Protein AF-A0A924DBV2-F1 (afdb_monomer)

Foldseek 3Di:
DPVPVVVVVVVVVPDPPVVVVVVVVVVVVVVVVVVLVVLLCCCVPVDPLAEADDPVNLVSLLCLLVVPVDLPLVSLLSSLLSLLRHPYDPVSLVVSLVSLLCLLLVCPCDPVNVCVVLVVVLVVQLVVQVVVLVVVLVVVVVVCVVVVHDPVVCVVSVVVSVCSNVVRSVVSVVVVVVSVVSSVSSNLSSLQSSLSSLDPQNLLSLLVSCPPDPVSVVSSLSSCLSNLVVQAQVPQAPVHDPNNQVSLLVLLVVLVVDPDPVSQVSNLSSLSSCLRHNEPVNQVSLVVCLVPVPPDPDDPVNNVSSVVSNVSRVVVVVVVVVVVVVVVVPPPPPPPPPPDPDPPDPPDDDPPPPDDDDDDDPDDDDDD

Mean predicted aligned error: 10.76 Å

Secondary structure (DSSP, 8-state):
--TTHHHHHHHGGGS-HHHHHHHHHHHHHHHHHHHHHHHHHHHHHHS-TTSPPPHHHHHHHHHHHH-TTS--HHHHHHHHHHHHHS---HHHHHHHHHHHHHHHHGGGS-HHHHHHHHHHHHHHHHHHHHHHHHHHHHHHHHHHHHTT--GGG-HHHHHHHHHHHHHHHHHHHHHHHHHHHHHHHHHHHHHHHHHHHT-GGGHHHHHHHHHH-HHHHHHHHHHHHHHGGG--HHHHTTTS-TTHHHHHHHHHHHHHH--SHHHHHHHHHHHHHHHHH--GGGHHHHHHHHHHGGGS---THHHHHHHHHHHHHHHHHHHHHHHHHHHHTTS-----S-S-----------GGG---------------

Sequence (368 aa):
MPYLSECTENLTSLVPEHITEHLEKITSRYKKVSARTSLLLDFVWKRRATTRPDERTFTALRDAIVDRINPNWREQTIAAWALGRADLTNEQQKEATDLLAFLLDYSGRTRGQWYGDNVGTGIAYAIGWSFAGIAFSAMLYTVASLLKIDPFDYPCFWIACTLFFIITPSVPFITVSNLASMTNTVRWEAARSLGSLKRAEGVSSLLRASQNTEFFWNIGIHALNATLPSLTFEQHYGSLGSDVVPNLCRLLNISFDLRTVEAREWQLVLLDALEKVGDARALPLLTLISQYDTSTKGNPAVPQKIAQVLKVLWERISRETEQATLLRGSEAPVLPDTLLRSYEESIETPPEQLLRPTNSLGKKE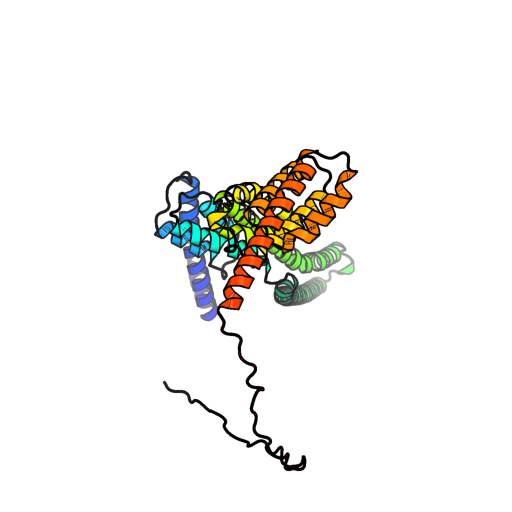EAE

Nearest PDB structures (foldseek):
  6qj3-assembly1_A  TM=2.541E-01  e=3.980E-01  Thermochaetoides thermophila DSM 1495
  7wtu-assembly1_K  TM=3.911E-01  e=2.640E+00  Homo sapiens
  7wtx-assembly1_K  TM=3.066E-01  e=1.271E+00  Homo sapiens
  7wtw-assembly1_K  TM=2.546E-01  e=2.756E+00  Homo sapiens

Solvent-accessible surface area (backbone atoms only — not comparable to full-atom values): 20848 Å² total; per-residue (Å²): 134,74,78,65,64,65,60,55,66,66,53,62,79,72,56,56,70,74,56,53,55,52,49,51,54,48,50,53,49,49,52,53,50,53,54,49,51,51,52,52,47,48,46,65,74,71,35,69,52,72,54,60,68,53,73,68,56,49,50,52,35,51,47,46,61,65,44,79,87,56,88,51,44,66,53,27,26,51,30,33,43,45,62,26,51,36,47,61,53,77,67,56,44,49,53,48,36,54,53,30,30,48,57,40,52,57,64,68,64,40,70,67,55,51,42,53,62,47,46,54,52,38,49,52,49,37,50,53,52,48,52,50,49,51,54,50,51,52,50,51,51,55,51,32,55,75,69,72,44,67,73,84,80,38,66,68,57,56,51,52,52,53,49,49,67,57,49,56,59,45,49,50,54,52,54,54,52,49,51,55,52,43,53,49,50,29,31,51,30,15,41,47,15,44,16,62,60,35,45,65,83,35,46,48,38,40,49,56,42,31,71,75,38,79,82,36,33,64,50,28,50,57,15,44,67,52,18,46,74,65,58,45,46,90,76,40,45,86,67,55,61,86,60,39,50,63,43,51,48,51,52,46,54,56,33,68,72,43,89,48,73,68,32,55,58,46,44,50,54,51,48,54,35,40,56,41,52,44,52,82,84,45,48,66,58,54,54,51,48,61,66,64,56,76,77,55,97,62,68,71,65,53,64,54,48,50,54,53,35,51,53,54,45,52,54,49,51,51,51,52,53,52,51,54,53,58,55,56,68,67,53,67,75,77,67,65,80,82,73,78,70,72,90,71,78,82,74,85,71,73,90,84,72,82,70,77,84,80,85,78,88,82,80,78,81,88,82,136

pLDDT: mean 82.82, std 15.74, range [32.56, 98.31]

Radius of gyration: 32.51 Å; Cα contacts (8 Å, |Δi|>4): 287; chains: 1; bounding box: 69×75×100 Å

Structure (mmCIF, N/CA/C/O backbone):
data_AF-A0A924DBV2-F1
#
_entry.id   AF-A0A924DBV2-F1
#
loop_
_atom_site.group_PDB
_atom_site.id
_atom_site.type_symbol
_atom_site.label_atom_id
_atom_site.label_alt_id
_atom_site.label_comp_id
_atom_site.label_asym_id
_atom_site.label_entity_id
_atom_site.label_seq_id
_atom_site.pdbx_PDB_ins_code
_atom_site.Cartn_x
_atom_site.Cartn_y
_atom_site.Cartn_z
_atom_site.occupancy
_atom_site.B_iso_or_equiv
_atom_site.auth_seq_id
_atom_site.auth_comp_id
_atom_site.auth_asym_id
_atom_site.auth_atom_id
_atom_site.pdbx_PDB_model_num
ATOM 1 N N . MET A 1 1 ? 4.812 1.461 -56.157 1.00 43.12 1 MET A N 1
ATOM 2 C CA . MET A 1 1 ? 6.123 0.995 -55.659 1.00 43.12 1 MET A CA 1
ATOM 3 C C . MET A 1 1 ? 6.134 -0.535 -55.648 1.00 43.12 1 MET A C 1
ATOM 5 O O . MET A 1 1 ? 5.631 -1.096 -54.687 1.00 43.12 1 MET A O 1
ATOM 9 N N . PRO A 1 2 ? 6.621 -1.205 -56.712 1.00 46.84 2 PRO A N 1
ATOM 10 C CA . PRO A 1 2 ? 6.596 -2.673 -56.837 1.00 46.84 2 PRO A CA 1
ATOM 11 C C . PRO A 1 2 ? 7.824 -3.386 -56.236 1.00 46.84 2 PRO A C 1
ATOM 13 O O . PRO A 1 2 ? 7.771 -4.578 -55.983 1.00 46.84 2 PRO A O 1
ATOM 16 N N . TYR A 1 3 ? 8.914 -2.668 -55.949 1.00 34.31 3 TYR A N 1
ATOM 17 C CA . TYR A 1 3 ? 10.187 -3.270 -55.515 1.00 34.31 3 TYR A CA 1
ATOM 18 C C . TYR A 1 3 ? 10.251 -3.685 -54.033 1.00 34.31 3 TYR A C 1
ATOM 20 O O . TYR A 1 3 ? 11.245 -4.260 -53.604 1.00 34.31 3 TYR A O 1
ATOM 28 N N . LEU A 1 4 ? 9.216 -3.405 -53.233 1.00 32.56 4 LEU A N 1
ATOM 29 C CA . LEU A 1 4 ? 9.182 -3.804 -51.819 1.00 32.56 4 LEU A CA 1
ATOM 30 C C . LEU A 1 4 ? 8.524 -5.174 -51.585 1.00 32.56 4 LEU A C 1
ATOM 32 O O . LEU A 1 4 ? 8.809 -5.774 -50.555 1.00 32.56 4 LEU A O 1
ATOM 36 N N . SER A 1 5 ? 7.701 -5.694 -52.509 1.00 40.00 5 SER A N 1
ATOM 37 C CA . SER A 1 5 ? 7.070 -7.015 -52.321 1.00 40.00 5 SER A CA 1
ATOM 38 C C . SER A 1 5 ? 8.002 -8.178 -52.669 1.00 40.00 5 SER A C 1
ATOM 40 O O . SER A 1 5 ? 7.926 -9.230 -52.046 1.00 40.00 5 SER A O 1
ATOM 42 N N . GLU A 1 6 ? 8.927 -7.981 -53.609 1.00 43.34 6 GLU A N 1
ATOM 43 C CA . GLU A 1 6 ? 9.857 -9.029 -54.058 1.00 43.34 6 GLU A CA 1
ATOM 44 C C . GLU A 1 6 ? 11.004 -9.266 -53.050 1.00 43.34 6 GLU A C 1
ATOM 46 O O . GLU A 1 6 ? 11.511 -10.377 -52.907 1.00 43.34 6 GLU A O 1
ATOM 51 N N . CYS A 1 7 ? 11.363 -8.251 -52.250 1.00 40.78 7 CYS A N 1
ATOM 52 C CA . CYS A 1 7 ? 12.330 -8.405 -51.156 1.00 40.78 7 CYS A CA 1
ATOM 53 C C . CYS A 1 7 ? 11.754 -9.133 -49.928 1.00 40.78 7 CYS A C 1
ATOM 55 O O . CYS A 1 7 ? 12.516 -9.734 -49.174 1.00 40.78 7 CYS A O 1
ATOM 57 N N . THR A 1 8 ? 10.434 -9.108 -49.706 1.00 46.09 8 THR A N 1
ATOM 58 C CA . THR A 1 8 ? 9.825 -9.788 -48.550 1.00 46.09 8 THR A CA 1
ATOM 59 C C . THR A 1 8 ? 9.707 -11.302 -48.727 1.00 46.09 8 THR A C 1
ATOM 61 O O . THR A 1 8 ? 9.775 -12.012 -47.728 1.00 46.09 8 THR A O 1
ATOM 64 N N . GLU A 1 9 ? 9.602 -11.806 -49.962 1.00 51.25 9 GLU A N 1
ATOM 65 C CA . GLU A 1 9 ? 9.506 -13.254 -50.231 1.00 51.25 9 GLU A CA 1
ATOM 66 C C . GLU A 1 9 ? 10.849 -13.992 -50.102 1.00 51.25 9 GLU A C 1
ATOM 68 O O . GLU A 1 9 ? 10.868 -15.157 -49.718 1.00 51.25 9 GLU A O 1
ATOM 73 N N . ASN A 1 10 ? 11.982 -13.321 -50.337 1.00 48.41 10 ASN A N 1
ATOM 74 C CA . ASN A 1 10 ? 13.309 -13.939 -50.193 1.00 48.41 10 ASN A CA 1
ATOM 75 C C . ASN A 1 10 ? 13.859 -13.901 -48.756 1.00 48.41 10 ASN A C 1
ATOM 77 O O . ASN A 1 10 ? 14.766 -14.658 -48.416 1.00 48.41 10 ASN A O 1
ATOM 81 N N . LEU A 1 11 ? 13.328 -13.031 -47.891 1.00 45.50 11 LEU A N 1
ATOM 82 C CA . LEU A 1 11 ? 13.744 -12.955 -46.486 1.00 45.50 11 LEU A CA 1
ATOM 83 C C . LEU A 1 11 ? 13.048 -14.005 -45.611 1.00 45.50 11 LEU A C 1
ATOM 85 O O . LEU A 1 11 ? 13.634 -14.445 -44.626 1.00 45.50 11 LEU A O 1
ATOM 89 N N . THR A 1 12 ? 11.842 -14.454 -45.967 1.00 53.41 12 THR A N 1
ATOM 90 C CA . THR A 1 12 ? 11.097 -15.473 -45.208 1.00 53.41 12 THR A CA 1
ATOM 91 C C . THR A 1 12 ? 11.705 -16.872 -45.307 1.00 53.41 12 THR A C 1
ATOM 93 O O . THR A 1 12 ? 11.558 -17.643 -44.365 1.00 53.41 12 THR A O 1
ATOM 96 N N . SER A 1 13 ? 12.447 -17.197 -46.372 1.00 56.84 13 SER A N 1
ATOM 97 C CA . SER A 1 13 ? 13.101 -18.509 -46.526 1.00 56.84 13 SER A CA 1
ATOM 98 C C . SER A 1 13 ? 14.403 -18.670 -45.728 1.00 56.84 13 SER A C 1
ATOM 100 O O . SER A 1 13 ? 14.938 -19.772 -45.648 1.00 56.84 13 SER A O 1
ATOM 102 N N . LEU A 1 14 ? 14.940 -17.584 -45.160 1.00 49.22 14 LEU A N 1
ATOM 103 C CA . LEU A 1 14 ? 16.205 -17.562 -44.409 1.00 49.22 14 LEU A CA 1
ATOM 104 C C . LEU A 1 14 ? 16.014 -17.461 -42.891 1.00 49.22 14 LEU A C 1
ATOM 106 O O . LEU A 1 14 ? 16.994 -17.500 -42.147 1.00 49.22 14 LEU A O 1
ATOM 110 N N . VAL A 1 15 ? 14.773 -17.330 -42.420 1.00 56.09 15 VAL A N 1
ATOM 111 C CA . VAL A 1 15 ? 14.462 -17.246 -40.991 1.00 56.09 15 VAL A CA 1
ATOM 112 C C . VAL A 1 15 ? 14.250 -18.667 -40.450 1.00 56.09 15 VAL A C 1
ATOM 114 O O . VAL A 1 15 ? 13.319 -19.338 -40.888 1.00 56.09 15 VAL A O 1
ATOM 117 N N . PRO A 1 16 ? 15.076 -19.147 -39.499 1.00 77.06 16 PRO A N 1
ATOM 118 C CA . PRO A 1 16 ? 14.885 -20.447 -38.855 1.00 77.06 16 PRO A CA 1
ATOM 119 C C . PRO A 1 16 ? 13.470 -20.589 -38.273 1.00 77.06 16 PRO A C 1
ATOM 121 O O . PRO A 1 16 ? 12.975 -19.642 -37.657 1.00 77.06 16 PRO A O 1
ATOM 124 N N . GLU A 1 17 ? 12.847 -21.769 -38.390 1.00 75.25 17 GLU A N 1
ATOM 125 C CA . GLU A 1 17 ? 11.474 -22.038 -37.907 1.00 75.25 17 GLU A CA 1
ATOM 126 C C . GLU A 1 17 ? 11.254 -21.578 -36.452 1.00 75.25 17 GLU A C 1
ATOM 128 O O . GLU A 1 17 ? 10.248 -20.938 -36.139 1.00 75.25 17 GLU A O 1
ATOM 133 N N . HIS A 1 18 ? 12.248 -21.760 -35.579 1.00 60.69 18 HIS A N 1
ATOM 134 C CA . HIS A 1 18 ? 12.196 -21.319 -34.180 1.00 60.69 18 HIS A CA 1
ATOM 135 C C . HIS A 1 18 ? 12.027 -19.789 -34.019 1.00 60.69 18 HIS A C 1
ATOM 137 O O . HIS A 1 18 ? 11.430 -19.314 -33.050 1.00 60.69 18 HIS A O 1
ATOM 143 N N . ILE A 1 19 ? 12.544 -18.976 -34.945 1.00 61.53 19 ILE A N 1
ATOM 144 C CA . ILE A 1 19 ? 12.365 -17.516 -34.909 1.00 61.53 19 ILE A CA 1
ATOM 145 C C . ILE A 1 19 ? 10.950 -17.148 -35.369 1.00 61.53 19 ILE A C 1
ATOM 147 O O . ILE A 1 19 ? 10.344 -16.247 -34.788 1.00 61.53 19 ILE A O 1
ATOM 151 N N . THR A 1 20 ? 10.390 -17.865 -36.348 1.00 73.00 20 THR A N 1
ATOM 152 C CA . THR A 1 20 ? 9.015 -17.621 -36.818 1.00 73.00 20 THR A CA 1
ATOM 153 C C . THR A 1 20 ? 7.973 -17.909 -35.736 1.00 73.00 20 THR A C 1
ATOM 155 O O . THR A 1 20 ? 7.106 -17.067 -35.510 1.00 73.00 20 THR A O 1
ATOM 158 N N . GLU A 1 21 ? 8.128 -18.990 -34.964 1.00 77.81 21 GLU A N 1
ATOM 159 C CA . GLU A 1 21 ? 7.251 -19.302 -33.825 1.00 77.81 21 GLU A CA 1
ATOM 160 C C . GLU A 1 21 ? 7.333 -18.218 -32.734 1.00 77.81 21 GLU A C 1
ATOM 162 O O . GLU A 1 21 ? 6.320 -17.752 -32.201 1.00 77.81 21 GLU A O 1
ATOM 167 N N . HIS A 1 22 ? 8.545 -17.737 -32.433 1.00 68.38 22 HIS A N 1
ATOM 168 C CA . HIS A 1 22 ? 8.732 -16.630 -31.497 1.00 68.38 22 HIS A CA 1
ATOM 169 C C . HIS A 1 22 ? 8.089 -15.329 -31.995 1.00 68.38 22 HIS A C 1
ATOM 171 O O . HIS A 1 22 ? 7.460 -14.623 -31.203 1.00 68.38 22 HIS A O 1
ATOM 177 N N . LEU A 1 23 ? 8.208 -15.012 -33.286 1.00 59.88 23 LEU A N 1
ATOM 178 C CA . LEU A 1 23 ? 7.596 -13.827 -33.889 1.00 59.88 23 LEU A CA 1
ATOM 179 C C . LEU A 1 23 ? 6.067 -13.931 -33.942 1.00 59.88 23 LEU A C 1
ATOM 181 O O . LEU A 1 23 ? 5.384 -12.944 -33.662 1.00 59.88 23 LEU A O 1
ATOM 185 N N . GLU A 1 24 ? 5.504 -15.106 -34.213 1.00 77.75 24 GLU A N 1
ATOM 186 C CA . GLU A 1 24 ? 4.058 -15.333 -34.162 1.00 77.75 24 GLU A CA 1
ATOM 187 C C . GLU A 1 24 ? 3.526 -15.187 -32.728 1.00 77.75 24 GLU A C 1
ATOM 189 O O . GLU A 1 24 ? 2.530 -14.503 -32.474 1.00 77.75 24 GLU A O 1
ATOM 194 N N . LYS A 1 25 ? 4.261 -15.709 -31.741 1.00 73.94 25 LYS A N 1
ATOM 195 C CA . LYS A 1 25 ? 3.942 -15.536 -30.319 1.00 73.94 25 LYS A CA 1
ATOM 196 C C . LYS A 1 25 ? 4.029 -14.070 -29.882 1.00 73.94 25 LYS A C 1
ATOM 198 O O . LYS A 1 25 ? 3.173 -13.611 -29.123 1.00 73.94 25 LYS A O 1
ATOM 203 N N . ILE A 1 26 ? 5.018 -13.314 -30.367 1.00 63.81 26 ILE A N 1
ATOM 204 C CA . ILE A 1 26 ? 5.163 -11.871 -30.100 1.00 63.81 26 ILE A CA 1
ATOM 205 C C . ILE A 1 26 ? 4.039 -11.073 -30.774 1.00 63.81 26 ILE A C 1
ATOM 207 O O . ILE A 1 26 ? 3.423 -10.228 -30.125 1.00 63.81 26 ILE A O 1
ATOM 211 N N . THR A 1 27 ? 3.721 -11.348 -32.040 1.00 68.12 27 THR A N 1
ATOM 212 C CA . THR A 1 27 ? 2.671 -10.632 -32.787 1.00 68.12 27 THR A CA 1
ATOM 213 C C . THR A 1 27 ? 1.271 -10.944 -32.261 1.00 68.12 27 THR A C 1
ATOM 215 O O . THR A 1 27 ? 0.458 -10.029 -32.124 1.00 68.12 27 THR A O 1
ATOM 218 N N . SER A 1 28 ? 0.995 -12.191 -31.874 1.00 76.56 28 SER A N 1
ATOM 219 C CA . SER A 1 28 ? -0.238 -12.586 -31.181 1.00 76.56 28 SER A CA 1
ATOM 220 C C . SER A 1 28 ? -0.385 -11.863 -29.836 1.00 76.56 28 SER A C 1
ATOM 222 O O . SER A 1 28 ? -1.434 -11.274 -29.550 1.00 76.56 28 SER A O 1
ATOM 224 N N . ARG A 1 29 ? 0.697 -11.784 -29.042 1.00 71.88 29 ARG A N 1
ATOM 225 C CA . ARG A 1 29 ? 0.728 -10.978 -27.808 1.00 71.88 29 ARG A CA 1
ATOM 226 C C . ARG A 1 29 ? 0.469 -9.500 -28.088 1.00 71.88 29 ARG A C 1
ATOM 228 O O . ARG A 1 29 ? -0.336 -8.895 -27.386 1.00 71.88 29 ARG A O 1
ATOM 235 N N . TYR A 1 30 ? 1.088 -8.933 -29.122 1.00 64.94 30 TYR A N 1
ATOM 236 C CA . TYR A 1 30 ? 0.917 -7.524 -29.474 1.00 64.94 30 TYR A CA 1
ATOM 237 C C . TYR A 1 30 ? -0.514 -7.208 -29.926 1.00 64.94 30 TYR A C 1
ATOM 239 O O . TYR A 1 30 ? -1.100 -6.231 -29.466 1.00 64.94 30 TYR A O 1
ATOM 247 N N . LYS A 1 31 ? -1.131 -8.070 -30.747 1.00 73.19 31 LYS A N 1
ATOM 248 C CA . LYS A 1 31 ? -2.548 -7.944 -31.130 1.00 73.19 31 LYS A CA 1
ATOM 249 C C . LYS A 1 31 ? -3.470 -8.003 -29.909 1.00 73.19 31 LYS A C 1
ATOM 251 O O . LYS A 1 31 ? -4.391 -7.197 -29.804 1.00 73.19 31 LYS A O 1
ATOM 256 N N . LYS A 1 32 ? -3.198 -8.902 -28.956 1.00 74.75 32 LYS A N 1
ATOM 257 C CA . LYS A 1 32 ? -3.974 -9.016 -27.709 1.00 74.75 32 LYS A CA 1
ATOM 258 C C . LYS A 1 32 ? -3.851 -7.763 -26.830 1.00 74.75 32 LYS A C 1
ATOM 260 O O . LYS A 1 32 ? -4.859 -7.289 -26.311 1.00 74.75 32 LYS A O 1
ATOM 265 N N . VAL A 1 33 ? -2.645 -7.205 -26.704 1.00 72.69 33 VAL A N 1
ATOM 266 C CA . VAL A 1 33 ? -2.377 -5.935 -25.998 1.00 72.69 33 VAL A CA 1
ATOM 267 C C . VAL A 1 33 ? -3.074 -4.764 -26.698 1.00 72.69 33 VAL A C 1
ATOM 269 O O . VAL A 1 33 ? -3.740 -3.955 -26.061 1.00 72.69 33 VAL A O 1
ATOM 272 N N . SER A 1 34 ? -3.015 -4.699 -28.027 1.00 74.56 34 SER A N 1
ATOM 273 C CA . SER A 1 34 ? -3.696 -3.657 -28.802 1.00 74.56 34 SER A CA 1
ATOM 274 C C . SER A 1 34 ? -5.221 -3.705 -28.633 1.00 74.56 34 SER A C 1
ATOM 276 O O . SER A 1 34 ? -5.852 -2.668 -28.436 1.00 74.56 34 SER A O 1
ATOM 278 N N . ALA A 1 35 ? -5.823 -4.897 -28.619 1.00 76.31 35 ALA A N 1
ATOM 279 C CA . ALA A 1 35 ? -7.254 -5.038 -28.361 1.00 76.31 35 ALA A CA 1
ATOM 280 C C . ALA A 1 35 ? -7.624 -4.600 -26.930 1.00 76.31 35 ALA A C 1
ATOM 282 O O . ALA A 1 35 ? -8.576 -3.840 -26.748 1.00 76.31 35 ALA A O 1
ATOM 283 N N . ARG A 1 36 ? -6.842 -5.003 -25.916 1.00 74.62 36 ARG A N 1
ATOM 284 C CA . ARG A 1 36 ? -7.051 -4.596 -24.513 1.00 74.62 36 ARG A CA 1
ATOM 285 C C . ARG A 1 36 ? -6.909 -3.085 -24.319 1.00 74.62 36 ARG A C 1
ATOM 287 O O . ARG A 1 36 ? -7.817 -2.465 -23.773 1.00 74.62 36 ARG A O 1
ATOM 294 N N . THR A 1 37 ? -5.827 -2.482 -24.816 1.00 75.81 37 THR A N 1
ATOM 295 C CA . THR A 1 37 ? -5.632 -1.022 -24.763 1.00 75.81 37 THR A CA 1
ATOM 296 C C . THR A 1 37 ? -6.770 -0.268 -25.441 1.00 75.81 37 THR A C 1
ATOM 298 O O . THR A 1 37 ? -7.214 0.741 -24.903 1.00 75.81 37 THR A O 1
ATOM 301 N N . SER A 1 38 ? -7.286 -0.758 -26.574 1.00 75.69 38 SER A N 1
ATOM 302 C CA . SER A 1 38 ? -8.412 -0.112 -27.257 1.00 75.69 38 SER A CA 1
ATOM 303 C C . SER A 1 38 ? -9.690 -0.101 -26.410 1.00 75.69 38 SER A C 1
ATOM 305 O O . SER A 1 38 ? -10.351 0.930 -26.335 1.00 75.69 38 SER A O 1
ATOM 307 N N . LEU A 1 39 ? -9.989 -1.193 -25.694 1.00 74.31 39 LEU A N 1
ATOM 308 C CA . LEU A 1 39 ? -11.131 -1.265 -24.776 1.00 74.31 39 LEU 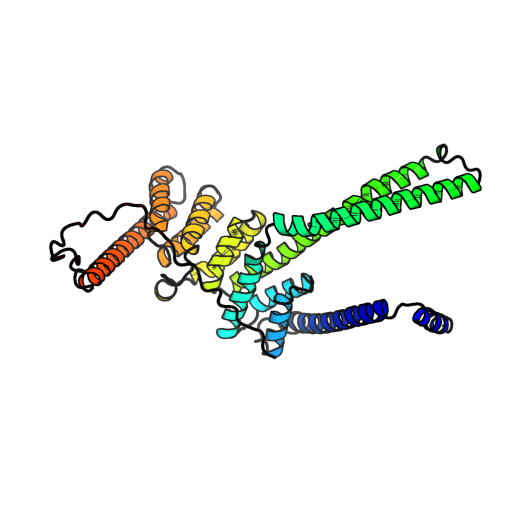A CA 1
ATOM 309 C C . LEU A 1 39 ? -10.943 -0.355 -23.558 1.00 74.31 39 LEU A C 1
ATOM 311 O O . LEU A 1 39 ? -11.881 0.331 -23.157 1.00 74.31 39 LEU A O 1
ATOM 315 N N . LEU A 1 40 ? -9.732 -0.314 -22.994 1.00 73.94 40 LEU A N 1
ATOM 316 C CA . LEU A 1 40 ? -9.405 0.572 -21.874 1.00 73.94 40 LEU A CA 1
ATOM 317 C C . LEU A 1 40 ? -9.536 2.041 -22.272 1.00 73.94 40 LEU A C 1
ATOM 319 O O . LEU A 1 40 ? -10.120 2.831 -21.535 1.00 73.94 40 LEU A O 1
ATOM 323 N N . LEU A 1 41 ? -9.013 2.408 -23.441 1.00 75.88 41 LEU A N 1
ATOM 324 C CA . LEU A 1 41 ? -9.096 3.770 -23.949 1.00 75.88 41 LEU A CA 1
ATOM 325 C C . LEU A 1 41 ? -10.538 4.143 -24.299 1.00 75.88 41 LEU A C 1
ATOM 327 O O . LEU A 1 41 ? -10.957 5.230 -23.924 1.00 75.88 41 LEU A O 1
ATOM 331 N N . ASP A 1 42 ? -11.321 3.266 -24.932 1.00 75.62 42 ASP A N 1
ATOM 332 C CA . ASP A 1 42 ? -12.740 3.546 -25.192 1.00 75.62 42 ASP A CA 1
ATOM 333 C C . ASP A 1 42 ? -13.513 3.724 -23.875 1.00 75.62 42 ASP A C 1
ATOM 335 O O . ASP A 1 42 ? -14.279 4.676 -23.731 1.00 75.62 42 ASP A O 1
ATOM 339 N N . PHE A 1 43 ? -13.242 2.894 -22.862 1.00 72.44 43 PHE A N 1
ATOM 340 C CA . PHE A 1 43 ? -13.828 3.065 -21.532 1.00 72.44 43 PHE A CA 1
ATOM 341 C C . PHE A 1 43 ? -13.442 4.410 -20.900 1.00 72.44 43 PHE A C 1
ATOM 343 O O . PHE A 1 43 ? -14.323 5.146 -20.474 1.00 72.44 43 PHE A O 1
ATOM 350 N N . VAL A 1 44 ? -12.154 4.766 -20.885 1.00 75.25 44 VAL A N 1
ATOM 351 C CA . VAL A 1 44 ? -11.644 6.003 -20.261 1.00 75.25 44 VAL A CA 1
ATOM 352 C C . VAL A 1 44 ? -12.127 7.261 -20.987 1.00 75.25 44 VAL A C 1
ATOM 354 O O . VAL A 1 44 ? -12.482 8.248 -20.343 1.00 75.25 44 VAL A O 1
ATOM 357 N N . TRP A 1 45 ? -12.109 7.252 -22.320 1.00 72.62 45 TRP A N 1
ATOM 358 C CA . TRP A 1 45 ? -12.376 8.440 -23.132 1.00 72.62 45 TRP A CA 1
ATOM 359 C C . TRP A 1 45 ? -13.858 8.638 -23.439 1.00 72.62 45 TRP A C 1
ATOM 361 O O . TRP A 1 45 ? -14.318 9.777 -23.511 1.00 72.62 45 TRP A O 1
ATOM 371 N N . LYS A 1 46 ? -14.617 7.555 -23.632 1.00 64.12 46 LYS A N 1
ATOM 372 C CA . LYS A 1 46 ? -16.005 7.627 -24.107 1.00 64.12 46 LYS A CA 1
ATOM 373 C C . LYS A 1 46 ? -17.022 7.518 -22.983 1.00 64.12 46 LYS A C 1
ATOM 375 O O . LYS A 1 46 ? -18.093 8.119 -23.068 1.00 64.12 46 LYS A O 1
ATOM 380 N N . ARG A 1 47 ? -16.705 6.776 -21.920 1.00 57.09 47 ARG A N 1
ATOM 381 C CA . ARG A 1 47 ? -17.551 6.688 -20.730 1.00 57.09 47 ARG A CA 1
ATOM 382 C C . ARG A 1 47 ? -16.934 7.560 -19.647 1.00 57.09 47 ARG A C 1
ATOM 384 O O . ARG A 1 47 ? -15.814 7.335 -19.205 1.00 57.09 47 ARG A O 1
ATOM 391 N N . ARG A 1 48 ? -17.678 8.563 -19.164 1.00 60.88 48 ARG A N 1
ATOM 392 C CA . ARG A 1 48 ? -17.359 9.116 -17.839 1.00 60.88 48 ARG A CA 1
ATOM 393 C C . ARG A 1 48 ? -17.316 7.914 -16.897 1.00 60.88 48 ARG A C 1
ATOM 395 O O . ARG A 1 48 ? -18.263 7.130 -16.906 1.00 60.88 48 ARG A O 1
ATOM 402 N N . ALA A 1 49 ? -16.247 7.771 -16.116 1.00 58.81 49 ALA A N 1
ATOM 403 C CA . ALA A 1 49 ? -16.003 6.632 -15.220 1.00 58.81 49 ALA A CA 1
ATOM 404 C C . ALA A 1 49 ? -17.142 6.341 -14.212 1.00 58.81 49 ALA A C 1
ATOM 406 O O . ALA A 1 49 ? -17.060 5.404 -13.438 1.00 58.81 49 ALA A O 1
ATOM 407 N N . THR A 1 50 ? -18.221 7.120 -14.234 1.00 65.50 50 THR A N 1
ATOM 408 C CA . THR A 1 50 ? -19.440 6.968 -13.446 1.00 65.50 50 THR A CA 1
ATOM 409 C C . THR A 1 50 ? -20.378 5.861 -13.934 1.00 65.50 50 THR A C 1
ATOM 411 O O . THR A 1 50 ? -21.355 5.580 -13.254 1.00 65.50 50 THR A O 1
ATOM 414 N N . THR A 1 51 ? -20.172 5.262 -15.113 1.00 80.50 51 THR A N 1
ATOM 415 C CA . THR A 1 51 ? -21.025 4.145 -15.563 1.00 80.50 51 THR A CA 1
ATOM 416 C C . THR A 1 51 ? -20.520 2.815 -15.022 1.00 80.50 51 THR A C 1
ATOM 418 O O . THR A 1 51 ? -19.349 2.486 -15.225 1.00 80.50 51 THR A O 1
ATOM 421 N N . ARG A 1 52 ? -21.420 2.027 -14.426 1.00 89.50 52 ARG A N 1
ATOM 422 C CA . ARG A 1 52 ? -21.138 0.661 -13.976 1.00 89.50 52 ARG A CA 1
ATOM 423 C C . ARG A 1 52 ? -20.556 -0.185 -15.120 1.00 89.50 52 ARG A C 1
ATOM 425 O O . ARG A 1 52 ? -21.202 -0.294 -16.168 1.00 89.50 52 ARG A O 1
ATOM 432 N N . PRO A 1 53 ? -19.345 -0.750 -14.967 1.00 90.31 53 PRO A N 1
ATOM 433 C CA . PRO A 1 53 ? -18.751 -1.599 -15.988 1.00 90.31 53 PRO A CA 1
ATOM 434 C C . PRO A 1 53 ? -19.547 -2.902 -16.106 1.00 90.31 53 PRO A C 1
ATOM 436 O O . PRO A 1 53 ? -20.025 -3.456 -15.116 1.00 90.31 53 PRO A O 1
ATOM 439 N N . ASP A 1 54 ? -19.693 -3.392 -17.333 1.00 94.00 54 ASP A N 1
ATOM 440 C CA . ASP A 1 54 ? -20.181 -4.742 -17.587 1.00 94.00 54 ASP A CA 1
ATOM 441 C C . ASP A 1 54 ? -19.132 -5.776 -17.156 1.00 94.00 54 ASP A C 1
ATOM 443 O O . ASP A 1 54 ? -17.936 -5.486 -17.078 1.00 94.00 54 ASP A O 1
ATOM 447 N N . GLU A 1 55 ? -19.581 -7.006 -16.909 1.00 95.50 55 GLU A N 1
ATOM 448 C CA . GLU A 1 55 ? -18.737 -8.090 -16.388 1.00 95.50 55 GLU A CA 1
ATOM 449 C C . GLU A 1 55 ? -17.504 -8.362 -17.263 1.00 95.50 55 GLU A C 1
ATOM 451 O O . GLU A 1 55 ? -16.414 -8.658 -16.770 1.00 95.50 55 GLU A O 1
ATOM 456 N N . ARG A 1 56 ? -17.643 -8.179 -18.582 1.00 93.75 56 ARG A N 1
ATOM 457 C CA . ARG A 1 56 ? -16.533 -8.318 -19.533 1.00 93.75 56 ARG A CA 1
ATOM 458 C C . ARG A 1 56 ? -15.486 -7.220 -19.358 1.00 93.75 56 ARG A C 1
ATOM 460 O O . ARG A 1 56 ? -14.296 -7.525 -19.372 1.00 93.75 56 ARG A O 1
ATOM 467 N N . THR A 1 57 ? -15.905 -5.967 -19.171 1.00 93.50 57 THR A N 1
ATOM 468 C CA . THR A 1 57 ? -14.980 -4.851 -18.917 1.00 93.50 57 THR A CA 1
ATOM 469 C C . THR A 1 57 ? -14.286 -5.018 -17.572 1.00 93.50 57 THR A C 1
ATOM 471 O O . THR A 1 57 ? -13.071 -4.851 -17.498 1.00 93.50 57 THR A O 1
ATOM 474 N N . PHE A 1 58 ? -15.015 -5.414 -16.524 1.00 95.50 58 PHE A N 1
ATOM 475 C CA . PHE A 1 58 ? -14.415 -5.690 -15.218 1.00 95.50 58 PHE A CA 1
ATOM 476 C C . PHE A 1 58 ? -13.379 -6.824 -15.293 1.00 95.50 58 PHE A C 1
ATOM 478 O O . PHE A 1 58 ? -12.253 -6.660 -14.826 1.00 95.50 58 PHE A O 1
ATOM 485 N N . THR A 1 59 ? -13.701 -7.920 -15.990 1.00 95.00 59 THR A N 1
ATOM 486 C CA . THR A 1 59 ? -12.755 -9.021 -16.239 1.00 95.00 59 THR A CA 1
ATOM 487 C C . THR A 1 59 ? -11.514 -8.544 -16.996 1.00 95.00 59 THR A C 1
ATOM 489 O O . THR A 1 59 ? -10.400 -8.917 -16.643 1.00 95.00 59 THR A O 1
ATOM 492 N N . ALA A 1 60 ? -11.667 -7.673 -17.999 1.00 92.12 60 ALA A N 1
ATOM 493 C CA . ALA A 1 60 ? -10.531 -7.119 -18.736 1.00 92.12 60 ALA A CA 1
ATOM 494 C C . ALA A 1 60 ? -9.633 -6.225 -17.859 1.00 92.12 60 ALA A C 1
ATOM 496 O O . ALA A 1 60 ? -8.409 -6.287 -17.987 1.00 92.12 60 ALA A O 1
ATOM 497 N N . LEU A 1 61 ? -10.222 -5.428 -16.958 1.00 94.31 61 LEU A N 1
ATOM 498 C CA . LEU A 1 61 ? -9.488 -4.612 -15.981 1.00 94.31 61 LEU A CA 1
ATOM 499 C C . LEU A 1 61 ? -8.720 -5.488 -14.988 1.00 94.31 61 LEU A C 1
ATOM 501 O O . LEU A 1 61 ? -7.532 -5.260 -14.755 1.00 94.31 61 LEU A O 1
ATOM 505 N N . ARG A 1 62 ? -9.372 -6.524 -14.451 1.00 95.25 62 ARG A N 1
ATOM 506 C CA . ARG A 1 62 ? -8.731 -7.514 -13.582 1.00 95.25 62 ARG A CA 1
ATOM 507 C C . ARG A 1 62 ? -7.573 -8.198 -14.289 1.00 95.25 62 ARG A C 1
ATOM 509 O O . ARG A 1 62 ? -6.473 -8.245 -13.748 1.00 95.25 62 ARG A O 1
ATOM 516 N N . ASP A 1 63 ? -7.801 -8.705 -15.494 1.00 93.12 63 ASP A N 1
ATOM 517 C CA . ASP A 1 63 ? -6.778 -9.402 -16.265 1.00 93.12 63 ASP A CA 1
ATOM 518 C C . ASP A 1 63 ? -5.585 -8.488 -16.561 1.00 93.12 63 ASP A C 1
ATOM 520 O O . ASP A 1 63 ? -4.450 -8.948 -16.513 1.00 93.12 63 ASP A O 1
ATOM 524 N N . ALA A 1 64 ? -5.813 -7.197 -16.826 1.00 92.12 64 ALA A N 1
ATOM 525 C CA . ALA A 1 64 ? -4.733 -6.231 -1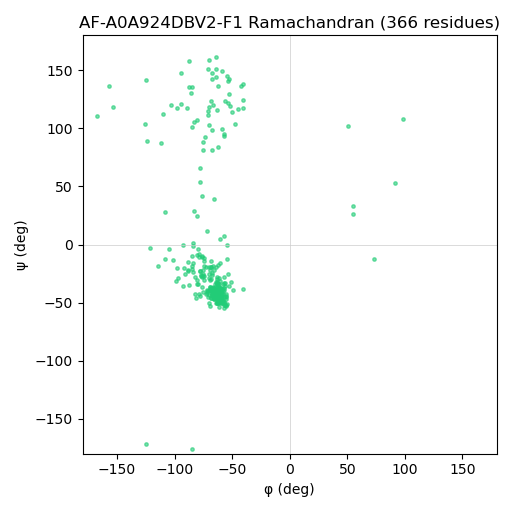7.024 1.00 92.12 64 ALA A CA 1
ATOM 526 C C . ALA A 1 64 ? -3.859 -6.054 -15.767 1.00 92.12 64 ALA A C 1
ATOM 528 O O . ALA A 1 64 ? -2.655 -5.846 -15.892 1.00 92.12 64 ALA A O 1
ATOM 529 N N . ILE A 1 65 ? -4.442 -6.173 -14.569 1.00 92.62 65 ILE A N 1
ATOM 530 C CA . ILE A 1 65 ? -3.727 -6.115 -13.284 1.00 92.62 65 ILE A CA 1
ATOM 531 C C . ILE A 1 65 ? -3.021 -7.439 -12.960 1.00 92.62 65 ILE A C 1
ATOM 533 O O . ILE A 1 65 ? -1.881 -7.439 -12.494 1.00 92.62 65 ILE A O 1
ATOM 537 N N . VAL A 1 66 ? -3.693 -8.569 -13.195 1.00 91.00 66 VAL A N 1
ATOM 538 C CA . VAL A 1 66 ? -3.204 -9.911 -12.841 1.00 91.00 66 VAL A CA 1
ATOM 539 C C . VAL A 1 66 ? -2.151 -10.423 -13.822 1.00 91.00 66 VAL A C 1
ATOM 541 O O . VAL A 1 66 ? -1.354 -11.280 -13.441 1.00 91.00 66 VAL A O 1
ATOM 544 N N . ASP A 1 67 ? -2.105 -9.923 -15.060 1.00 85.44 67 ASP A N 1
ATOM 545 C CA . ASP A 1 67 ? -1.120 -10.328 -16.069 1.00 85.44 67 ASP A CA 1
ATOM 546 C C . ASP A 1 67 ? 0.299 -9.876 -15.673 1.00 85.44 67 ASP A C 1
ATOM 548 O O . ASP A 1 67 ? 0.827 -8.856 -16.111 1.00 85.44 67 ASP A O 1
ATOM 552 N N . ARG A 1 68 ? 0.924 -10.673 -14.798 1.00 70.19 68 ARG A N 1
ATOM 553 C CA . ARG A 1 68 ? 2.279 -10.473 -14.263 1.00 70.19 68 ARG A CA 1
ATOM 554 C C . ARG A 1 68 ? 3.362 -10.661 -15.321 1.00 70.19 68 ARG A C 1
ATOM 556 O O . ARG A 1 68 ? 4.501 -10.260 -15.099 1.00 70.19 68 ARG A O 1
ATOM 563 N N . ILE A 1 69 ? 3.033 -11.334 -16.423 1.00 57.22 69 ILE A N 1
ATOM 564 C CA . ILE A 1 69 ? 3.999 -11.759 -17.440 1.00 57.22 69 ILE A CA 1
ATOM 565 C C . ILE A 1 69 ? 4.275 -10.617 -18.421 1.00 57.22 69 ILE A C 1
ATOM 567 O O . ILE A 1 69 ? 5.350 -10.580 -19.020 1.00 57.22 69 ILE A O 1
ATOM 571 N N . ASN A 1 70 ? 3.345 -9.667 -18.565 1.00 61.44 70 ASN A N 1
ATOM 572 C CA . ASN A 1 70 ? 3.494 -8.550 -19.486 1.00 61.44 70 ASN A CA 1
ATOM 573 C C . ASN A 1 70 ? 3.694 -7.230 -18.716 1.00 61.44 70 ASN A C 1
ATOM 575 O O . ASN A 1 70 ? 2.764 -6.765 -18.056 1.00 61.44 70 ASN A O 1
ATOM 579 N N . PRO A 1 71 ? 4.877 -6.589 -18.789 1.00 66.12 71 PRO A N 1
ATOM 580 C CA . PRO A 1 71 ? 5.211 -5.372 -18.042 1.00 66.12 71 PRO A CA 1
ATOM 581 C C . PRO A 1 71 ? 4.550 -4.115 -18.636 1.00 66.12 71 PRO A C 1
ATOM 583 O O . PRO A 1 71 ? 5.164 -3.049 -18.727 1.00 66.12 71 PRO A O 1
ATOM 586 N N . ASN A 1 72 ? 3.285 -4.211 -19.044 1.00 87.62 72 ASN A N 1
ATOM 587 C CA . ASN A 1 72 ? 2.508 -3.081 -19.527 1.00 87.62 72 ASN A CA 1
ATOM 588 C C . ASN A 1 72 ? 2.030 -2.244 -18.338 1.00 87.62 72 ASN A C 1
ATOM 590 O O . ASN A 1 72 ? 0.837 -2.123 -18.072 1.00 87.62 72 ASN A O 1
ATOM 594 N N . TRP A 1 73 ? 2.976 -1.627 -17.630 1.00 89.56 73 TRP A N 1
ATOM 595 C CA . TRP A 1 73 ? 2.706 -0.756 -16.488 1.00 89.56 73 TRP A CA 1
ATOM 596 C C . TRP A 1 73 ? 1.658 0.314 -16.821 1.00 89.56 73 TRP A C 1
ATOM 598 O O . TRP A 1 73 ? 0.850 0.651 -15.974 1.00 89.56 73 TRP A O 1
ATOM 608 N N . ARG A 1 74 ? 1.601 0.797 -18.072 1.00 92.00 74 ARG A N 1
ATOM 609 C CA . ARG A 1 74 ? 0.573 1.747 -18.528 1.00 92.00 74 ARG A CA 1
ATOM 610 C C . ARG A 1 74 ? -0.835 1.159 -18.474 1.00 92.00 74 ARG A C 1
ATOM 612 O O . ARG A 1 74 ? -1.747 1.838 -18.017 1.00 92.00 74 ARG A O 1
ATOM 619 N N . GLU A 1 75 ? -1.012 -0.081 -18.931 1.00 91.62 75 GLU A N 1
ATOM 620 C CA . GLU A 1 75 ? -2.303 -0.775 -18.855 1.00 91.62 75 GLU A CA 1
ATOM 621 C C . GLU A 1 75 ? -2.695 -1.006 -17.398 1.00 91.62 75 GLU A C 1
ATOM 623 O O . GLU A 1 75 ? -3.833 -0.738 -17.034 1.00 91.62 75 GLU A O 1
ATOM 628 N N . GLN A 1 76 ? -1.742 -1.413 -16.554 1.00 93.75 76 GLN A N 1
ATOM 629 C CA . GLN A 1 76 ? -1.965 -1.600 -15.119 1.00 93.75 76 GLN A CA 1
ATOM 630 C C . GLN A 1 76 ? -2.331 -0.292 -14.413 1.00 93.75 76 GLN A C 1
ATOM 632 O O . GLN A 1 76 ? -3.270 -0.277 -13.624 1.00 93.75 76 GLN A O 1
ATOM 637 N N . THR A 1 77 ? -1.642 0.814 -14.712 1.00 93.69 77 THR A N 1
ATOM 638 C CA . THR A 1 77 ? -1.970 2.142 -14.177 1.00 93.69 77 THR A CA 1
ATOM 639 C C . THR A 1 77 ? -3.387 2.542 -14.581 1.00 93.69 77 THR A C 1
ATOM 641 O O . THR A 1 77 ? -4.182 2.918 -13.726 1.00 93.69 77 THR A O 1
ATOM 644 N N . ILE A 1 78 ? -3.741 2.421 -15.865 1.00 94.06 78 ILE A N 1
ATOM 645 C CA . ILE A 1 78 ? -5.085 2.773 -16.349 1.00 94.06 78 ILE A CA 1
ATOM 646 C C . ILE A 1 78 ? -6.146 1.861 -15.723 1.00 94.06 78 ILE A C 1
ATOM 648 O O . ILE A 1 78 ? -7.205 2.342 -15.326 1.00 94.06 78 ILE A O 1
ATOM 652 N N . ALA A 1 79 ? -5.866 0.563 -15.605 1.00 94.38 79 ALA A N 1
ATOM 653 C CA . ALA A 1 79 ? -6.782 -0.393 -15.004 1.00 94.38 79 ALA A CA 1
ATOM 654 C C . ALA A 1 79 ? -7.001 -0.110 -13.513 1.00 94.38 79 ALA A C 1
ATOM 656 O O . ALA A 1 79 ? -8.147 -0.074 -13.068 1.00 94.38 79 ALA A O 1
ATOM 657 N N . ALA A 1 80 ? -5.930 0.165 -12.761 1.00 95.94 80 ALA A N 1
ATOM 658 C CA . ALA A 1 80 ? -6.012 0.547 -11.355 1.00 95.94 80 ALA A CA 1
ATOM 659 C C . ALA A 1 80 ? -6.852 1.821 -11.178 1.00 95.94 80 ALA A C 1
ATOM 661 O O . ALA A 1 80 ? -7.825 1.808 -10.426 1.00 95.94 80 ALA A O 1
ATOM 662 N N . TRP A 1 81 ? -6.543 2.867 -11.954 1.00 95.56 81 TRP A N 1
ATOM 663 C CA . TRP A 1 81 ? -7.299 4.123 -11.978 1.00 95.56 81 TRP A CA 1
ATOM 664 C C . TRP A 1 81 ? -8.789 3.903 -12.269 1.00 95.56 81 TRP A C 1
ATOM 666 O O . TRP A 1 81 ? -9.655 4.484 -11.610 1.00 95.56 81 TRP A O 1
ATOM 676 N N . ALA A 1 82 ? -9.098 3.064 -13.262 1.00 94.81 82 ALA A N 1
ATOM 677 C CA . ALA A 1 82 ? -10.467 2.780 -13.674 1.00 94.81 82 ALA A CA 1
ATOM 678 C C . ALA A 1 82 ? -11.237 2.035 -12.577 1.00 94.81 82 ALA A C 1
ATOM 680 O O . ALA A 1 82 ? -12.371 2.409 -12.281 1.00 94.81 82 ALA A O 1
ATOM 681 N N . LEU A 1 83 ? -10.616 1.043 -11.927 1.00 95.81 83 LEU A N 1
ATOM 682 C CA . LEU A 1 83 ? -11.226 0.318 -10.809 1.00 95.81 83 LEU A CA 1
ATOM 683 C C . LEU A 1 83 ? -11.544 1.232 -9.622 1.00 95.81 83 LEU A C 1
ATOM 685 O O . LEU A 1 83 ? -12.593 1.073 -9.010 1.00 95.81 83 LEU A O 1
ATOM 689 N N . GLY A 1 84 ? -10.691 2.215 -9.322 1.00 95.69 84 GLY A N 1
ATOM 690 C CA . GLY A 1 84 ? -10.935 3.158 -8.226 1.00 95.69 84 GLY A CA 1
ATOM 691 C C . GLY A 1 84 ? -12.096 4.128 -8.457 1.00 95.69 84 GLY A C 1
ATOM 692 O O . GLY A 1 84 ? -12.583 4.732 -7.500 1.00 95.69 84 GLY A O 1
ATOM 693 N N . ARG A 1 85 ? -12.520 4.326 -9.711 1.00 95.31 85 ARG A N 1
ATOM 694 C CA . ARG A 1 85 ? -13.531 5.330 -10.090 1.00 95.31 85 ARG A CA 1
ATOM 695 C C . ARG A 1 85 ? -14.830 4.750 -10.630 1.00 95.31 85 ARG A C 1
ATOM 697 O O . ARG A 1 85 ? -15.817 5.478 -10.672 1.00 95.31 85 ARG A O 1
ATOM 704 N N . ALA A 1 86 ? -14.812 3.495 -11.062 1.00 93.62 86 ALA A N 1
ATOM 705 C CA . ALA A 1 86 ? -15.977 2.804 -11.581 1.00 93.62 86 ALA A CA 1
ATOM 706 C C . ALA A 1 86 ? -17.061 2.627 -10.505 1.00 93.62 86 ALA A C 1
ATOM 708 O O . ALA A 1 86 ? -16.763 2.355 -9.342 1.00 93.62 86 ALA A O 1
ATOM 709 N N . ASP A 1 87 ? -18.328 2.727 -10.910 1.00 95.00 87 ASP A N 1
ATOM 710 C CA . ASP A 1 87 ? -19.464 2.353 -10.063 1.00 95.00 87 ASP A CA 1
ATOM 711 C C . ASP A 1 87 ? -19.572 0.820 -9.997 1.00 95.00 87 ASP A C 1
ATOM 713 O O . ASP A 1 87 ? -20.178 0.174 -10.854 1.00 95.00 87 ASP A O 1
ATOM 717 N N . LEU A 1 88 ? -18.866 0.225 -9.037 1.00 95.81 88 LEU A N 1
ATOM 718 C CA . LEU A 1 88 ? -18.731 -1.222 -8.874 1.00 95.81 88 LEU A CA 1
ATOM 719 C C . LEU A 1 88 ? -19.764 -1.774 -7.883 1.00 95.81 88 LEU A C 1
ATOM 721 O O . LEU A 1 88 ? -20.090 -1.135 -6.882 1.00 95.81 88 LEU A O 1
ATOM 725 N N . THR A 1 89 ? -20.219 -3.009 -8.112 1.00 96.62 89 THR A N 1
ATOM 726 C CA . THR A 1 89 ? -21.012 -3.754 -7.113 1.00 96.62 89 THR A CA 1
ATOM 727 C C . THR A 1 89 ? -20.208 -4.049 -5.850 1.00 96.62 89 THR A C 1
ATOM 729 O O . THR A 1 89 ? -18.986 -4.077 -5.897 1.00 96.62 89 THR A O 1
ATOM 732 N N . ASN A 1 90 ? -20.865 -4.359 -4.729 1.00 96.38 90 ASN A N 1
ATOM 733 C CA . ASN A 1 90 ? -20.169 -4.706 -3.481 1.00 96.38 90 ASN A CA 1
ATOM 734 C C . ASN A 1 90 ? -19.181 -5.879 -3.632 1.00 96.38 90 ASN A C 1
ATOM 736 O O . ASN A 1 90 ? -18.123 -5.861 -3.000 1.00 96.38 90 ASN A O 1
ATOM 740 N N . GLU A 1 91 ? -19.511 -6.872 -4.464 1.00 96.88 91 GLU A N 1
ATOM 741 C CA . GLU A 1 91 ? -18.635 -8.009 -4.777 1.00 96.88 91 GLU A CA 1
ATOM 742 C C . GLU A 1 91 ? -17.437 -7.566 -5.625 1.00 96.88 91 GLU A C 1
ATOM 744 O O . GLU A 1 91 ? -16.293 -7.793 -5.237 1.00 96.88 91 GLU A O 1
ATOM 749 N N . GLN A 1 92 ? -17.684 -6.827 -6.713 1.00 97.06 92 GLN A N 1
ATOM 750 C CA . GLN A 1 92 ? -16.622 -6.285 -7.569 1.00 97.06 92 GLN A CA 1
ATOM 751 C C . GLN A 1 92 ? -15.726 -5.285 -6.830 1.00 97.06 92 GLN A C 1
ATOM 753 O O . GLN A 1 92 ? -14.530 -5.233 -7.086 1.00 97.06 92 GLN A O 1
ATOM 758 N N . GLN A 1 93 ? -16.269 -4.495 -5.900 1.00 97.38 93 GLN A N 1
ATOM 759 C CA . GLN A 1 93 ? -15.485 -3.593 -5.056 1.00 97.38 93 GLN A CA 1
ATOM 760 C C . GLN A 1 93 ? -14.566 -4.367 -4.120 1.00 97.38 93 GLN A C 1
ATOM 762 O O . GLN A 1 93 ? -13.437 -3.936 -3.899 1.00 97.38 93 GLN A O 1
ATOM 767 N N . LYS A 1 94 ? -15.038 -5.486 -3.556 1.00 96.94 94 LYS A N 1
ATOM 768 C CA . LYS A 1 94 ? -14.213 -6.351 -2.710 1.00 96.94 94 LYS A CA 1
ATOM 769 C C . LYS A 1 94 ? -13.067 -6.942 -3.531 1.00 96.94 94 LYS A C 1
ATOM 771 O O . LYS A 1 94 ? -11.914 -6.762 -3.163 1.00 96.94 94 LYS A O 1
ATOM 776 N N . GLU A 1 95 ? -13.370 -7.520 -4.693 1.00 97.44 95 GLU A N 1
ATOM 777 C CA . GLU A 1 95 ? -12.349 -8.060 -5.599 1.00 97.44 95 GLU A CA 1
ATOM 778 C C . GLU A 1 95 ? -11.374 -6.973 -6.084 1.00 97.44 95 GLU A C 1
ATOM 780 O O . GLU A 1 95 ? -10.162 -7.174 -6.069 1.00 97.44 95 GLU A O 1
ATOM 785 N N . ALA A 1 96 ? -11.865 -5.783 -6.442 1.00 97.25 96 ALA A N 1
ATOM 786 C CA . ALA A 1 96 ? -11.019 -4.649 -6.810 1.00 97.25 96 ALA A CA 1
ATOM 787 C C . ALA A 1 96 ? -10.117 -4.202 -5.650 1.00 97.25 96 ALA A C 1
ATOM 789 O O . ALA A 1 96 ? -8.945 -3.905 -5.869 1.00 97.25 96 ALA A O 1
ATOM 790 N N . THR A 1 97 ? -10.635 -4.186 -4.421 1.00 97.38 97 THR A N 1
ATOM 791 C CA . THR A 1 97 ? -9.862 -3.861 -3.213 1.00 97.38 97 THR A CA 1
ATOM 792 C C . THR A 1 97 ? -8.741 -4.874 -3.011 1.00 97.38 97 THR A C 1
ATOM 794 O O . THR A 1 97 ? -7.597 -4.462 -2.845 1.00 97.38 97 THR A O 1
ATOM 797 N N . ASP A 1 98 ? -9.032 -6.171 -3.129 1.00 96.75 98 ASP A N 1
ATOM 798 C CA . ASP A 1 98 ? -8.042 -7.244 -2.996 1.00 96.75 98 ASP A CA 1
ATOM 799 C C . ASP A 1 98 ? -6.963 -7.165 -4.094 1.00 96.75 98 ASP A C 1
ATOM 801 O O . ASP A 1 98 ? -5.772 -7.311 -3.816 1.00 96.75 98 ASP A O 1
ATOM 805 N N . LEU A 1 99 ? -7.349 -6.863 -5.340 1.00 96.19 99 LEU A N 1
ATOM 806 C CA . LEU A 1 99 ? -6.421 -6.689 -6.466 1.00 96.19 99 LEU A CA 1
ATOM 807 C C . LEU A 1 99 ? -5.514 -5.462 -6.303 1.00 96.19 99 LEU A C 1
ATOM 809 O O . LEU A 1 99 ? -4.313 -5.535 -6.571 1.00 96.19 99 LEU A O 1
ATOM 813 N N . LEU A 1 100 ? -6.071 -4.330 -5.868 1.00 96.50 100 LEU A N 1
ATOM 814 C CA . LEU A 1 100 ? -5.318 -3.096 -5.637 1.00 96.50 100 LEU A CA 1
ATOM 815 C C . LEU A 1 100 ? -4.405 -3.221 -4.412 1.00 96.50 100 LEU A C 1
ATOM 817 O O . LEU A 1 100 ? -3.256 -2.783 -4.463 1.00 96.50 100 LEU A O 1
ATOM 821 N N . ALA A 1 101 ? -4.884 -3.862 -3.342 1.00 95.56 101 ALA A N 1
ATOM 822 C CA . ALA A 1 101 ? -4.090 -4.220 -2.172 1.00 95.56 101 ALA A CA 1
ATOM 823 C C . ALA A 1 101 ? -2.924 -5.133 -2.568 1.00 95.56 101 ALA A C 1
ATOM 825 O O . ALA A 1 101 ? -1.776 -4.852 -2.222 1.00 95.56 101 ALA A O 1
ATOM 826 N N . PHE A 1 102 ? -3.190 -6.149 -3.393 1.00 94.12 102 PHE A N 1
ATOM 827 C CA . PHE A 1 102 ? -2.163 -7.020 -3.950 1.00 94.12 102 PHE A CA 1
ATOM 828 C C . PHE A 1 102 ? -1.114 -6.235 -4.755 1.00 94.12 102 PHE A C 1
ATOM 830 O O . PHE A 1 102 ? 0.080 -6.403 -4.513 1.00 94.12 102 PHE A O 1
ATOM 837 N N . LEU A 1 103 ? -1.525 -5.342 -5.668 1.00 93.12 103 LEU A N 1
ATOM 838 C CA . LEU A 1 103 ? -0.600 -4.478 -6.423 1.00 93.12 103 LEU A CA 1
ATOM 839 C C . LEU A 1 103 ? 0.256 -3.597 -5.511 1.00 93.12 103 LEU A C 1
ATOM 841 O O . LEU A 1 103 ? 1.433 -3.354 -5.788 1.00 93.12 103 LEU A O 1
ATOM 845 N N . LEU A 1 104 ? -0.335 -3.101 -4.429 1.00 92.94 104 LEU A N 1
ATOM 846 C CA . LEU A 1 104 ? 0.329 -2.213 -3.494 1.00 92.94 104 LEU A CA 1
ATOM 847 C C . LEU A 1 104 ? 1.363 -2.956 -2.630 1.00 92.94 104 LEU A C 1
ATOM 849 O O . LEU A 1 104 ? 2.487 -2.463 -2.461 1.00 92.94 104 LEU A O 1
ATOM 853 N N . ASP A 1 105 ? 1.002 -4.150 -2.154 1.00 90.38 105 ASP A N 1
ATOM 854 C CA . ASP A 1 105 ? 1.850 -5.065 -1.381 1.00 90.38 105 ASP A CA 1
ATOM 855 C C . ASP A 1 105 ? 2.930 -5.747 -2.231 1.00 90.38 105 ASP A C 1
ATOM 857 O O . ASP A 1 105 ? 3.968 -6.165 -1.704 1.00 90.38 105 ASP A O 1
ATOM 861 N N . TYR A 1 106 ? 2.760 -5.779 -3.558 1.00 86.00 106 TYR A N 1
ATOM 862 C CA . TYR A 1 106 ? 3.712 -6.357 -4.512 1.00 86.00 106 TYR A CA 1
ATOM 863 C C . TYR A 1 106 ? 5.116 -5.701 -4.509 1.00 86.00 106 TYR A C 1
ATOM 865 O O . TYR A 1 106 ? 6.015 -6.133 -5.225 1.00 86.00 106 TYR A O 1
ATOM 873 N N . SER A 1 107 ? 5.399 -4.756 -3.605 1.00 68.25 107 SER A N 1
ATOM 874 C CA . SER A 1 107 ? 6.776 -4.413 -3.199 1.00 68.25 107 SER A CA 1
ATOM 875 C C . SER A 1 107 ? 7.624 -5.591 -2.690 1.00 68.25 107 SER A C 1
ATOM 877 O O . SER A 1 107 ? 8.831 -5.432 -2.516 1.00 68.25 107 SER A O 1
ATOM 879 N N . GLY A 1 108 ? 7.001 -6.743 -2.411 1.00 53.06 108 GLY A N 1
ATOM 880 C CA . GLY A 1 108 ? 7.586 -7.874 -1.689 1.00 53.06 108 GLY A CA 1
ATOM 881 C C . GLY A 1 108 ? 8.603 -8.742 -2.434 1.00 53.06 108 GLY A C 1
ATOM 882 O O . GLY A 1 108 ? 9.318 -9.492 -1.769 1.00 53.06 108 GLY A O 1
ATOM 883 N N . ARG A 1 109 ? 8.775 -8.627 -3.762 1.00 54.06 109 ARG A N 1
ATOM 884 C CA . ARG A 1 109 ? 10.069 -9.038 -4.336 1.00 54.06 109 ARG A CA 1
ATOM 885 C C . ARG A 1 109 ? 11.046 -7.958 -3.938 1.00 54.06 109 ARG A C 1
ATOM 887 O O . ARG A 1 109 ? 11.125 -6.919 -4.591 1.00 54.06 109 ARG A O 1
ATOM 894 N N . THR A 1 110 ? 11.697 -8.197 -2.800 1.00 53.06 110 THR A N 1
ATOM 895 C CA . THR A 1 110 ? 12.661 -7.286 -2.197 1.00 53.06 110 THR A CA 1
ATOM 896 C C . THR A 1 110 ? 13.513 -6.696 -3.303 1.00 53.06 110 THR A C 1
ATOM 898 O O . THR A 1 110 ? 13.926 -7.396 -4.230 1.00 53.06 110 THR A O 1
ATOM 901 N N . ARG A 1 111 ? 13.778 -5.394 -3.215 1.00 59.94 111 ARG A N 1
ATOM 902 C CA . ARG A 1 111 ? 14.740 -4.724 -4.088 1.00 59.94 111 ARG A CA 1
ATOM 903 C C . ARG A 1 111 ? 15.977 -5.612 -4.282 1.00 59.94 111 ARG A C 1
ATOM 905 O O . ARG A 1 111 ? 16.408 -5.770 -5.403 1.00 59.94 111 ARG A O 1
ATOM 912 N N . GLY A 1 112 ? 16.434 -6.312 -3.240 1.00 63.53 112 GLY A N 1
ATOM 913 C CA . GLY A 1 112 ? 17.495 -7.320 -3.316 1.00 63.53 112 GLY A CA 1
ATOM 914 C C . GLY A 1 112 ? 17.234 -8.520 -4.238 1.00 63.53 112 GLY A C 1
ATOM 915 O O . GLY A 1 112 ? 18.128 -8.876 -4.988 1.00 63.53 112 GLY A O 1
ATOM 916 N N . GLN A 1 113 ? 16.047 -9.128 -4.240 1.00 68.12 113 GLN A N 1
ATOM 917 C CA . GLN A 1 113 ? 15.735 -10.273 -5.105 1.00 68.12 113 GLN A CA 1
ATOM 918 C C . GLN A 1 113 ? 15.511 -9.851 -6.563 1.00 68.12 113 GLN A C 1
ATOM 920 O O . GLN A 1 113 ? 16.034 -10.480 -7.476 1.00 68.12 113 GLN A O 1
ATOM 925 N N . TRP A 1 114 ? 14.814 -8.732 -6.795 1.00 67.38 114 TRP A N 1
ATOM 926 C CA . TRP A 1 114 ? 14.666 -8.197 -8.151 1.00 67.38 114 TRP A CA 1
ATOM 927 C C . TRP A 1 114 ? 15.992 -7.650 -8.695 1.00 67.38 114 TRP A C 1
ATOM 929 O O . TRP A 1 114 ? 16.302 -7.876 -9.862 1.00 67.38 114 TRP A O 1
ATOM 939 N N . TYR A 1 115 ? 16.802 -6.982 -7.865 1.00 67.81 115 TYR A N 1
ATOM 940 C CA . TYR A 1 115 ? 18.167 -6.632 -8.248 1.00 67.81 115 TYR A CA 1
ATOM 941 C C . TYR A 1 115 ? 19.003 -7.894 -8.440 1.00 67.81 115 TYR A C 1
ATOM 943 O O . TYR A 1 115 ? 19.714 -7.945 -9.415 1.00 67.81 115 TYR A O 1
ATOM 951 N N . GLY A 1 116 ? 18.911 -8.932 -7.614 1.00 73.94 116 GLY A N 1
ATOM 952 C CA . GLY A 1 116 ? 19.683 -10.166 -7.808 1.00 73.94 116 GLY A CA 1
ATOM 953 C C . GLY A 1 116 ? 19.433 -10.792 -9.180 1.00 73.94 116 GLY A C 1
ATOM 954 O O . GLY A 1 116 ? 20.371 -10.984 -9.956 1.00 73.94 116 GLY A O 1
ATOM 955 N N . ASP A 1 117 ? 18.158 -10.994 -9.514 1.00 73.69 117 ASP A N 1
ATOM 956 C CA . ASP A 1 117 ? 17.757 -11.608 -10.780 1.00 73.69 117 ASP A CA 1
ATOM 957 C C . ASP A 1 117 ? 18.093 -10.708 -11.985 1.00 73.69 117 ASP A C 1
ATOM 959 O O . ASP A 1 117 ? 18.577 -11.193 -13.008 1.00 73.69 117 ASP A O 1
ATOM 963 N N . ASN A 1 118 ? 17.899 -9.385 -11.870 1.00 71.56 118 ASN A N 1
ATOM 964 C CA . ASN A 1 118 ? 18.091 -8.469 -13.003 1.00 71.56 118 ASN A CA 1
ATOM 965 C C . ASN A 1 118 ? 19.499 -7.882 -13.121 1.00 71.56 118 ASN A C 1
ATOM 967 O O . ASN A 1 118 ? 19.909 -7.522 -14.223 1.00 71.56 118 ASN A O 1
ATOM 971 N N . VAL A 1 119 ? 20.259 -7.792 -12.030 1.00 78.31 119 VAL A N 1
ATOM 972 C CA . VAL A 1 119 ? 21.679 -7.411 -12.038 1.00 78.31 119 VAL A CA 1
ATOM 973 C C . VAL A 1 119 ? 22.477 -8.517 -12.699 1.00 78.31 119 VAL A C 1
ATOM 975 O O . VAL A 1 119 ? 23.343 -8.195 -13.498 1.00 78.31 119 VAL A O 1
ATOM 978 N N . GLY A 1 120 ? 22.142 -9.793 -12.477 1.00 79.94 120 GLY A N 1
ATOM 979 C CA . GLY A 1 120 ? 22.748 -10.900 -13.220 1.00 79.94 120 GLY A CA 1
ATOM 980 C C . GLY A 1 120 ? 22.587 -10.728 -14.732 1.00 79.94 120 GLY A C 1
ATOM 981 O O . GLY A 1 120 ? 23.578 -10.696 -15.463 1.00 79.94 120 GLY A O 1
ATOM 982 N N . THR A 1 121 ? 21.357 -10.506 -15.209 1.00 80.56 121 THR A N 1
ATOM 983 C CA . THR A 1 121 ? 21.121 -10.208 -16.631 1.00 80.56 121 THR A CA 1
ATOM 984 C C . THR A 1 121 ? 21.763 -8.898 -17.074 1.00 80.56 121 THR A C 1
ATOM 986 O O . THR A 1 121 ? 22.331 -8.845 -18.155 1.00 80.56 121 THR A O 1
ATOM 989 N N . GLY A 1 122 ? 21.721 -7.843 -16.260 1.00 81.06 122 GLY A N 1
ATOM 990 C CA . GLY A 1 122 ? 22.303 -6.541 -16.583 1.00 81.06 122 GLY A CA 1
ATOM 991 C C . GLY A 1 122 ? 23.823 -6.604 -16.727 1.00 81.06 122 GLY A C 1
ATOM 992 O O . GLY A 1 122 ? 24.365 -6.033 -17.667 1.00 81.06 122 GLY A O 1
ATOM 993 N N . ILE A 1 123 ? 24.494 -7.356 -15.852 1.00 83.06 123 ILE A N 1
ATOM 994 C CA . ILE A 1 123 ? 25.925 -7.661 -15.927 1.00 83.06 123 ILE A CA 1
ATOM 995 C C . ILE A 1 123 ? 26.203 -8.509 -17.165 1.00 83.06 123 ILE A C 1
ATOM 997 O O . ILE A 1 123 ? 27.107 -8.171 -17.917 1.00 83.06 123 ILE A O 1
ATOM 1001 N N . ALA A 1 124 ? 25.420 -9.559 -17.428 1.00 85.25 124 ALA A N 1
ATOM 1002 C CA . ALA A 1 124 ? 25.594 -10.379 -18.626 1.00 85.25 124 ALA A CA 1
ATOM 1003 C C . ALA A 1 124 ? 25.452 -9.548 -19.916 1.00 85.25 124 ALA A C 1
ATOM 1005 O O . ALA A 1 124 ? 26.282 -9.668 -20.816 1.00 85.25 124 ALA A O 1
ATOM 1006 N N . TYR A 1 125 ? 24.466 -8.645 -19.981 1.00 84.44 125 TYR A N 1
ATOM 1007 C CA . TYR A 1 125 ? 24.313 -7.693 -21.082 1.00 84.44 125 TYR A CA 1
ATOM 1008 C C . TYR A 1 125 ? 25.486 -6.718 -21.156 1.00 84.44 125 TYR A C 1
ATOM 1010 O O . TYR A 1 125 ? 26.024 -6.512 -22.239 1.00 84.44 125 TYR A O 1
ATOM 1018 N N . ALA A 1 126 ? 25.918 -6.139 -20.035 1.00 82.88 126 ALA A N 1
ATOM 1019 C CA . ALA A 1 126 ? 27.055 -5.225 -20.009 1.00 82.88 126 ALA A CA 1
ATOM 1020 C C . ALA A 1 126 ? 28.347 -5.915 -20.476 1.00 82.88 126 ALA A C 1
ATOM 1022 O O . ALA A 1 126 ? 29.089 -5.338 -21.267 1.00 82.88 126 ALA A O 1
ATOM 1023 N N . ILE A 1 127 ? 28.587 -7.160 -20.056 1.00 86.31 127 ILE A N 1
ATOM 1024 C CA . ILE A 1 127 ? 29.713 -7.989 -20.503 1.00 86.31 127 ILE A CA 1
ATOM 1025 C C . ILE A 1 127 ? 29.597 -8.270 -22.004 1.00 86.31 127 ILE A C 1
ATOM 1027 O O . ILE A 1 127 ? 30.546 -8.018 -22.743 1.00 86.31 127 ILE A O 1
ATOM 1031 N N . GLY A 1 128 ? 28.435 -8.736 -22.473 1.00 87.50 128 GLY A N 1
ATOM 1032 C CA . GLY A 1 128 ? 28.202 -9.034 -23.888 1.00 87.50 128 GLY A CA 1
ATOM 1033 C C . GLY A 1 128 ? 28.414 -7.815 -24.785 1.00 87.50 128 GLY A C 1
ATOM 1034 O O . GLY A 1 128 ? 29.132 -7.889 -25.782 1.00 87.50 128 GLY A O 1
ATOM 1035 N N . TRP A 1 129 ? 27.875 -6.662 -24.391 1.00 85.00 129 TRP A N 1
ATOM 1036 C CA . TRP A 1 129 ? 28.086 -5.412 -25.112 1.00 85.00 129 TRP A CA 1
ATOM 1037 C C . TRP A 1 129 ? 29.522 -4.882 -25.002 1.00 85.00 129 TRP A C 1
ATOM 1039 O O . TRP A 1 129 ? 30.013 -4.276 -25.952 1.00 85.00 129 TRP A O 1
ATOM 1049 N N . SER A 1 130 ? 30.223 -5.137 -23.895 1.00 84.31 130 SER A N 1
ATOM 1050 C CA . SER A 1 130 ? 31.648 -4.805 -23.769 1.00 84.31 130 SER A CA 1
ATOM 1051 C C . SER A 1 130 ? 32.489 -5.623 -24.749 1.00 84.31 130 SER A C 1
ATOM 1053 O O . SER A 1 130 ? 33.327 -5.058 -25.447 1.00 84.31 130 SER A O 1
ATOM 1055 N N . PHE A 1 131 ? 32.226 -6.929 -24.876 1.00 87.75 131 PHE A N 1
ATOM 1056 C CA . PHE A 1 131 ? 32.881 -7.773 -25.880 1.00 87.75 131 PHE A CA 1
ATOM 1057 C C . PHE A 1 131 ? 32.550 -7.338 -27.308 1.00 87.75 131 PHE A C 1
ATOM 1059 O O . PHE A 1 131 ? 33.453 -7.272 -28.140 1.00 87.75 131 PHE A O 1
ATOM 1066 N N . ALA A 1 132 ? 31.293 -6.977 -27.586 1.00 86.75 132 ALA A N 1
ATOM 1067 C CA . ALA A 1 132 ? 30.907 -6.414 -28.878 1.00 86.75 132 ALA A CA 1
ATOM 1068 C C . ALA A 1 132 ? 31.657 -5.103 -29.172 1.00 86.75 132 ALA A C 1
ATOM 1070 O O . ALA A 1 132 ? 32.140 -4.913 -30.284 1.00 86.75 132 ALA A O 1
ATOM 1071 N N . GLY A 1 133 ? 31.825 -4.236 -28.168 1.00 85.56 133 GLY A N 1
ATOM 1072 C CA . GLY A 1 133 ? 32.617 -3.009 -28.268 1.00 85.56 133 GLY A CA 1
ATOM 1073 C C . GLY A 1 133 ? 34.093 -3.263 -28.562 1.00 85.56 133 GLY A C 1
ATOM 1074 O O . GLY A 1 133 ? 34.660 -2.618 -29.441 1.00 85.56 133 GLY A O 1
ATOM 1075 N N . ILE A 1 134 ? 34.707 -4.233 -27.878 1.00 88.06 134 ILE A N 1
ATOM 1076 C CA . ILE A 1 134 ? 36.098 -4.644 -28.124 1.00 88.06 134 ILE A CA 1
ATOM 1077 C C . ILE A 1 134 ? 36.247 -5.200 -29.545 1.00 88.06 134 ILE A C 1
ATOM 1079 O O . ILE A 1 134 ? 37.150 -4.787 -30.270 1.00 88.06 134 ILE A O 1
ATOM 1083 N N . ALA A 1 135 ? 35.346 -6.090 -29.970 1.00 89.88 135 ALA A N 1
ATOM 1084 C CA . ALA A 1 135 ? 35.359 -6.663 -31.314 1.00 89.88 135 ALA A CA 1
ATOM 1085 C C . ALA A 1 135 ? 35.170 -5.588 -32.397 1.00 89.88 135 ALA A C 1
ATOM 1087 O O . ALA A 1 135 ? 35.890 -5.578 -33.394 1.00 89.88 135 ALA A O 1
ATOM 1088 N N . PHE A 1 136 ? 34.252 -4.644 -32.177 1.00 86.38 136 PHE A N 1
ATOM 1089 C CA . PHE A 1 136 ? 34.020 -3.515 -33.075 1.00 86.38 136 PHE A CA 1
ATOM 1090 C C . PHE A 1 136 ? 35.234 -2.578 -33.147 1.00 86.38 136 PHE A C 1
ATOM 1092 O O . PHE A 1 136 ? 35.636 -2.174 -34.235 1.00 86.38 136 PHE A O 1
ATOM 1099 N N . SER A 1 137 ? 35.873 -2.283 -32.012 1.00 86.06 137 SER A N 1
ATOM 1100 C CA . SER A 1 137 ? 37.102 -1.482 -31.966 1.00 86.06 137 SER A CA 1
ATOM 1101 C C . SER A 1 137 ? 38.256 -2.168 -32.706 1.00 86.06 137 SER A C 1
ATOM 1103 O O . SER A 1 137 ? 38.928 -1.532 -33.519 1.00 86.06 137 SER A O 1
ATOM 1105 N N . ALA A 1 138 ? 38.436 -3.479 -32.511 1.00 90.44 138 ALA A N 1
ATOM 1106 C CA . ALA A 1 138 ? 39.428 -4.272 -33.235 1.00 90.44 138 ALA A CA 1
ATOM 1107 C C . ALA A 1 138 ? 39.155 -4.285 -34.748 1.00 90.44 138 ALA A C 1
ATOM 1109 O O . ALA A 1 138 ? 40.073 -4.087 -35.543 1.00 90.44 138 ALA A O 1
ATOM 1110 N N . MET A 1 139 ? 37.892 -4.439 -35.156 1.00 90.81 139 MET A N 1
ATOM 1111 C CA . MET A 1 139 ? 37.485 -4.345 -36.558 1.00 90.81 139 MET A CA 1
ATOM 1112 C C . MET A 1 139 ? 37.831 -2.970 -37.145 1.00 90.81 139 MET A C 1
ATOM 1114 O O . MET A 1 139 ? 38.469 -2.901 -38.195 1.00 90.81 139 MET A O 1
ATOM 1118 N N . LEU A 1 140 ? 37.489 -1.872 -36.466 1.00 85.50 140 LEU A N 1
ATOM 1119 C CA . LEU A 1 140 ? 37.840 -0.530 -36.939 1.00 85.50 140 LEU A CA 1
ATOM 1120 C C . LEU A 1 140 ? 39.355 -0.327 -37.042 1.00 85.50 140 LEU A C 1
ATOM 1122 O O . LEU A 1 140 ? 39.819 0.262 -38.016 1.00 85.50 140 LEU A O 1
ATOM 1126 N N . TYR A 1 141 ? 40.128 -0.859 -36.093 1.00 88.00 141 TYR A N 1
ATOM 1127 C CA . TYR A 1 141 ? 41.588 -0.833 -36.151 1.00 88.00 141 TYR A CA 1
ATOM 1128 C C . TYR A 1 141 ? 42.124 -1.574 -37.387 1.00 88.00 141 TYR A C 1
ATOM 1130 O O . TYR A 1 141 ? 42.982 -1.048 -38.094 1.00 88.00 141 TYR A O 1
ATOM 1138 N N . THR A 1 142 ? 41.583 -2.758 -37.704 1.00 90.88 142 THR A N 1
ATOM 1139 C CA . THR A 1 142 ? 41.978 -3.505 -38.915 1.00 90.88 142 THR A CA 1
ATOM 1140 C C . THR A 1 142 ? 41.604 -2.787 -40.213 1.00 90.88 142 THR A C 1
ATOM 1142 O O . THR A 1 142 ? 42.347 -2.846 -41.188 1.00 90.88 142 THR A O 1
ATOM 1145 N N . VAL A 1 143 ? 40.481 -2.066 -40.238 1.00 89.81 143 VAL A N 1
ATOM 1146 C CA . VAL A 1 143 ? 40.086 -1.255 -41.399 1.00 89.81 143 VAL A CA 1
ATOM 1147 C C . VAL A 1 143 ? 41.004 -0.039 -41.547 1.00 89.81 143 VAL A C 1
ATOM 1149 O O . VAL A 1 143 ? 41.452 0.255 -42.653 1.00 89.81 143 VAL A O 1
ATOM 1152 N N . ALA A 1 144 ? 41.331 0.643 -40.447 1.00 88.12 144 ALA A N 1
ATOM 1153 C CA . ALA A 1 144 ? 42.257 1.774 -40.459 1.00 88.12 144 ALA A CA 1
ATOM 1154 C C . ALA A 1 144 ? 43.654 1.359 -40.949 1.00 88.12 144 ALA A C 1
ATOM 1156 O O . ALA A 1 144 ? 44.235 2.041 -41.796 1.00 88.12 144 ALA A O 1
ATOM 1157 N N . SER A 1 145 ? 44.155 0.202 -40.497 1.00 88.50 145 SER A N 1
ATOM 1158 C CA . SER A 1 145 ? 45.454 -0.318 -40.932 1.00 88.50 145 SER A CA 1
ATOM 1159 C C . SER A 1 145 ? 45.464 -0.714 -42.413 1.00 88.50 145 SER A C 1
ATOM 1161 O O . SER A 1 145 ? 46.429 -0.407 -43.114 1.00 88.50 145 SER A O 1
ATOM 1163 N N . LEU A 1 146 ? 44.374 -1.297 -42.929 1.00 93.38 146 LEU A N 1
ATOM 1164 C CA . LEU A 1 146 ? 44.205 -1.566 -44.365 1.00 93.38 146 LEU A CA 1
ATOM 1165 C C . LEU A 1 146 ? 44.222 -0.284 -45.210 1.00 93.38 146 LEU A C 1
ATOM 1167 O O . LEU A 1 146 ? 44.747 -0.287 -46.323 1.00 93.38 146 LEU A O 1
ATOM 1171 N N . LEU A 1 147 ? 43.694 0.819 -44.676 1.00 93.88 147 LEU A N 1
ATOM 1172 C CA . LEU A 1 147 ? 43.693 2.129 -45.330 1.00 93.88 147 LEU A CA 1
ATOM 1173 C C . LEU A 1 147 ? 44.998 2.921 -45.128 1.00 93.88 147 LEU A C 1
ATOM 1175 O O . LEU A 1 147 ? 45.120 4.014 -45.678 1.00 93.88 147 LEU A O 1
ATOM 1179 N N . LYS A 1 148 ? 45.976 2.381 -44.381 1.00 93.81 148 LYS A N 1
ATOM 1180 C CA . LYS A 1 148 ? 47.221 3.069 -43.980 1.00 93.81 148 LYS A CA 1
ATOM 1181 C C . LYS A 1 148 ? 46.973 4.395 -43.248 1.00 93.81 148 LYS A C 1
ATOM 1183 O O . LYS A 1 148 ? 47.733 5.347 -43.402 1.00 93.81 148 LYS A O 1
ATOM 1188 N N . ILE A 1 149 ? 45.890 4.459 -42.482 1.00 90.19 149 ILE A N 1
ATOM 1189 C CA . ILE A 1 149 ? 45.549 5.601 -41.638 1.00 90.19 149 ILE A CA 1
ATOM 1190 C C . ILE A 1 149 ? 46.100 5.306 -40.246 1.00 90.19 149 ILE A C 1
ATOM 1192 O O . ILE A 1 149 ? 45.703 4.304 -39.650 1.00 90.19 149 ILE A O 1
ATOM 1196 N N . ASP A 1 150 ? 46.987 6.156 -39.722 1.00 87.44 150 ASP A N 1
ATOM 1197 C CA . ASP A 1 150 ? 47.482 6.002 -38.353 1.00 87.44 150 ASP A CA 1
ATOM 1198 C C . ASP A 1 150 ? 46.359 6.342 -37.355 1.00 87.44 150 ASP A C 1
ATOM 1200 O O . ASP A 1 150 ? 45.944 7.497 -37.250 1.00 87.44 150 ASP A O 1
ATOM 1204 N N . PRO A 1 151 ? 45.825 5.366 -36.595 1.00 76.88 151 PRO A N 1
ATOM 1205 C CA . PRO A 1 151 ? 44.660 5.583 -35.732 1.00 76.88 151 PRO A CA 1
ATOM 1206 C C . PRO A 1 151 ? 44.961 6.506 -34.540 1.00 76.88 151 PRO A C 1
ATOM 1208 O O . PRO A 1 151 ? 44.041 7.002 -33.889 1.00 76.88 151 PRO A O 1
ATOM 1211 N N . PHE A 1 152 ? 46.241 6.750 -34.250 1.00 83.00 152 PHE A N 1
ATOM 1212 C CA . PHE A 1 152 ? 46.684 7.679 -33.212 1.00 83.00 152 PHE A CA 1
ATOM 1213 C C . PHE A 1 152 ? 46.536 9.150 -33.614 1.00 83.00 152 PHE A C 1
ATOM 1215 O O . PHE A 1 152 ? 46.383 9.992 -32.732 1.00 83.00 152 PHE A O 1
ATOM 1222 N N . ASP A 1 153 ? 46.470 9.450 -34.912 1.00 88.19 153 ASP A N 1
ATOM 1223 C CA . ASP A 1 153 ? 46.332 10.824 -35.405 1.00 88.19 153 ASP A CA 1
ATOM 1224 C C . ASP A 1 153 ? 44.883 11.335 -35.356 1.00 88.19 153 ASP A C 1
ATOM 1226 O O . ASP A 1 153 ? 44.623 12.525 -35.544 1.00 88.19 153 ASP A O 1
ATOM 1230 N N . TYR A 1 154 ? 43.918 10.455 -35.057 1.00 86.25 154 TYR A N 1
ATOM 1231 C CA . TYR A 1 154 ? 42.491 10.777 -35.047 1.00 86.25 154 TYR A CA 1
ATOM 1232 C C . TYR A 1 154 ? 41.928 10.744 -33.621 1.00 86.25 154 TYR A C 1
ATOM 1234 O O . TYR A 1 154 ? 41.349 9.736 -33.206 1.00 86.25 154 TYR A O 1
ATOM 1242 N N . PRO A 1 155 ? 41.996 11.852 -32.857 1.00 85.56 155 PRO A N 1
ATOM 1243 C CA . PRO A 1 155 ? 41.432 11.917 -31.504 1.00 85.56 155 PRO A CA 1
ATOM 1244 C C . PRO A 1 155 ? 39.929 11.595 -31.477 1.00 85.56 155 PRO A C 1
ATOM 1246 O O . PRO A 1 155 ? 39.429 11.036 -30.503 1.00 85.56 155 PRO A O 1
ATOM 1249 N N . CYS A 1 156 ? 39.213 11.860 -32.575 1.00 84.12 156 CYS A N 1
ATOM 1250 C CA . CYS A 1 156 ? 37.807 11.493 -32.739 1.00 84.12 156 CYS A CA 1
ATOM 1251 C C . CYS A 1 156 ? 37.557 9.982 -32.584 1.00 84.12 156 CYS A C 1
ATOM 1253 O O . CYS A 1 156 ? 36.516 9.597 -32.055 1.00 84.12 156 CYS A O 1
ATOM 1255 N N . PHE A 1 157 ? 38.502 9.127 -32.996 1.00 81.94 157 PHE A N 1
ATOM 1256 C CA . PHE A 1 157 ? 38.389 7.672 -32.859 1.00 81.94 157 PHE A CA 1
ATOM 1257 C C . PHE A 1 157 ? 38.404 7.243 -31.386 1.00 81.94 157 PHE A C 1
ATOM 1259 O O . PHE A 1 157 ? 37.541 6.484 -30.938 1.00 81.94 157 PHE A O 1
ATOM 1266 N N . TRP A 1 158 ? 39.335 7.791 -30.605 1.00 85.75 158 TRP A N 1
ATOM 1267 C CA . TRP A 1 158 ? 39.441 7.522 -29.171 1.00 85.75 158 TRP A CA 1
ATOM 1268 C C . TRP A 1 158 ? 38.259 8.091 -28.385 1.00 85.75 158 TRP A C 1
ATOM 1270 O O . TRP A 1 158 ? 37.729 7.423 -27.494 1.00 85.75 158 TRP A O 1
ATOM 1280 N N . ILE A 1 159 ? 37.779 9.282 -28.752 1.00 88.56 159 ILE A N 1
ATOM 1281 C CA . ILE A 1 159 ? 36.567 9.870 -28.165 1.00 88.56 159 ILE A CA 1
ATOM 1282 C C . ILE A 1 159 ? 35.344 8.980 -28.444 1.00 88.56 159 ILE A C 1
ATOM 1284 O O . ILE A 1 159 ? 34.567 8.701 -27.535 1.00 88.56 159 ILE A O 1
ATOM 1288 N N . ALA A 1 160 ? 35.186 8.465 -29.667 1.00 84.44 160 ALA A N 1
ATOM 1289 C CA . ALA A 1 160 ? 34.084 7.561 -29.995 1.00 84.44 160 ALA A CA 1
ATOM 1290 C C . ALA A 1 160 ? 34.155 6.241 -29.203 1.00 84.44 160 ALA A C 1
ATOM 1292 O O . ALA A 1 160 ? 33.145 5.805 -28.648 1.00 84.44 160 ALA A O 1
ATOM 1293 N N . CYS A 1 161 ? 35.344 5.636 -29.089 1.00 84.75 161 CYS A N 1
ATOM 1294 C CA . CYS A 1 161 ? 35.538 4.416 -28.302 1.00 84.75 161 CYS A CA 1
ATOM 1295 C C . CYS A 1 161 ? 35.217 4.652 -26.818 1.00 84.75 161 CYS A C 1
ATOM 1297 O O . CYS A 1 161 ? 34.451 3.899 -26.220 1.00 84.75 161 CYS A O 1
ATOM 1299 N N . THR A 1 162 ? 35.747 5.725 -26.227 1.00 87.31 162 THR A N 1
ATOM 1300 C CA . THR A 1 162 ? 35.496 6.067 -24.815 1.00 87.31 162 THR A CA 1
ATOM 1301 C C . THR A 1 162 ? 34.021 6.348 -24.535 1.00 87.31 162 THR A C 1
ATOM 1303 O O . THR A 1 162 ? 33.483 5.807 -23.570 1.00 87.31 162 THR A O 1
ATOM 1306 N N . LEU A 1 163 ? 33.325 7.100 -25.396 1.00 87.88 163 LEU A N 1
ATOM 1307 C CA . LEU A 1 163 ? 31.881 7.316 -25.263 1.00 87.88 163 LEU A CA 1
ATOM 1308 C C . LEU A 1 163 ? 31.093 6.005 -25.351 1.00 87.88 163 LEU A C 1
ATOM 1310 O O . LEU A 1 163 ? 30.179 5.799 -24.555 1.00 87.88 163 LEU A O 1
ATOM 1314 N N . PHE A 1 164 ? 31.460 5.094 -26.257 1.00 84.75 164 PHE A N 1
ATOM 1315 C CA . PHE A 1 164 ? 30.812 3.785 -26.359 1.00 84.75 164 PHE A CA 1
ATOM 1316 C C . PHE A 1 164 ? 30.955 2.981 -25.058 1.00 84.75 164 PHE A C 1
ATOM 1318 O O . PHE A 1 164 ? 29.960 2.461 -24.550 1.00 84.75 164 PHE A O 1
ATOM 1325 N N . PHE A 1 165 ? 32.158 2.930 -24.477 1.00 83.56 165 PHE A N 1
ATOM 1326 C CA . PHE A 1 165 ? 32.406 2.225 -23.213 1.00 83.56 165 PHE A CA 1
ATOM 1327 C C . PHE A 1 165 ? 31.728 2.875 -22.001 1.00 83.56 165 PHE A C 1
ATOM 1329 O O . PHE A 1 165 ? 31.420 2.169 -21.047 1.00 83.56 165 PHE A O 1
ATOM 1336 N N . ILE A 1 166 ? 31.458 4.184 -22.029 1.00 86.31 166 ILE A N 1
ATOM 1337 C CA . ILE A 1 166 ? 30.735 4.881 -20.951 1.00 86.31 166 ILE A CA 1
ATOM 1338 C C . ILE A 1 166 ? 29.216 4.697 -21.089 1.00 86.31 166 ILE A C 1
ATOM 1340 O O . ILE A 1 166 ? 28.531 4.388 -20.113 1.00 86.31 166 ILE A O 1
ATOM 1344 N N . ILE A 1 167 ? 28.670 4.871 -22.295 1.00 86.62 167 ILE A N 1
ATOM 1345 C CA . ILE A 1 167 ? 27.220 4.856 -22.538 1.00 86.62 167 ILE A CA 1
ATOM 1346 C C . ILE A 1 167 ? 26.660 3.440 -22.395 1.00 86.62 167 ILE A C 1
ATOM 1348 O O . ILE A 1 167 ? 25.640 3.239 -21.738 1.00 86.62 167 ILE A O 1
ATOM 1352 N N . THR A 1 168 ? 27.333 2.447 -22.964 1.00 82.25 168 THR A N 1
ATOM 1353 C CA . THR A 1 168 ? 26.863 1.058 -23.018 1.00 82.25 168 THR A CA 1
ATOM 1354 C C . THR A 1 168 ? 26.505 0.454 -21.648 1.00 82.25 168 THR A C 1
ATOM 1356 O O . THR A 1 168 ? 25.379 -0.026 -21.497 1.00 82.25 168 THR A O 1
ATOM 1359 N N . PRO A 1 169 ? 27.366 0.506 -20.611 1.00 79.75 169 PRO A N 1
ATOM 1360 C CA . PRO A 1 169 ? 27.018 -0.009 -19.284 1.00 79.75 169 PRO A CA 1
ATOM 1361 C C . PRO A 1 169 ? 25.957 0.837 -18.564 1.00 79.75 169 PRO A C 1
ATOM 1363 O O . PRO A 1 169 ? 25.298 0.336 -17.651 1.00 79.75 169 PRO A O 1
ATOM 1366 N N . SER A 1 170 ? 25.743 2.094 -18.971 1.00 82.44 170 SER A N 1
ATOM 1367 C CA . SER A 1 170 ? 24.691 2.937 -18.389 1.00 82.44 170 SER A CA 1
ATOM 1368 C C . SER A 1 170 ? 23.284 2.539 -18.854 1.00 82.44 170 SER A C 1
ATOM 1370 O O . SER A 1 170 ? 22.325 2.714 -18.101 1.00 82.44 170 SER A O 1
ATOM 1372 N N . VAL A 1 171 ? 23.138 1.940 -20.046 1.00 82.56 171 VAL A N 1
ATOM 1373 C CA . VAL A 1 171 ? 21.828 1.566 -20.610 1.00 82.56 171 VAL A CA 1
ATOM 1374 C C . VAL A 1 171 ? 21.067 0.582 -19.704 1.00 82.56 171 VAL A C 1
ATOM 1376 O O . VAL A 1 171 ? 19.929 0.900 -19.345 1.00 82.56 171 VAL A O 1
ATOM 1379 N N . PRO A 1 172 ? 21.646 -0.546 -19.233 1.00 79.12 172 PRO A N 1
ATOM 1380 C CA . PRO A 1 172 ? 20.981 -1.418 -18.265 1.00 79.12 172 PRO A CA 1
ATOM 1381 C C . PRO A 1 172 ? 20.546 -0.672 -17.000 1.00 79.12 172 PRO A C 1
ATOM 1383 O O . PRO A 1 172 ? 19.403 -0.809 -16.571 1.00 79.12 172 PRO A O 1
ATOM 1386 N N . PHE A 1 173 ? 21.401 0.190 -16.444 1.00 80.12 173 PHE A N 1
ATOM 1387 C CA . PHE A 1 173 ? 21.080 0.961 -15.241 1.00 80.12 173 PHE A CA 1
ATOM 1388 C C . PHE A 1 173 ? 19.894 1.917 -15.454 1.00 80.12 173 PHE A C 1
ATOM 1390 O O . PHE A 1 173 ? 18.984 1.990 -14.622 1.00 80.12 173 PHE A O 1
ATOM 1397 N N . ILE A 1 174 ? 19.848 2.599 -16.601 1.00 82.88 174 ILE A N 1
ATOM 1398 C CA . ILE A 1 174 ? 18.729 3.469 -16.985 1.00 82.88 174 ILE A CA 1
ATOM 1399 C C . ILE A 1 174 ? 17.449 2.641 -17.169 1.00 82.88 174 ILE A C 1
ATOM 1401 O O . ILE A 1 174 ? 16.394 3.021 -16.672 1.00 82.88 174 ILE A O 1
ATOM 1405 N N . THR A 1 175 ? 17.516 1.476 -17.819 1.00 80.12 175 THR A N 1
ATOM 1406 C CA . THR A 1 175 ? 16.326 0.622 -18.008 1.00 80.12 175 THR A CA 1
ATOM 1407 C C . THR A 1 175 ? 15.778 0.068 -16.689 1.00 80.12 175 THR A C 1
ATOM 1409 O O . THR A 1 175 ? 14.568 0.101 -16.465 1.00 80.12 175 THR A O 1
ATOM 1412 N N . VAL A 1 176 ? 16.657 -0.364 -15.782 1.00 79.31 176 VAL A N 1
ATOM 1413 C CA . VAL A 1 176 ? 16.319 -0.890 -14.450 1.00 79.31 176 VAL A CA 1
ATOM 1414 C C . VAL A 1 176 ? 15.697 0.200 -13.576 1.00 79.31 176 VAL A C 1
ATOM 1416 O O . VAL A 1 176 ? 14.650 -0.012 -12.962 1.00 79.31 176 VAL A O 1
ATOM 1419 N N . SER A 1 177 ? 16.303 1.389 -13.548 1.00 79.25 177 SER A N 1
ATOM 1420 C CA . SER A 1 177 ? 15.777 2.525 -12.780 1.00 79.25 177 SER A CA 1
ATOM 1421 C C . SER A 1 177 ? 14.436 3.025 -13.332 1.00 79.25 177 SER A C 1
ATOM 1423 O O . SER A 1 177 ? 13.513 3.278 -12.554 1.00 79.25 177 SER A O 1
ATOM 1425 N N . ASN A 1 178 ? 14.273 3.065 -14.658 1.00 83.06 178 ASN A N 1
ATOM 1426 C CA . ASN A 1 178 ? 12.995 3.380 -15.293 1.00 83.06 178 ASN A CA 1
ATOM 1427 C C . ASN A 1 178 ? 11.913 2.351 -14.948 1.00 83.06 178 ASN A C 1
ATOM 1429 O O . ASN A 1 178 ? 10.792 2.747 -14.636 1.00 83.06 178 ASN A O 1
ATOM 1433 N N . LEU A 1 179 ? 12.225 1.050 -14.923 1.00 81.19 179 LEU A N 1
ATOM 1434 C CA . LEU A 1 179 ? 11.236 0.030 -14.561 1.00 81.19 179 LEU A CA 1
ATOM 1435 C C . LEU A 1 179 ? 10.789 0.152 -13.094 1.00 81.19 179 LEU A C 1
ATOM 1437 O O . LEU A 1 179 ? 9.602 0.014 -12.785 1.00 81.19 179 LEU A O 1
ATOM 1441 N N . ALA A 1 180 ? 11.711 0.483 -12.186 1.00 81.75 180 ALA A N 1
ATOM 1442 C CA . ALA A 1 180 ? 11.373 0.780 -10.794 1.00 81.75 180 ALA A CA 1
ATOM 1443 C C . ALA A 1 180 ? 10.459 2.017 -10.679 1.00 81.75 180 ALA A C 1
ATOM 1445 O O . ALA A 1 180 ? 9.490 2.012 -9.923 1.00 81.75 180 ALA A O 1
ATOM 1446 N N . SER A 1 181 ? 10.709 3.061 -11.473 1.00 85.00 181 SER A N 1
ATOM 1447 C CA . SER A 1 181 ? 9.830 4.237 -11.534 1.00 85.00 181 SER A CA 1
ATOM 1448 C C . SER A 1 181 ? 8.428 3.894 -12.068 1.00 85.00 181 SER A C 1
ATOM 1450 O O . SER A 1 181 ? 7.409 4.318 -11.514 1.00 85.00 181 SER A O 1
ATOM 1452 N N . MET A 1 182 ? 8.354 3.047 -13.096 1.00 87.75 182 MET A N 1
ATOM 1453 C CA . MET A 1 182 ? 7.094 2.593 -13.691 1.00 87.75 182 MET A CA 1
ATOM 1454 C C . MET A 1 182 ? 6.247 1.776 -12.707 1.00 87.75 182 MET A C 1
ATOM 1456 O O . MET A 1 182 ? 5.055 2.036 -12.556 1.00 87.75 182 MET A O 1
ATOM 1460 N N . THR A 1 183 ? 6.855 0.839 -11.974 1.00 87.75 183 THR A N 1
ATOM 1461 C CA . THR A 1 183 ? 6.145 0.076 -10.928 1.00 87.75 183 THR A CA 1
ATOM 1462 C C . THR A 1 183 ? 5.665 0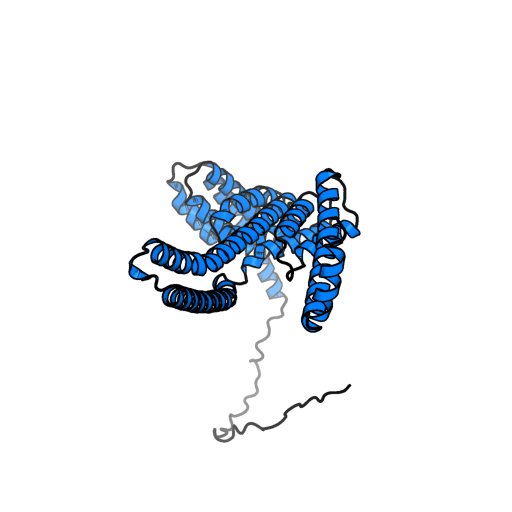.978 -9.792 1.00 87.75 183 THR A C 1
ATOM 1464 O O . THR A 1 183 ? 4.538 0.825 -9.322 1.00 87.75 183 THR A O 1
ATOM 1467 N N . ASN A 1 184 ? 6.455 1.983 -9.402 1.00 88.62 184 ASN A N 1
ATOM 1468 C CA . ASN A 1 184 ? 6.014 2.978 -8.428 1.00 88.62 184 ASN A CA 1
ATOM 1469 C C . ASN A 1 184 ? 4.814 3.793 -8.924 1.00 88.62 184 ASN A C 1
ATOM 1471 O O . ASN A 1 184 ? 3.940 4.111 -8.125 1.00 88.62 184 ASN A O 1
ATOM 1475 N N . THR A 1 185 ? 4.729 4.070 -10.226 1.00 91.44 185 THR A N 1
ATOM 1476 C CA . THR A 1 185 ? 3.573 4.750 -10.834 1.00 91.44 185 THR A CA 1
ATOM 1477 C C . THR A 1 185 ? 2.307 3.892 -10.751 1.00 91.44 185 THR A C 1
ATOM 1479 O O . THR A 1 185 ? 1.240 4.398 -10.410 1.00 91.44 185 THR A O 1
ATOM 1482 N N . VAL A 1 186 ? 2.409 2.582 -10.998 1.00 93.12 186 VAL A N 1
ATOM 1483 C CA . VAL A 1 186 ? 1.275 1.653 -10.823 1.00 93.12 186 VAL A CA 1
ATOM 1484 C C . VAL A 1 186 ? 0.831 1.611 -9.361 1.00 93.12 186 VAL A C 1
ATOM 1486 O O . VAL A 1 186 ? -0.356 1.716 -9.076 1.00 93.12 186 VAL A O 1
ATOM 1489 N N . ARG A 1 187 ? 1.776 1.521 -8.418 1.00 92.50 187 ARG A N 1
ATOM 1490 C CA . ARG A 1 187 ? 1.482 1.494 -6.974 1.00 92.50 187 ARG A CA 1
ATOM 1491 C C . ARG A 1 187 ? 0.879 2.800 -6.473 1.00 92.50 187 ARG A C 1
ATOM 1493 O O . ARG A 1 187 ? -0.009 2.777 -5.628 1.00 92.50 187 ARG A O 1
ATOM 1500 N N . TRP A 1 188 ? 1.349 3.925 -7.004 1.00 93.88 188 TRP A N 1
ATOM 1501 C CA . TRP A 1 188 ? 0.800 5.250 -6.736 1.00 93.88 188 TRP A CA 1
ATOM 1502 C C . TRP A 1 188 ? -0.681 5.297 -7.102 1.00 93.88 188 TRP A C 1
ATOM 1504 O O . TRP A 1 188 ? -1.518 5.677 -6.283 1.00 93.88 188 TRP A O 1
ATOM 1514 N N . GLU A 1 189 ? -1.007 4.834 -8.308 1.00 95.56 189 GLU A N 1
ATOM 1515 C CA . GLU A 1 189 ? -2.384 4.806 -8.784 1.00 95.56 189 GLU A CA 1
ATOM 1516 C C . GLU A 1 189 ? -3.227 3.780 -8.026 1.00 95.56 189 GLU A C 1
ATOM 1518 O O . GLU A 1 189 ? -4.384 4.051 -7.708 1.00 95.56 189 GLU A O 1
ATOM 1523 N N . ALA A 1 190 ? -2.643 2.635 -7.665 1.00 96.12 190 ALA A N 1
ATOM 1524 C CA . ALA A 1 190 ? -3.321 1.625 -6.869 1.00 96.12 190 ALA A CA 1
ATOM 1525 C C . ALA A 1 190 ? -3.686 2.151 -5.475 1.00 96.12 190 ALA A C 1
ATOM 1527 O O . ALA A 1 190 ? -4.834 2.025 -5.063 1.00 96.12 190 ALA A O 1
ATOM 1528 N N . ALA A 1 191 ? -2.755 2.814 -4.780 1.00 96.31 191 ALA A N 1
ATOM 1529 C CA . ALA A 1 191 ? -3.013 3.435 -3.482 1.00 96.31 191 ALA A CA 1
ATOM 1530 C C . ALA A 1 191 ? -4.093 4.522 -3.577 1.00 96.31 191 ALA A C 1
ATOM 1532 O O . ALA A 1 191 ? -5.013 4.566 -2.760 1.00 96.31 191 ALA A O 1
ATOM 1533 N N . ARG A 1 192 ? -4.022 5.371 -4.609 1.00 96.38 192 ARG A N 1
ATOM 1534 C CA . ARG A 1 192 ? -5.028 6.408 -4.859 1.00 96.38 192 ARG A CA 1
ATOM 1535 C C . ARG A 1 192 ? -6.418 5.814 -5.094 1.00 96.38 192 ARG A C 1
ATOM 1537 O O . ARG A 1 192 ? -7.394 6.306 -4.531 1.00 96.38 192 ARG A O 1
ATOM 1544 N N . SER A 1 193 ? -6.487 4.762 -5.902 1.00 96.75 193 SER A N 1
ATOM 1545 C CA . SER A 1 193 ? -7.722 4.056 -6.258 1.00 96.75 193 SER A CA 1
ATOM 1546 C C . SER A 1 193 ? -8.314 3.307 -5.065 1.00 96.75 193 SER A C 1
ATOM 1548 O O . SER A 1 193 ? -9.521 3.314 -4.853 1.00 96.75 193 SER A O 1
ATOM 1550 N N . LEU A 1 194 ? -7.464 2.727 -4.220 1.00 97.12 194 LEU A N 1
ATOM 1551 C CA . LEU A 1 194 ? -7.876 2.096 -2.969 1.00 97.12 194 LEU A CA 1
ATOM 1552 C C . LEU A 1 194 ? -8.471 3.131 -1.998 1.00 97.12 194 LEU A C 1
ATOM 1554 O O . LEU A 1 194 ? -9.507 2.889 -1.380 1.00 97.12 194 LEU A O 1
ATOM 1558 N N . GLY A 1 195 ? -7.876 4.328 -1.949 1.00 96.62 195 GLY A N 1
ATOM 1559 C CA . GLY A 1 195 ? -8.412 5.479 -1.224 1.00 96.62 195 GLY A CA 1
ATOM 1560 C C . GLY A 1 195 ? -9.801 5.917 -1.701 1.00 96.62 195 GLY A C 1
ATOM 1561 O O . GLY A 1 195 ? -10.664 6.239 -0.884 1.00 96.62 195 GLY A O 1
ATOM 1562 N N . SER A 1 196 ? -10.052 5.909 -3.015 1.00 96.50 196 SER A N 1
ATOM 1563 C CA . SER A 1 196 ? -11.355 6.307 -3.567 1.00 96.50 196 SER A CA 1
ATOM 1564 C C . SER A 1 196 ? -12.451 5.261 -3.374 1.00 96.50 196 SER A C 1
ATOM 1566 O O . SER A 1 196 ? -13.612 5.649 -3.254 1.00 96.50 196 SER A O 1
ATOM 1568 N N . LEU A 1 197 ? -12.100 3.974 -3.267 1.00 97.00 197 LEU A N 1
ATOM 1569 C CA . LEU A 1 197 ? -13.048 2.909 -2.918 1.00 97.00 197 LEU A CA 1
ATOM 1570 C C . LEU A 1 197 ? -13.536 2.995 -1.462 1.00 97.00 197 LEU A C 1
ATOM 1572 O O . LEU A 1 197 ? -14.604 2.475 -1.153 1.00 97.00 197 LEU A O 1
ATOM 1576 N N . LYS A 1 198 ? -12.783 3.658 -0.567 1.00 96.88 198 LYS A N 1
ATOM 1577 C CA . LYS A 1 198 ? -13.136 3.876 0.855 1.00 96.88 198 LYS A CA 1
ATOM 1578 C C . LYS A 1 198 ? -13.455 2.594 1.638 1.00 96.88 198 LYS A C 1
ATOM 1580 O O . LYS A 1 198 ? -14.185 2.634 2.632 1.00 96.88 198 LYS A O 1
ATOM 1585 N N . ARG A 1 199 ? -12.899 1.465 1.202 1.00 97.00 199 ARG A N 1
ATOM 1586 C CA . ARG A 1 199 ? -13.083 0.156 1.828 1.00 97.00 199 ARG A CA 1
ATOM 1587 C C . ARG A 1 199 ? -12.060 -0.079 2.930 1.00 97.00 199 ARG A C 1
ATOM 1589 O O . ARG A 1 199 ? -10.877 0.217 2.767 1.00 97.00 199 ARG A O 1
ATOM 1596 N N . ALA A 1 200 ? -12.530 -0.604 4.055 1.00 96.75 200 ALA A N 1
ATOM 1597 C CA . ALA A 1 200 ? -11.709 -0.829 5.237 1.00 96.75 200 ALA A CA 1
ATOM 1598 C C . ALA A 1 200 ? -10.686 -1.953 5.037 1.00 96.75 200 ALA A C 1
ATOM 1600 O O . ALA A 1 200 ? -9.605 -1.920 5.621 1.00 96.75 200 ALA A O 1
ATOM 1601 N N . GLU A 1 201 ? -10.999 -2.922 4.177 1.00 96.31 201 GLU A N 1
ATOM 1602 C CA . GLU A 1 201 ? -10.150 -4.080 3.906 1.00 96.31 201 GLU A CA 1
ATOM 1603 C C . GLU A 1 201 ? -8.804 -3.674 3.275 1.00 96.31 201 GLU A C 1
ATOM 1605 O O . GLU A 1 201 ? -7.782 -4.303 3.534 1.00 96.31 201 GLU A O 1
ATOM 1610 N N . GLY A 1 202 ? -8.770 -2.565 2.524 1.00 96.06 202 GLY A N 1
ATOM 1611 C CA . GLY A 1 202 ? -7.549 -2.025 1.916 1.00 96.06 202 GLY A CA 1
ATOM 1612 C C . GLY A 1 202 ? -6.645 -1.230 2.868 1.00 96.06 202 GLY A C 1
ATOM 1613 O O . GLY A 1 202 ? -5.534 -0.850 2.490 1.00 96.06 202 GLY A O 1
ATOM 1614 N N . VAL A 1 203 ? -7.092 -0.951 4.100 1.00 97.12 203 VAL A N 1
ATOM 1615 C CA . VAL A 1 203 ? -6.364 -0.079 5.037 1.00 97.12 203 VAL A CA 1
ATOM 1616 C C . VAL A 1 203 ? -5.024 -0.689 5.449 1.00 97.12 203 VAL A C 1
ATOM 1618 O O . VAL A 1 203 ? -4.033 0.034 5.520 1.00 97.12 203 VAL A O 1
ATOM 1621 N N . SER A 1 204 ? -4.944 -2.004 5.668 1.00 95.94 204 SER A N 1
ATOM 1622 C CA . SER A 1 204 ? -3.692 -2.679 6.053 1.00 95.94 204 SER A CA 1
ATOM 1623 C C . SER A 1 204 ? -2.597 -2.513 4.994 1.00 95.94 204 SER A C 1
ATOM 1625 O O . SER A 1 204 ? -1.481 -2.095 5.319 1.00 95.94 204 SER A O 1
ATOM 1627 N N . SER A 1 205 ? -2.925 -2.745 3.721 1.00 95.50 205 SER A N 1
ATOM 1628 C CA . SER A 1 205 ? -1.994 -2.576 2.602 1.00 95.50 205 SER A CA 1
ATOM 1629 C C . SER A 1 205 ? -1.606 -1.108 2.397 1.00 95.50 205 SER A C 1
ATOM 1631 O O . SER A 1 205 ? -0.432 -0.821 2.154 1.00 95.50 205 SER A O 1
ATOM 1633 N N . LEU A 1 206 ? -2.537 -0.155 2.566 1.00 96.38 206 LEU A N 1
ATOM 1634 C CA . LEU A 1 206 ? -2.227 1.286 2.536 1.00 96.38 206 LEU A CA 1
ATOM 1635 C C . LEU A 1 206 ? -1.245 1.686 3.640 1.00 96.38 206 LEU A C 1
ATOM 1637 O O . LEU A 1 206 ? -0.251 2.368 3.374 1.00 96.38 206 LEU A O 1
ATOM 1641 N N . LEU A 1 207 ? -1.490 1.227 4.868 1.00 96.06 207 LEU A N 1
ATOM 1642 C CA . LEU A 1 207 ? -0.618 1.481 6.009 1.00 96.06 207 LEU A CA 1
ATOM 1643 C C . LEU A 1 207 ? 0.779 0.906 5.771 1.00 96.06 207 LEU A C 1
ATOM 1645 O O . LEU A 1 207 ? 1.770 1.613 5.942 1.00 96.06 207 LEU A O 1
ATOM 1649 N N . ARG A 1 208 ? 0.878 -0.341 5.304 1.00 93.38 208 ARG A N 1
ATOM 1650 C CA . ARG A 1 208 ? 2.169 -0.968 4.998 1.00 93.38 208 ARG A CA 1
ATOM 1651 C C . ARG A 1 208 ? 2.919 -0.221 3.896 1.00 93.38 208 ARG A C 1
ATOM 1653 O O . ARG A 1 208 ? 4.121 0.012 4.011 1.00 93.38 208 ARG A O 1
ATOM 1660 N N . ALA A 1 209 ? 2.221 0.203 2.845 1.00 92.00 209 ALA A N 1
ATOM 1661 C CA . ALA A 1 209 ? 2.828 0.950 1.750 1.00 92.00 209 ALA A CA 1
ATOM 1662 C C . ALA A 1 209 ? 3.360 2.317 2.184 1.00 92.00 209 ALA A C 1
ATOM 1664 O O . ALA A 1 209 ? 4.459 2.695 1.777 1.00 92.00 209 ALA A O 1
ATOM 1665 N N . SER A 1 210 ? 2.619 3.019 3.045 1.00 92.94 210 SER A N 1
ATOM 1666 C CA . SER A 1 210 ? 3.011 4.337 3.558 1.00 92.94 210 SER A CA 1
ATOM 1667 C C . SER A 1 210 ? 4.292 4.314 4.402 1.00 92.94 210 SER A C 1
ATOM 1669 O O . SER A 1 210 ? 4.951 5.339 4.535 1.00 92.94 210 SER A O 1
ATOM 1671 N N . GLN A 1 211 ? 4.695 3.149 4.919 1.00 89.88 211 GLN A N 1
ATOM 1672 C CA . GLN A 1 211 ? 5.901 2.998 5.741 1.00 89.88 211 GLN A CA 1
ATOM 1673 C C . GLN A 1 211 ? 7.176 2.713 4.939 1.00 89.88 211 GLN A C 1
ATOM 1675 O O . GLN A 1 211 ? 8.275 2.934 5.438 1.00 89.88 211 GLN A O 1
ATOM 1680 N N . ASN A 1 212 ? 7.057 2.194 3.715 1.00 84.69 212 ASN A N 1
ATOM 1681 C CA . ASN A 1 212 ? 8.204 1.648 2.986 1.00 84.69 212 ASN A CA 1
ATOM 1682 C C . ASN A 1 212 ? 9.019 2.699 2.222 1.00 84.69 212 ASN A C 1
ATOM 1684 O O . ASN A 1 212 ? 10.148 2.424 1.810 1.00 84.69 212 ASN A O 1
ATOM 1688 N N . THR A 1 213 ? 8.456 3.868 1.913 1.00 81.38 213 THR A N 1
ATOM 1689 C CA . THR A 1 213 ? 9.154 4.886 1.112 1.00 81.38 213 THR A CA 1
ATOM 1690 C C . THR A 1 213 ? 8.564 6.262 1.376 1.00 81.38 213 THR A C 1
ATOM 1692 O O . THR A 1 213 ? 7.346 6.412 1.326 1.00 81.38 213 THR A O 1
ATOM 1695 N N . GLU A 1 214 ? 9.413 7.280 1.540 1.00 82.50 214 GLU A N 1
ATOM 1696 C CA . GLU A 1 214 ? 8.978 8.684 1.655 1.00 82.50 214 GLU A CA 1
ATOM 1697 C C . GLU A 1 214 ? 8.068 9.102 0.492 1.00 82.50 214 GLU A C 1
ATOM 1699 O O . GLU A 1 214 ? 7.086 9.810 0.684 1.00 82.50 214 GLU A O 1
ATOM 1704 N N . PHE A 1 215 ? 8.328 8.585 -0.714 1.00 80.25 215 PHE A N 1
ATOM 1705 C CA . PHE A 1 215 ? 7.486 8.838 -1.882 1.00 80.25 215 PHE A CA 1
ATOM 1706 C C . PHE A 1 215 ? 6.026 8.395 -1.683 1.00 80.25 215 PHE A C 1
ATOM 1708 O O . PHE A 1 215 ? 5.112 9.083 -2.130 1.00 80.25 215 PHE A O 1
ATOM 1715 N N . PHE A 1 216 ? 5.788 7.269 -1.002 1.00 86.19 216 PHE A N 1
ATOM 1716 C CA . PHE A 1 216 ? 4.438 6.748 -0.762 1.00 86.19 216 PHE A CA 1
ATOM 1717 C C . PHE A 1 216 ? 3.761 7.365 0.459 1.00 86.19 216 PHE A C 1
ATOM 1719 O O . PHE A 1 216 ? 2.555 7.183 0.617 1.00 86.19 216 PHE A O 1
ATOM 1726 N N . TRP A 1 217 ? 4.490 8.120 1.284 1.00 88.56 217 TRP A N 1
ATOM 1727 C CA . TRP A 1 217 ? 3.940 8.785 2.462 1.00 88.56 217 TRP A CA 1
ATOM 1728 C C . TRP A 1 217 ? 2.773 9.706 2.092 1.00 88.56 217 TRP A C 1
ATOM 1730 O O . TRP A 1 217 ? 1.660 9.516 2.573 1.00 88.56 217 TRP A O 1
ATOM 1740 N N . ASN A 1 218 ? 2.983 10.635 1.154 1.00 88.75 218 ASN A N 1
ATOM 1741 C CA . ASN A 1 218 ? 1.971 11.632 0.790 1.00 88.75 218 ASN A CA 1
ATOM 1742 C C . ASN A 1 218 ? 0.706 10.996 0.191 1.00 88.75 218 ASN A C 1
ATOM 1744 O O . ASN A 1 218 ? -0.412 11.357 0.552 1.00 88.75 218 ASN A O 1
ATOM 1748 N N . ILE A 1 219 ? 0.859 10.012 -0.700 1.00 90.38 219 ILE A N 1
ATOM 1749 C CA . ILE A 1 219 ? -0.296 9.333 -1.313 1.00 90.38 219 ILE A CA 1
ATOM 1750 C C . ILE A 1 219 ? -0.996 8.429 -0.316 1.00 90.38 219 ILE A C 1
ATOM 1752 O O . ILE A 1 219 ? -2.223 8.416 -0.275 1.00 90.38 219 ILE A O 1
ATOM 1756 N N . GLY A 1 220 ? -0.224 7.700 0.491 1.00 92.00 220 GLY A N 1
ATOM 1757 C CA . GLY A 1 220 ? -0.746 6.876 1.568 1.00 92.00 220 GLY A CA 1
ATOM 1758 C C . GLY A 1 220 ? -1.598 7.711 2.513 1.00 92.00 220 GLY A C 1
ATOM 1759 O O . GLY A 1 220 ? -2.732 7.339 2.773 1.00 92.00 220 GLY A O 1
ATOM 1760 N N . ILE A 1 221 ? -1.119 8.885 2.933 1.00 92.19 221 ILE A N 1
ATOM 1761 C CA . ILE A 1 221 ? -1.885 9.818 3.769 1.00 92.19 221 ILE A CA 1
ATOM 1762 C C . ILE A 1 221 ? -3.159 10.289 3.076 1.00 92.19 221 ILE A C 1
ATOM 1764 O O . ILE A 1 221 ? -4.216 10.285 3.698 1.00 92.19 221 ILE A O 1
ATOM 1768 N N . HIS A 1 222 ? -3.104 10.694 1.806 1.00 93.56 222 HIS A N 1
ATOM 1769 C CA . HIS A 1 222 ? -4.313 11.127 1.099 1.00 93.56 222 HIS A CA 1
ATOM 1770 C C . HIS A 1 222 ? -5.345 10.000 0.965 1.00 93.56 222 HIS A C 1
ATOM 1772 O O . HIS A 1 222 ? -6.536 10.232 1.165 1.00 93.56 222 HIS A O 1
ATOM 1778 N N . ALA A 1 223 ? -4.899 8.781 0.659 1.00 96.25 223 ALA A N 1
ATOM 1779 C CA . ALA A 1 223 ? -5.768 7.615 0.565 1.00 96.25 223 ALA A CA 1
ATOM 1780 C C . ALA A 1 223 ? -6.342 7.228 1.936 1.00 96.25 223 ALA A C 1
ATOM 1782 O O . ALA A 1 223 ? -7.547 7.020 2.060 1.00 96.25 223 ALA A O 1
ATOM 1783 N N . LEU A 1 224 ? -5.506 7.214 2.977 1.00 97.06 224 LEU A N 1
ATOM 1784 C CA . LEU A 1 224 ? -5.915 6.901 4.342 1.00 97.06 224 LEU A CA 1
ATOM 1785 C C . LEU A 1 224 ? -6.863 7.968 4.913 1.00 97.06 224 LEU A C 1
ATOM 1787 O O . LEU A 1 224 ? -7.829 7.619 5.577 1.00 97.06 224 LEU A O 1
ATOM 1791 N N . ASN A 1 225 ? -6.672 9.252 4.603 1.00 96.25 225 ASN A N 1
ATOM 1792 C CA . ASN A 1 225 ? -7.625 10.316 4.948 1.00 96.25 225 ASN A CA 1
ATOM 1793 C C . ASN A 1 225 ? -9.024 10.061 4.379 1.00 96.25 225 ASN A C 1
ATOM 1795 O O . ASN A 1 225 ? -10.020 10.424 4.999 1.00 96.25 225 ASN A O 1
ATOM 1799 N N . ALA A 1 226 ? -9.114 9.433 3.206 1.00 96.12 226 ALA A N 1
ATOM 1800 C CA . ALA A 1 226 ? -10.392 9.083 2.604 1.00 96.12 226 ALA A CA 1
ATOM 1801 C C . ALA A 1 226 ? -11.001 7.802 3.203 1.00 96.12 226 ALA A C 1
ATOM 1803 O O . ALA A 1 226 ? -12.227 7.715 3.301 1.00 96.12 226 ALA A O 1
ATOM 1804 N N . THR A 1 227 ? -10.177 6.824 3.602 1.00 96.88 227 THR A N 1
ATOM 1805 C CA . THR A 1 227 ? -10.631 5.500 4.071 1.00 96.88 227 THR A CA 1
ATOM 1806 C C . THR A 1 227 ? -10.814 5.406 5.586 1.00 96.88 227 THR A C 1
ATOM 1808 O O . THR A 1 227 ? -11.719 4.731 6.049 1.00 96.88 227 THR A O 1
ATOM 1811 N N . LEU A 1 228 ? -9.987 6.059 6.403 1.00 97.25 228 LEU A N 1
ATOM 1812 C CA . LEU A 1 228 ? -10.076 5.950 7.867 1.00 97.25 228 LEU A CA 1
ATOM 1813 C C . LEU A 1 228 ? -11.411 6.459 8.444 1.00 97.25 228 LEU A C 1
ATOM 1815 O O . LEU A 1 228 ? -11.935 5.824 9.365 1.00 97.25 228 LEU A O 1
ATOM 1819 N N . PRO A 1 229 ? -12.032 7.533 7.915 1.00 97.31 229 PRO A N 1
ATOM 1820 C CA . PRO A 1 229 ? -13.338 7.968 8.398 1.00 97.31 229 PRO A CA 1
ATOM 1821 C C . PRO A 1 229 ? -14.455 6.938 8.182 1.00 97.31 229 PRO A C 1
ATOM 1823 O O . PRO A 1 229 ? -15.391 6.922 8.982 1.00 97.31 229 PRO A O 1
ATOM 1826 N N . SER A 1 230 ? -14.354 6.070 7.161 1.00 96.62 230 SER A N 1
ATOM 1827 C CA . SER A 1 230 ? -15.359 5.029 6.888 1.00 96.62 230 SER A CA 1
ATOM 1828 C C . SER A 1 230 ? -15.270 3.833 7.837 1.00 96.62 230 SER A C 1
ATOM 1830 O O . SER A 1 230 ? -16.195 3.024 7.877 1.00 96.62 230 SER A O 1
ATOM 1832 N N . LEU A 1 231 ? -14.211 3.743 8.652 1.00 97.12 2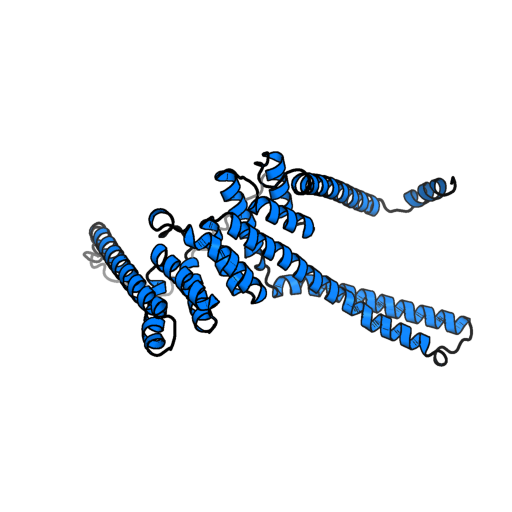31 LEU A N 1
ATOM 1833 C CA . LEU A 1 231 ? -14.124 2.736 9.701 1.00 97.12 231 LEU A CA 1
ATOM 1834 C C . LEU A 1 231 ? -15.248 2.940 10.721 1.00 97.12 231 LEU A C 1
ATOM 1836 O O . LEU A 1 231 ? -15.526 4.055 11.176 1.00 97.12 231 LEU A O 1
ATOM 1840 N N . THR A 1 232 ? -15.864 1.832 11.106 1.00 97.25 232 THR A N 1
ATOM 1841 C CA . THR A 1 232 ? -16.920 1.750 12.119 1.00 97.25 232 THR A CA 1
ATOM 1842 C C . THR A 1 232 ? -16.507 0.756 13.192 1.00 97.25 232 THR A C 1
ATOM 1844 O O . THR A 1 232 ? -15.917 -0.280 12.885 1.00 97.25 232 THR A O 1
ATOM 1847 N N . PHE A 1 233 ? -16.822 1.066 14.449 1.00 96.31 233 PHE A N 1
ATOM 1848 C CA . PHE A 1 233 ? -16.493 0.196 15.579 1.00 96.31 233 PHE A CA 1
ATOM 1849 C C . PHE A 1 233 ? -17.137 -1.194 15.432 1.00 96.31 233 PHE A C 1
ATOM 1851 O O . PHE A 1 233 ? -16.459 -2.201 15.579 1.00 96.31 233 PHE A O 1
ATOM 1858 N N . GLU A 1 234 ? -18.416 -1.257 15.057 1.00 96.56 234 GLU A N 1
ATOM 1859 C CA . GLU A 1 234 ? -19.189 -2.509 15.035 1.00 96.56 234 GLU A CA 1
ATOM 1860 C C . GLU A 1 234 ? -18.691 -3.539 14.014 1.00 96.56 234 GLU A C 1
ATOM 1862 O O . GLU A 1 234 ? -18.720 -4.734 14.284 1.00 96.56 234 GLU A O 1
ATOM 1867 N N . GLN A 1 235 ? -18.244 -3.091 12.838 1.00 96.06 235 GLN A N 1
ATOM 1868 C CA . GLN A 1 235 ? -17.874 -3.995 11.741 1.00 96.06 235 GLN A CA 1
ATOM 1869 C C . GLN A 1 235 ? -16.368 -4.262 11.674 1.00 96.06 235 GLN A C 1
ATOM 1871 O O . GLN A 1 235 ? -15.941 -5.314 11.194 1.00 96.06 235 GLN A O 1
ATOM 1876 N N . HIS A 1 236 ? -15.555 -3.301 12.120 1.00 96.81 236 HIS A N 1
ATOM 1877 C CA . HIS A 1 236 ? -14.113 -3.305 11.865 1.00 96.81 236 HIS A CA 1
ATOM 1878 C C . HIS A 1 236 ? -13.269 -3.624 13.101 1.00 96.81 236 HIS A C 1
ATOM 1880 O O . HIS A 1 236 ? -12.073 -3.893 12.977 1.00 96.81 236 HIS A O 1
ATOM 1886 N N . TYR A 1 237 ? -13.863 -3.613 14.297 1.00 96.38 237 TYR A N 1
ATOM 1887 C CA . TYR A 1 237 ? -13.157 -4.016 15.506 1.00 96.38 237 TYR A CA 1
ATOM 1888 C C . TYR A 1 237 ? -12.871 -5.523 15.483 1.00 96.38 237 TYR A C 1
ATOM 1890 O O . TYR A 1 237 ? -13.776 -6.334 15.306 1.00 96.38 237 TYR A O 1
ATOM 1898 N N . GLY A 1 238 ? -11.597 -5.900 15.617 1.00 93.88 238 GLY A N 1
ATOM 1899 C CA . GLY A 1 238 ? -11.146 -7.297 15.604 1.00 93.88 238 GLY A CA 1
ATOM 1900 C C . GLY A 1 238 ? -11.165 -7.999 14.236 1.00 93.88 238 GLY A C 1
ATOM 1901 O O . GLY A 1 238 ? -10.557 -9.058 14.108 1.00 93.88 238 GLY A O 1
ATOM 1902 N N . SER A 1 239 ? -11.810 -7.431 13.210 1.00 95.31 239 SER A N 1
ATOM 1903 C CA . SER A 1 239 ? -11.831 -8.003 11.851 1.00 95.31 239 SER A CA 1
ATOM 1904 C C . SER A 1 239 ? -10.666 -7.536 10.974 1.00 95.31 239 SER A C 1
ATOM 1906 O O . SER A 1 239 ? -10.295 -8.217 10.017 1.00 95.31 239 SER A O 1
ATOM 1908 N N . LEU A 1 240 ? -10.069 -6.387 11.299 1.00 95.56 240 LEU A N 1
ATOM 1909 C CA . LEU A 1 240 ? -8.891 -5.879 10.604 1.00 95.56 240 LEU A CA 1
ATOM 1910 C C . LEU A 1 240 ? -7.639 -6.707 10.925 1.00 95.56 240 LEU A C 1
ATOM 1912 O O . LEU A 1 240 ? -7.493 -7.268 12.011 1.00 95.56 240 LEU A O 1
ATOM 1916 N N . GLY A 1 241 ? -6.706 -6.747 9.969 1.00 94.56 241 GLY A N 1
ATOM 1917 C CA . GLY A 1 241 ? -5.442 -7.468 10.110 1.00 94.56 241 GLY A CA 1
ATOM 1918 C C . GLY A 1 241 ? -4.668 -7.052 11.363 1.00 94.56 241 GLY A C 1
ATOM 1919 O O . GLY A 1 241 ? -4.650 -5.882 11.755 1.00 94.56 241 GLY A O 1
ATOM 1920 N N . SER A 1 242 ? -3.978 -8.009 11.9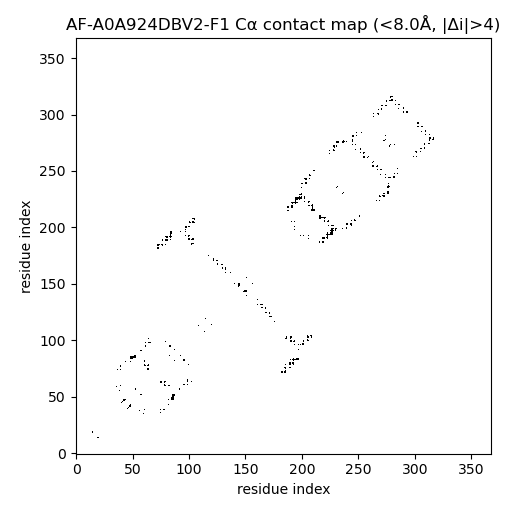88 1.00 95.50 242 SER A N 1
ATOM 1921 C CA . SER A 1 242 ? -3.223 -7.769 13.221 1.00 95.50 242 SER A CA 1
ATOM 1922 C C . SER A 1 242 ? -2.116 -6.721 13.060 1.00 95.50 242 SER A C 1
ATOM 1924 O O . SER A 1 242 ? -1.599 -6.224 14.050 1.00 95.50 242 SER A O 1
ATOM 1926 N N . ASP A 1 243 ? -1.718 -6.369 11.846 1.00 96.12 243 ASP A N 1
ATOM 1927 C CA . ASP A 1 243 ? -0.711 -5.352 11.559 1.00 96.12 243 ASP A CA 1
ATOM 1928 C C . ASP A 1 243 ? -1.262 -3.915 11.536 1.00 96.12 243 ASP A C 1
ATOM 1930 O O . ASP A 1 243 ? -0.480 -2.971 11.653 1.00 96.12 243 ASP A O 1
ATOM 1934 N N . VAL A 1 244 ? -2.583 -3.722 11.455 1.00 97.38 244 VAL A N 1
ATOM 1935 C CA . VAL A 1 244 ? -3.207 -2.395 11.320 1.00 97.38 244 VAL A CA 1
ATOM 1936 C C . VAL A 1 244 ? -2.905 -1.486 12.510 1.00 97.38 244 VAL A C 1
ATOM 1938 O O . VAL A 1 244 ? -2.390 -0.387 12.312 1.00 97.38 244 VAL A O 1
ATOM 1941 N N . VAL A 1 245 ? -3.172 -1.931 13.743 1.00 97.81 245 VAL A N 1
ATOM 1942 C CA . VAL A 1 245 ? -2.981 -1.096 14.945 1.00 97.81 245 VAL A CA 1
ATOM 1943 C C . VAL A 1 245 ? -1.507 -0.711 15.148 1.00 97.81 245 VAL A C 1
ATOM 1945 O O . VAL A 1 245 ? -1.231 0.486 15.245 1.00 97.81 245 VAL A O 1
ATOM 1948 N N . PRO A 1 246 ? -0.528 -1.643 15.118 1.00 97.81 246 PRO A N 1
ATOM 1949 C CA . PRO A 1 246 ? 0.887 -1.274 15.186 1.00 97.81 246 PRO A CA 1
ATOM 1950 C C . PRO A 1 246 ? 1.316 -0.308 14.078 1.00 97.81 246 PRO A C 1
ATOM 1952 O O . PRO A 1 246 ? 2.119 0.595 14.318 1.00 97.81 246 PRO A O 1
ATOM 1955 N N . ASN A 1 247 ? 0.776 -0.471 12.866 1.00 96.75 247 ASN A N 1
ATOM 1956 C CA . ASN A 1 247 ? 1.112 0.402 11.753 1.00 96.75 247 ASN A CA 1
ATOM 1957 C C . ASN A 1 247 ? 0.511 1.805 11.902 1.00 96.75 247 ASN A C 1
ATOM 1959 O O . ASN A 1 247 ? 1.216 2.774 11.622 1.00 96.75 247 ASN A O 1
ATOM 1963 N N . LEU A 1 248 ? -0.725 1.928 12.397 1.00 97.69 248 LEU A N 1
ATOM 1964 C CA . LEU A 1 248 ? -1.333 3.211 12.767 1.00 97.69 248 LEU A CA 1
ATOM 1965 C C . LEU A 1 248 ? -0.521 3.910 13.857 1.00 97.69 248 LEU A C 1
ATOM 1967 O O . LEU A 1 248 ? -0.214 5.089 13.727 1.00 97.69 248 LEU A O 1
ATOM 1971 N N . CYS A 1 249 ? -0.111 3.175 14.890 1.00 97.81 249 CYS A N 1
ATOM 1972 C CA . CYS A 1 249 ? 0.757 3.687 15.946 1.00 97.81 249 CYS A CA 1
ATOM 1973 C C . CYS A 1 249 ? 2.098 4.190 15.388 1.00 97.81 249 CYS A C 1
ATOM 1975 O O . CYS A 1 249 ? 2.539 5.285 15.729 1.00 97.81 249 CYS A O 1
ATOM 1977 N N . ARG A 1 250 ? 2.730 3.447 14.472 1.00 96.38 250 ARG A N 1
ATOM 1978 C CA . ARG A 1 250 ? 3.969 3.893 13.815 1.00 96.38 250 ARG A CA 1
ATOM 1979 C C . ARG A 1 250 ? 3.760 5.183 13.016 1.00 96.38 250 ARG A C 1
ATOM 1981 O O . ARG A 1 250 ? 4.576 6.092 13.136 1.00 96.38 250 ARG A O 1
ATOM 1988 N N . LEU A 1 251 ? 2.677 5.281 12.238 1.00 95.69 251 LEU A N 1
ATOM 1989 C CA . LEU A 1 251 ? 2.344 6.507 11.501 1.00 95.69 251 LEU A CA 1
ATOM 1990 C C . LEU A 1 251 ? 2.062 7.681 12.435 1.00 95.69 251 LEU A C 1
ATOM 1992 O O . LEU A 1 251 ? 2.506 8.792 12.159 1.00 95.69 251 LEU A O 1
ATOM 1996 N N . LEU A 1 252 ? 1.368 7.427 13.545 1.00 96.31 252 LEU A N 1
ATOM 1997 C CA . LEU A 1 252 ? 1.095 8.431 14.560 1.00 96.31 252 LEU A CA 1
ATOM 1998 C C . LEU A 1 252 ? 2.409 8.961 15.142 1.00 96.31 252 LEU A C 1
ATOM 2000 O O . LEU A 1 252 ? 2.609 10.170 15.163 1.00 96.31 252 LEU A O 1
ATOM 2004 N N . ASN A 1 253 ? 3.342 8.080 15.509 1.00 95.38 253 ASN A N 1
ATOM 2005 C CA . ASN A 1 253 ? 4.655 8.482 16.014 1.00 95.38 253 ASN A CA 1
ATOM 2006 C C . ASN A 1 253 ? 5.427 9.351 15.006 1.00 95.38 253 ASN A C 1
ATOM 2008 O O . ASN A 1 253 ? 5.880 10.434 15.357 1.00 95.38 253 ASN A O 1
ATOM 2012 N N . ILE A 1 254 ? 5.487 8.933 13.734 1.00 93.31 254 ILE A N 1
ATOM 2013 C CA . ILE A 1 254 ? 6.119 9.728 12.665 1.00 93.31 254 ILE A CA 1
ATOM 2014 C C . ILE A 1 254 ? 5.425 11.091 12.521 1.00 93.31 254 ILE A C 1
ATOM 2016 O O . ILE A 1 254 ? 6.080 12.112 12.333 1.00 93.31 254 ILE A O 1
ATOM 2020 N N . SER A 1 255 ? 4.095 11.142 12.638 1.00 92.81 255 SER A N 1
ATOM 2021 C CA . SER A 1 255 ? 3.352 12.400 12.537 1.00 92.81 255 SER A CA 1
ATOM 2022 C C . SER A 1 255 ? 3.613 13.362 13.700 1.00 92.81 255 SER A C 1
ATOM 2024 O O . SER A 1 255 ? 3.459 14.564 13.509 1.00 92.81 255 SER A O 1
ATOM 2026 N N . PHE A 1 256 ? 4.019 12.880 14.880 1.00 91.12 256 PHE A N 1
ATOM 2027 C CA . PHE A 1 256 ? 4.429 13.736 16.003 1.00 91.12 256 PHE A CA 1
ATOM 2028 C C . PHE A 1 256 ? 5.810 14.362 15.790 1.00 91.12 256 PHE A C 1
ATOM 2030 O O . PHE A 1 256 ? 6.039 15.496 16.218 1.00 91.12 256 PHE A O 1
ATOM 2037 N N . ASP A 1 257 ? 6.698 13.678 15.066 1.00 91.88 257 ASP A N 1
ATOM 2038 C CA . ASP A 1 257 ? 7.995 14.237 14.673 1.00 91.88 257 ASP A CA 1
ATOM 2039 C C . ASP A 1 257 ? 7.834 15.377 13.646 1.00 91.88 257 ASP A C 1
ATOM 2041 O O . ASP A 1 257 ? 8.616 16.335 13.619 1.00 91.88 257 ASP A O 1
ATOM 2045 N N . LEU A 1 258 ? 6.776 15.324 12.828 1.00 88.75 258 LEU A N 1
ATOM 2046 C CA . LEU A 1 258 ? 6.446 16.346 11.836 1.00 88.75 258 LEU A CA 1
ATOM 2047 C C . LEU A 1 258 ? 5.736 17.547 12.488 1.00 88.75 258 LEU A C 1
ATOM 2049 O O . LEU A 1 258 ? 4.557 17.512 12.821 1.00 88.75 258 LEU A O 1
ATOM 2053 N N . ARG A 1 259 ? 6.434 18.682 12.612 1.00 86.38 259 ARG A N 1
ATOM 2054 C CA . ARG A 1 259 ? 5.895 19.917 13.228 1.00 86.38 259 ARG A CA 1
ATOM 2055 C C . ARG A 1 259 ? 4.998 20.763 12.304 1.00 86.38 259 ARG A C 1
ATOM 2057 O O . ARG A 1 259 ? 4.891 21.973 12.506 1.00 86.38 259 ARG A O 1
ATOM 2064 N N . THR A 1 260 ? 4.377 20.173 11.283 1.00 89.62 260 THR A N 1
ATOM 2065 C CA . THR A 1 260 ? 3.542 20.901 10.308 1.00 89.62 260 THR A CA 1
ATOM 2066 C C . THR A 1 260 ? 2.084 21.013 10.774 1.00 89.62 260 THR A C 1
ATOM 2068 O O . THR A 1 260 ? 1.627 20.241 11.615 1.00 89.62 260 THR A O 1
ATOM 2071 N N . VAL A 1 261 ? 1.334 21.996 10.256 1.00 88.12 261 VAL A N 1
ATOM 2072 C CA . VAL A 1 261 ? -0.102 22.157 10.576 1.00 88.12 261 VAL A CA 1
ATOM 2073 C C . VAL A 1 261 ? -0.909 20.964 10.056 1.00 88.12 261 VAL A C 1
ATOM 2075 O O . VAL A 1 261 ? -1.703 20.397 10.799 1.00 88.12 261 VAL A O 1
ATOM 2078 N N . GLU A 1 262 ? -0.626 20.522 8.829 1.00 90.19 262 GLU A N 1
ATOM 2079 C CA . GLU A 1 262 ? -1.258 19.354 8.199 1.00 90.19 262 GLU A CA 1
ATOM 2080 C C . GLU A 1 262 ? -1.025 18.063 9.000 1.00 90.19 262 GLU A C 1
ATOM 2082 O O . GLU A 1 262 ? -1.935 17.248 9.148 1.00 90.19 262 GLU A O 1
ATOM 2087 N N . ALA A 1 263 ? 0.165 17.894 9.596 1.00 91.31 263 ALA A N 1
ATOM 2088 C CA . ALA A 1 263 ? 0.452 16.741 10.448 1.00 91.31 263 ALA A CA 1
ATOM 2089 C C . ALA A 1 263 ? -0.447 16.699 11.693 1.00 91.31 263 ALA A C 1
ATOM 2091 O O . ALA A 1 263 ? -0.813 15.616 12.134 1.00 91.31 263 ALA A O 1
ATOM 2092 N N . ARG A 1 264 ? -0.858 17.854 12.233 1.00 91.50 264 ARG A N 1
ATOM 2093 C CA . ARG A 1 264 ? -1.749 17.917 13.406 1.00 91.50 264 ARG A CA 1
ATOM 2094 C C . ARG A 1 264 ? -3.178 17.509 13.072 1.00 91.50 264 ARG A C 1
ATOM 2096 O O . ARG A 1 264 ? -3.811 16.816 13.860 1.00 91.50 264 ARG A O 1
ATOM 2103 N N . GLU A 1 265 ? -3.690 17.926 11.918 1.00 93.81 265 GLU A N 1
ATOM 2104 C CA . GLU A 1 265 ? -4.997 17.458 11.437 1.00 93.81 265 GLU A CA 1
ATOM 2105 C C . GLU A 1 265 ? -4.957 15.949 11.195 1.00 93.81 265 GLU A C 1
ATOM 2107 O O . GLU A 1 265 ? -5.858 15.217 11.603 1.00 93.81 265 GLU A O 1
ATOM 2112 N N . TRP A 1 266 ? -3.848 15.467 10.633 1.00 94.69 266 TRP A N 1
ATOM 2113 C CA . TRP A 1 266 ? -3.635 14.047 10.408 1.00 94.69 266 TRP A CA 1
ATOM 2114 C C . TRP A 1 266 ? -3.547 13.225 11.701 1.00 94.69 266 TRP A C 1
ATOM 2116 O O . TRP A 1 266 ? -4.136 12.147 11.780 1.00 94.69 266 TRP A O 1
ATOM 2126 N N . GLN A 1 267 ? -2.891 13.744 12.745 1.00 95.50 267 GLN A N 1
ATOM 2127 C CA . GLN A 1 267 ? -2.868 13.125 14.077 1.00 95.50 267 GLN A CA 1
ATOM 2128 C C . GLN A 1 267 ? -4.285 12.896 14.613 1.00 95.50 267 GLN A C 1
ATOM 2130 O O . GLN A 1 267 ? -4.562 11.826 15.150 1.00 95.50 267 GLN A O 1
ATOM 2135 N N . LEU A 1 268 ? -5.195 13.862 14.441 1.00 96.38 268 LEU A N 1
ATOM 2136 C CA . LEU A 1 268 ? -6.585 13.718 14.885 1.00 96.38 268 LEU A CA 1
ATOM 2137 C C . LEU A 1 268 ? -7.311 12.603 14.123 1.00 96.38 268 LEU A C 1
ATOM 2139 O O . LEU A 1 268 ? -7.977 11.787 14.752 1.00 96.38 268 LEU A O 1
ATOM 2143 N N . VAL A 1 269 ? -7.116 12.499 12.804 1.00 97.00 269 VAL A N 1
ATOM 2144 C CA . VAL A 1 269 ? -7.706 11.416 11.994 1.00 97.00 269 VAL A CA 1
ATOM 2145 C C . VAL A 1 269 ? -7.164 10.043 12.410 1.00 97.00 269 VAL A C 1
ATOM 2147 O O . VAL A 1 269 ? -7.923 9.077 12.509 1.00 97.00 269 VAL A O 1
ATOM 2150 N N . LEU A 1 270 ? -5.864 9.943 12.700 1.00 97.50 270 LEU A N 1
ATOM 2151 C CA . LEU A 1 270 ? -5.251 8.710 13.201 1.00 97.50 270 LEU A CA 1
ATOM 2152 C C . LEU A 1 270 ? -5.764 8.337 14.598 1.00 97.50 270 LEU A C 1
ATOM 2154 O O . LEU A 1 270 ? -6.018 7.161 14.859 1.00 97.50 270 LEU A O 1
ATOM 2158 N N . LEU A 1 271 ? -5.941 9.316 15.486 1.00 97.94 271 LEU A N 1
ATOM 2159 C CA . LEU A 1 271 ? -6.502 9.099 16.819 1.00 97.94 271 LEU A CA 1
ATOM 2160 C C . LEU A 1 271 ? -7.977 8.690 16.756 1.00 97.94 271 LEU A C 1
ATOM 2162 O O . LEU A 1 271 ? -8.367 7.777 17.474 1.00 97.94 271 LEU A O 1
ATOM 2166 N N . ASP A 1 272 ? -8.776 9.284 15.867 1.00 98.12 272 ASP A N 1
ATOM 2167 C CA . ASP A 1 272 ? -10.159 8.860 15.605 1.00 98.12 272 ASP A CA 1
ATOM 2168 C C . ASP A 1 272 ? -10.214 7.417 15.081 1.00 98.12 272 ASP A C 1
ATOM 2170 O O . ASP A 1 272 ? -11.068 6.627 15.487 1.00 98.12 272 ASP A O 1
ATOM 2174 N N . ALA A 1 273 ? -9.287 7.039 14.198 1.00 98.00 273 ALA A N 1
ATOM 2175 C CA . ALA A 1 273 ? -9.176 5.663 13.731 1.00 98.00 273 ALA A CA 1
ATOM 2176 C C . ALA A 1 273 ? -8.789 4.708 14.872 1.00 98.00 273 ALA A C 1
ATOM 2178 O O . ALA A 1 273 ? -9.433 3.673 15.041 1.00 98.00 273 ALA A O 1
ATOM 2179 N N . LEU A 1 274 ? -7.795 5.059 15.696 1.00 98.25 274 LEU A N 1
ATOM 2180 C CA . LEU A 1 274 ? -7.397 4.272 16.869 1.00 98.25 274 LEU A CA 1
ATOM 2181 C C . LEU A 1 274 ? -8.512 4.181 17.919 1.00 98.25 274 LEU A C 1
ATOM 2183 O O . LEU A 1 274 ? -8.675 3.134 18.535 1.00 98.25 274 LEU A O 1
ATOM 2187 N N . GLU A 1 275 ? -9.334 5.216 18.089 1.00 98.19 275 GLU A N 1
ATOM 2188 C CA . GLU A 1 275 ? -10.530 5.128 18.929 1.00 98.19 275 GLU A CA 1
ATOM 2189 C C . GLU A 1 275 ? -11.489 4.059 18.401 1.00 98.19 275 GLU A C 1
ATOM 2191 O O . GLU A 1 275 ? -12.086 3.339 19.191 1.00 98.19 275 GLU A O 1
ATOM 2196 N N . LYS A 1 276 ? -11.627 3.892 17.083 1.00 97.94 276 LYS A N 1
ATOM 2197 C CA . LYS A 1 276 ? -12.556 2.921 16.482 1.00 97.94 276 LYS A CA 1
ATOM 2198 C C . LYS A 1 276 ? -12.006 1.496 16.421 1.00 97.94 276 LYS A C 1
ATOM 2200 O O . LYS A 1 276 ? -12.756 0.567 16.693 1.00 97.94 276 LYS A O 1
ATOM 2205 N N . VAL A 1 277 ? -10.736 1.312 16.059 1.00 97.88 277 VAL A N 1
ATOM 2206 C CA . VAL A 1 277 ? -10.156 -0.021 15.777 1.00 97.88 277 VAL A CA 1
ATOM 2207 C C . VAL A 1 277 ? -8.958 -0.385 16.654 1.00 97.88 277 VAL A C 1
ATOM 2209 O O . VAL A 1 277 ? -8.414 -1.476 16.517 1.00 97.88 277 VAL A O 1
ATOM 2212 N N . GLY A 1 278 ? -8.514 0.518 17.528 1.00 97.25 278 GLY A N 1
ATOM 2213 C CA . GLY A 1 278 ? -7.366 0.295 18.400 1.00 97.25 278 GLY A CA 1
ATOM 2214 C C . GLY A 1 278 ? -7.624 -0.774 19.458 1.00 97.25 278 GLY A C 1
ATOM 2215 O O . GLY A 1 278 ? -8.740 -0.913 19.960 1.00 97.25 278 GLY A O 1
ATOM 2216 N N . ASP A 1 279 ? -6.554 -1.482 19.810 1.00 97.19 279 ASP A N 1
ATOM 2217 C CA . ASP A 1 279 ? -6.513 -2.538 20.821 1.00 97.19 279 ASP A CA 1
ATOM 2218 C C . ASP A 1 279 ? -5.442 -2.242 21.892 1.00 97.19 279 ASP A C 1
ATOM 2220 O O . ASP A 1 279 ? -4.829 -1.167 21.912 1.00 97.19 279 ASP A O 1
ATOM 2224 N N . ALA A 1 280 ? -5.181 -3.209 22.780 1.00 97.50 280 ALA A N 1
ATOM 2225 C CA . ALA A 1 280 ? -4.191 -3.093 23.854 1.00 97.50 280 ALA A CA 1
ATOM 2226 C C . ALA A 1 280 ? -2.782 -2.689 23.387 1.00 97.50 280 ALA A C 1
ATOM 2228 O O . ALA A 1 280 ? -2.024 -2.090 24.151 1.00 97.50 280 ALA A O 1
ATOM 2229 N N . ARG A 1 281 ? -2.420 -2.963 22.129 1.00 97.81 281 ARG A N 1
ATOM 2230 C CA . ARG A 1 281 ? -1.088 -2.671 21.581 1.00 97.81 281 ARG A CA 1
ATOM 2231 C C . ARG A 1 281 ? -0.882 -1.184 21.313 1.00 97.81 281 ARG A C 1
ATOM 2233 O O . ARG A 1 281 ? 0.264 -0.753 21.214 1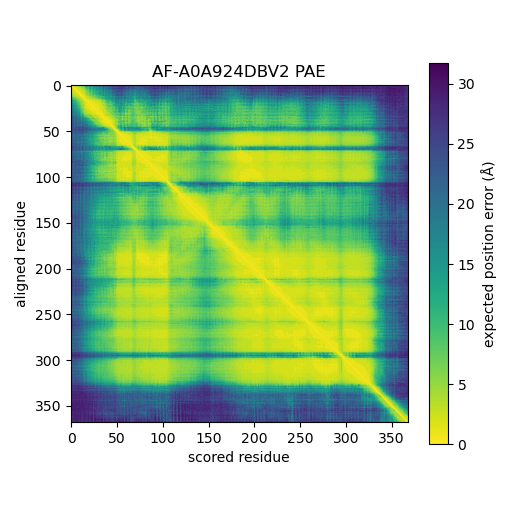.00 97.81 281 ARG A O 1
ATOM 2240 N N . ALA A 1 282 ? -1.955 -0.397 21.227 1.00 98.12 282 ALA A N 1
ATOM 2241 C CA . ALA A 1 282 ? -1.866 1.054 21.080 1.00 98.12 282 ALA A CA 1
ATOM 2242 C C . ALA A 1 282 ? -1.542 1.779 22.399 1.00 98.12 282 ALA A C 1
ATOM 2244 O O . ALA A 1 282 ? -1.007 2.890 22.365 1.00 98.12 282 ALA A O 1
ATOM 2245 N N . LEU A 1 283 ? -1.827 1.163 23.557 1.00 97.94 283 LEU A N 1
ATOM 2246 C CA . LEU A 1 283 ? -1.678 1.811 24.864 1.00 97.94 283 LEU A CA 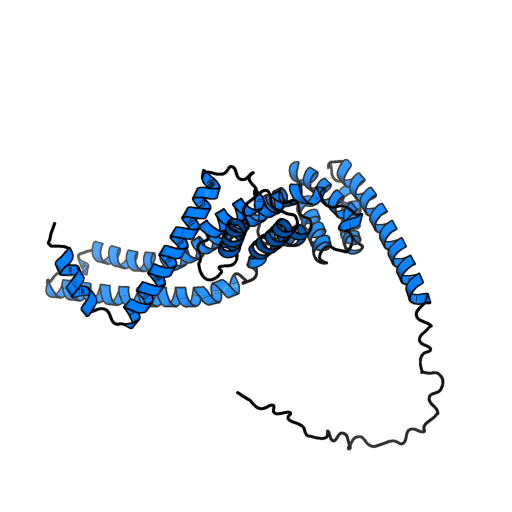1
ATOM 2247 C C . LEU A 1 283 ? -0.261 2.326 25.152 1.00 97.94 283 LEU A C 1
ATOM 2249 O O . LEU A 1 283 ? -0.154 3.496 25.517 1.00 97.94 283 LEU A O 1
ATOM 2253 N N . PRO A 1 284 ? 0.826 1.541 24.972 1.00 97.88 284 PRO A N 1
ATOM 2254 C CA . PRO A 1 284 ? 2.162 1.995 25.354 1.00 97.88 284 PRO A CA 1
ATOM 2255 C C . PRO A 1 284 ? 2.561 3.287 24.640 1.00 97.88 284 PRO A C 1
ATOM 2257 O O . PRO A 1 284 ? 3.075 4.206 25.271 1.00 97.88 284 PRO A O 1
ATOM 2260 N N . LEU A 1 285 ? 2.260 3.387 23.341 1.00 97.56 285 LEU A N 1
ATOM 2261 C CA . LEU A 1 285 ? 2.563 4.578 22.558 1.00 97.56 285 LEU A CA 1
ATOM 2262 C C . LEU A 1 285 ? 1.701 5.771 22.989 1.00 97.56 285 LEU A C 1
ATOM 2264 O O . LEU A 1 285 ? 2.225 6.864 23.169 1.00 97.56 285 LEU A O 1
ATOM 2268 N N . LEU A 1 286 ? 0.392 5.583 23.169 1.00 97.25 286 LEU A N 1
ATOM 2269 C CA . LEU A 1 286 ? -0.498 6.682 23.555 1.00 97.25 286 LEU A CA 1
ATOM 2270 C C . LEU A 1 286 ? -0.192 7.204 24.965 1.00 97.25 286 LEU A C 1
ATOM 2272 O O . LEU A 1 286 ? -0.224 8.413 25.186 1.00 97.25 286 LEU A O 1
ATOM 2276 N N . THR A 1 287 ? 0.162 6.323 25.905 1.00 97.00 287 THR A N 1
ATOM 2277 C CA . THR A 1 287 ? 0.634 6.724 27.237 1.00 97.00 287 THR A CA 1
ATOM 2278 C C . THR A 1 287 ? 1.946 7.498 27.142 1.00 97.00 287 THR A C 1
ATOM 2280 O O . THR A 1 287 ? 2.056 8.562 27.750 1.00 97.00 287 THR A O 1
ATOM 2283 N N . LEU A 1 288 ? 2.898 7.030 26.328 1.00 95.62 288 LEU A N 1
ATOM 2284 C CA . LEU A 1 288 ? 4.162 7.725 26.083 1.00 95.62 288 LEU A CA 1
ATOM 2285 C C . LEU A 1 288 ? 3.919 9.147 25.554 1.00 95.62 288 LEU A C 1
ATOM 2287 O O . LEU A 1 288 ? 4.390 10.118 26.142 1.00 95.62 288 LEU A O 1
ATOM 2291 N N . ILE A 1 289 ? 3.117 9.283 24.494 1.00 94.56 289 ILE A N 1
ATOM 2292 C CA . ILE A 1 289 ? 2.798 10.581 23.882 1.00 94.56 289 ILE A CA 1
ATOM 2293 C C . ILE A 1 289 ? 2.087 11.492 24.891 1.00 94.56 289 ILE A C 1
ATOM 2295 O O . ILE A 1 289 ? 2.441 12.662 25.008 1.00 94.56 289 ILE A O 1
ATOM 2299 N N . SER A 1 290 ? 1.143 10.962 25.679 1.00 95.00 290 SER A N 1
ATOM 2300 C CA . SER A 1 290 ? 0.425 11.752 26.689 1.00 95.00 290 SER A CA 1
ATOM 2301 C C . SER A 1 290 ? 1.338 12.332 27.775 1.00 95.00 290 SER A C 1
ATOM 2303 O O . SER A 1 290 ? 1.038 13.393 28.314 1.00 95.00 290 SER A O 1
ATOM 2305 N N . GLN A 1 291 ? 2.455 11.667 28.087 1.00 93.44 291 GLN A N 1
ATOM 2306 C CA . GLN A 1 291 ? 3.419 12.147 29.077 1.00 93.44 291 GLN A CA 1
ATOM 2307 C C . GLN A 1 291 ? 4.308 13.253 28.500 1.00 93.44 291 GLN A C 1
ATOM 2309 O O . GLN A 1 291 ? 4.511 14.276 29.154 1.00 93.44 291 GLN A O 1
ATOM 2314 N N . TYR A 1 292 ? 4.802 13.079 27.271 1.00 89.12 292 TYR A N 1
A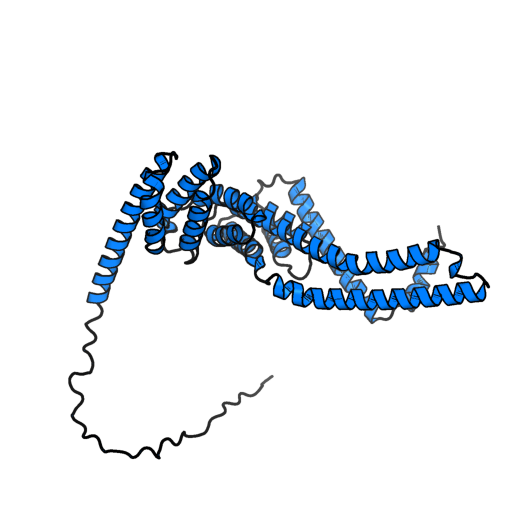TOM 2315 C CA . TYR A 1 292 ? 5.732 14.027 26.652 1.00 89.12 292 TYR A CA 1
ATOM 2316 C C . TYR A 1 292 ? 5.059 15.276 26.075 1.00 89.12 292 TYR A C 1
ATOM 2318 O O . TYR A 1 292 ? 5.641 16.359 26.132 1.00 89.12 292 TYR A O 1
ATOM 2326 N N . ASP A 1 293 ? 3.839 15.160 25.546 1.00 76.75 293 ASP A N 1
ATOM 2327 C CA . ASP A 1 293 ? 3.209 16.241 24.775 1.00 76.75 293 ASP A CA 1
ATOM 2328 C C . ASP A 1 293 ? 2.508 17.304 25.646 1.00 76.75 293 ASP A C 1
ATOM 2330 O O . ASP A 1 293 ? 1.972 18.290 25.147 1.00 76.75 293 ASP A O 1
ATOM 2334 N N . THR A 1 294 ? 2.556 17.166 26.977 1.00 66.38 294 THR A N 1
ATOM 2335 C CA . THR A 1 294 ? 2.005 18.164 27.916 1.00 66.38 294 THR A CA 1
ATOM 2336 C C . THR A 1 294 ? 2.753 19.500 27.900 1.00 66.38 294 THR A C 1
ATOM 2338 O O . THR A 1 294 ? 2.215 20.511 28.350 1.00 66.38 294 THR A O 1
ATOM 2341 N N . SER A 1 295 ? 3.984 19.532 27.379 1.00 64.88 295 SER A N 1
ATOM 2342 C CA . SER A 1 295 ? 4.843 20.725 27.377 1.00 64.88 295 SER A CA 1
ATOM 2343 C C . SER A 1 295 ? 4.874 21.463 26.031 1.00 64.88 295 SER A C 1
ATOM 2345 O O . SER A 1 295 ? 5.345 22.602 25.936 1.00 64.88 295 SER A O 1
ATOM 2347 N N . THR A 1 296 ? 4.374 20.845 24.964 1.00 57.78 296 THR A N 1
ATOM 2348 C CA . THR A 1 296 ? 4.536 21.360 23.606 1.00 57.78 296 THR A CA 1
ATOM 2349 C C . THR A 1 296 ? 3.453 22.393 23.291 1.00 57.78 296 THR A C 1
ATOM 2351 O O . THR A 1 296 ? 2.276 22.183 23.561 1.00 57.78 296 THR A O 1
ATOM 2354 N N . LYS A 1 297 ? 3.830 23.527 22.677 1.00 73.56 297 LYS A N 1
ATOM 2355 C CA . LYS A 1 297 ? 2.941 24.615 22.193 1.00 73.56 297 LYS A CA 1
ATOM 2356 C C . LYS A 1 297 ? 2.014 24.178 21.026 1.00 73.56 297 LYS A C 1
ATOM 2358 O O . LYS A 1 297 ? 1.871 24.891 20.030 1.00 73.56 297 LYS A O 1
ATOM 2363 N N . GLY A 1 298 ? 1.495 22.955 21.082 1.00 80.88 298 GLY A N 1
ATOM 2364 C CA . GLY A 1 298 ? 0.709 22.283 20.055 1.00 80.88 298 GLY A CA 1
ATOM 2365 C C . GLY A 1 298 ? -0.779 22.627 20.095 1.00 80.88 298 GLY A C 1
ATOM 2366 O O . GLY A 1 298 ? -1.229 23.483 20.853 1.00 80.88 298 GLY A O 1
ATOM 2367 N N . ASN A 1 299 ? -1.544 21.962 19.227 1.00 89.62 299 ASN A N 1
ATOM 2368 C CA . ASN A 1 299 ? -3.001 22.055 19.206 1.00 89.62 299 ASN A CA 1
ATOM 2369 C C . ASN A 1 299 ? -3.571 21.346 20.456 1.00 89.62 299 ASN A C 1
ATOM 2371 O O . ASN A 1 299 ? -3.375 20.135 20.568 1.00 89.62 299 ASN A O 1
ATOM 2375 N N . PRO A 1 300 ? -4.294 22.035 21.364 1.00 92.56 300 PRO A N 1
ATOM 2376 C CA . PRO A 1 300 ? -4.832 21.421 22.584 1.00 92.56 300 PRO A CA 1
ATOM 2377 C C . PRO A 1 300 ? -5.843 20.295 22.308 1.00 92.56 300 PRO A C 1
ATOM 2379 O O . PRO A 1 300 ? -6.090 19.466 23.184 1.00 92.56 300 PRO A O 1
ATOM 2382 N N . ALA A 1 301 ? -6.390 20.220 21.088 1.00 94.38 301 ALA A N 1
ATOM 2383 C CA . ALA A 1 301 ? -7.283 19.142 20.680 1.00 94.38 301 ALA A CA 1
ATOM 2384 C C . ALA A 1 301 ? -6.594 17.767 20.673 1.00 94.38 301 ALA A C 1
ATOM 2386 O O . ALA A 1 301 ? -7.246 16.767 20.960 1.00 94.38 301 ALA A O 1
ATOM 2387 N N . VAL A 1 302 ? -5.288 17.699 20.379 1.00 94.50 302 VAL A N 1
ATOM 2388 C CA . VAL A 1 302 ? -4.564 16.421 20.273 1.00 94.50 302 VAL A CA 1
ATOM 2389 C C . VAL A 1 302 ? -4.415 15.747 21.647 1.00 94.50 302 VAL A C 1
ATOM 2391 O O . VAL A 1 302 ? -4.894 14.620 21.785 1.00 94.50 302 VAL A O 1
ATOM 2394 N N . PRO A 1 303 ? -3.890 16.409 22.703 1.00 94.69 303 PRO A N 1
ATOM 2395 C CA . PRO A 1 303 ? -3.858 15.830 24.050 1.00 94.69 303 PRO A CA 1
ATOM 2396 C C . PRO A 1 303 ? -5.243 15.446 24.584 1.00 94.69 303 PRO A C 1
ATOM 2398 O O . PRO A 1 303 ? -5.405 14.382 25.185 1.00 94.69 303 PRO A O 1
ATOM 2401 N N . GLN A 1 304 ? -6.262 16.277 24.329 1.00 95.50 304 GLN A N 1
ATOM 2402 C CA . GLN A 1 304 ? -7.639 15.981 24.728 1.00 95.50 304 GLN A CA 1
ATOM 2403 C C . GLN A 1 304 ? -8.156 14.708 24.046 1.00 95.50 304 GLN A C 1
ATOM 2405 O O . GLN A 1 304 ? -8.745 13.844 24.702 1.00 95.50 304 GLN A O 1
ATOM 2410 N N . LYS A 1 305 ? -7.895 14.562 22.742 1.00 97.06 305 LYS A N 1
ATOM 2411 C CA . LYS A 1 305 ? -8.284 13.379 21.976 1.00 97.06 305 LYS A CA 1
ATOM 2412 C C . LYS A 1 305 ? -7.541 12.128 22.446 1.00 97.06 305 LYS A C 1
ATOM 2414 O O . LYS A 1 305 ? -8.165 11.082 22.586 1.00 97.06 305 LYS A O 1
ATOM 2419 N N . ILE A 1 306 ? -6.249 12.227 22.765 1.00 97.00 306 ILE A N 1
ATOM 2420 C CA . ILE A 1 306 ? -5.472 11.110 23.329 1.00 97.00 306 ILE A CA 1
ATOM 2421 C C . ILE A 1 306 ? -6.079 10.636 24.650 1.00 97.00 306 ILE A C 1
ATOM 2423 O O . ILE A 1 306 ? -6.271 9.435 24.831 1.00 97.00 306 ILE A O 1
ATOM 2427 N N . ALA A 1 307 ? -6.423 11.555 25.557 1.00 97.06 307 ALA A N 1
ATOM 2428 C CA . ALA A 1 307 ? -7.046 11.202 26.832 1.00 97.06 307 ALA A CA 1
ATOM 2429 C C . ALA A 1 307 ? -8.392 10.479 26.637 1.00 97.06 307 ALA A C 1
ATOM 2431 O O . ALA A 1 307 ? -8.667 9.486 27.316 1.00 97.06 307 ALA A O 1
ATOM 2432 N N . GLN A 1 308 ? -9.203 10.930 25.673 1.00 97.94 308 GLN A N 1
ATOM 2433 C CA . GLN A 1 308 ? -10.444 10.254 25.287 1.00 97.94 308 GLN A CA 1
ATOM 2434 C C . GLN A 1 308 ? -10.174 8.835 24.764 1.00 97.94 308 GLN A C 1
ATOM 2436 O O . GLN A 1 308 ? -10.787 7.882 25.245 1.00 97.94 308 GLN A O 1
ATOM 2441 N N . VAL A 1 309 ? -9.241 8.683 23.819 1.00 98.06 309 VAL A N 1
ATOM 2442 C CA . VAL A 1 309 ? -8.894 7.384 23.218 1.00 98.06 309 VAL A CA 1
ATOM 2443 C C . VAL A 1 309 ? -8.373 6.421 24.285 1.00 98.06 309 VAL A C 1
ATOM 2445 O O . VAL A 1 309 ? -8.819 5.279 24.343 1.00 98.06 309 VAL A O 1
ATOM 2448 N N . LEU A 1 310 ? -7.482 6.876 25.174 1.00 98.19 310 LEU A N 1
ATOM 2449 C CA . LEU A 1 310 ? -6.952 6.066 26.274 1.00 98.19 310 LEU A CA 1
ATOM 2450 C C . LEU A 1 310 ? -8.069 5.528 27.171 1.00 98.19 310 LEU A C 1
ATOM 2452 O O . LEU A 1 310 ? -8.063 4.342 27.494 1.00 98.19 310 LEU A O 1
ATOM 2456 N N . LYS A 1 311 ? -9.044 6.369 27.538 1.00 98.31 311 LYS A N 1
ATOM 2457 C CA . LYS A 1 311 ? -10.198 5.939 28.336 1.00 98.31 311 LYS A CA 1
ATOM 2458 C C . LYS A 1 311 ? -10.980 4.825 27.631 1.00 98.31 311 LYS A C 1
ATOM 2460 O O . LYS A 1 311 ? -11.250 3.794 28.242 1.00 98.31 311 LYS A O 1
ATOM 2465 N N . VAL A 1 312 ? -11.289 5.009 26.346 1.00 98.06 312 VAL A N 1
ATOM 2466 C CA . VAL A 1 312 ? -12.024 4.018 25.541 1.00 98.06 312 VAL A CA 1
ATOM 2467 C C . VAL A 1 312 ? -11.257 2.694 25.448 1.00 98.06 312 VAL A C 1
ATOM 2469 O O . VAL A 1 312 ? -11.851 1.630 25.609 1.00 98.06 312 VAL A O 1
ATOM 2472 N N . LEU A 1 313 ? -9.941 2.738 25.223 1.00 97.81 313 LEU A N 1
ATOM 2473 C CA . LEU A 1 313 ? -9.113 1.533 25.119 1.00 97.81 313 LEU A CA 1
ATOM 2474 C C . LEU A 1 313 ? -9.006 0.778 26.450 1.00 97.81 313 LEU A C 1
ATOM 2476 O O . LEU A 1 313 ? -9.129 -0.444 26.457 1.00 97.81 313 LEU A O 1
ATOM 2480 N N . TRP A 1 314 ? -8.838 1.476 27.576 1.00 98.25 314 TRP A N 1
ATOM 2481 C CA . TRP A 1 314 ? -8.832 0.842 28.900 1.00 98.25 314 TRP A CA 1
ATOM 2482 C C . TRP A 1 314 ? -10.158 0.150 29.221 1.00 98.25 314 TRP A C 1
ATOM 2484 O O . TRP A 1 314 ? -10.154 -0.990 29.684 1.00 98.25 314 TRP A O 1
ATOM 2494 N N . GLU A 1 315 ? -11.291 0.800 28.933 1.00 97.88 315 GLU A N 1
ATOM 2495 C CA . GLU A 1 315 ? -12.614 0.192 29.116 1.00 97.88 315 GLU A CA 1
ATOM 2496 C C . GLU A 1 315 ? -12.781 -1.074 28.265 1.00 97.88 315 GLU A C 1
ATOM 2498 O O . GLU A 1 315 ? -13.327 -2.068 28.746 1.00 97.88 315 GLU A O 1
ATOM 2503 N N . ARG A 1 316 ? -12.292 -1.069 27.017 1.00 96.81 316 ARG A N 1
ATOM 2504 C CA . ARG A 1 316 ? -12.328 -2.255 26.146 1.00 96.81 316 ARG A CA 1
ATOM 2505 C C . ARG A 1 316 ? -11.500 -3.399 26.702 1.00 96.81 316 ARG A C 1
ATOM 2507 O O . ARG A 1 316 ? -12.006 -4.510 26.787 1.00 96.81 316 ARG A O 1
ATOM 2514 N N . ILE A 1 317 ? -10.274 -3.119 27.131 1.00 96.75 317 ILE A N 1
ATOM 2515 C CA . ILE A 1 317 ? -9.386 -4.136 27.700 1.00 96.75 317 ILE A CA 1
ATOM 2516 C C . ILE A 1 317 ? -9.995 -4.721 28.973 1.00 96.75 317 ILE A C 1
ATOM 2518 O O . ILE A 1 317 ? -9.988 -5.937 29.128 1.00 96.75 317 ILE A O 1
ATOM 2522 N N . SER A 1 318 ? -10.592 -3.893 29.841 1.00 97.12 318 SER A N 1
ATOM 2523 C CA . SER A 1 318 ? -11.318 -4.385 31.023 1.00 97.12 318 SER A CA 1
ATOM 2524 C C . SER A 1 318 ? -12.403 -5.382 30.615 1.00 97.12 318 SER A C 1
ATOM 2526 O O . SER A 1 318 ? -12.389 -6.523 31.073 1.00 97.12 318 SER A O 1
ATOM 2528 N N . ARG A 1 319 ? -13.271 -5.012 29.662 1.00 96.19 319 ARG A N 1
ATOM 2529 C CA . ARG A 1 319 ? -14.345 -5.894 29.170 1.00 96.19 319 ARG A CA 1
ATOM 2530 C C . ARG A 1 319 ? -13.813 -7.182 28.545 1.00 96.19 319 ARG A C 1
ATOM 2532 O O . ARG A 1 319 ? -14.366 -8.246 28.801 1.00 96.19 319 ARG A O 1
ATOM 2539 N N . GLU A 1 320 ? -12.748 -7.110 27.751 1.00 94.81 320 GLU A N 1
ATOM 2540 C CA . GLU A 1 320 ? -12.120 -8.291 27.146 1.00 94.81 320 GLU A CA 1
ATOM 2541 C C . GLU A 1 320 ? -11.519 -9.217 28.206 1.00 94.81 320 GLU A C 1
ATOM 2543 O O . GLU A 1 320 ? -11.692 -10.433 28.133 1.00 94.81 320 GLU A O 1
ATOM 2548 N N . THR A 1 321 ? -10.861 -8.663 29.228 1.00 95.19 321 THR A N 1
ATOM 2549 C CA . THR A 1 321 ? -10.315 -9.455 30.339 1.00 95.19 321 THR A CA 1
ATOM 2550 C C . THR A 1 321 ? -11.411 -10.086 31.196 1.00 95.19 321 THR A C 1
ATOM 2552 O O . THR A 1 321 ? -11.287 -11.251 31.578 1.00 95.19 321 THR A O 1
ATOM 2555 N N . GLU A 1 322 ? -12.511 -9.373 31.447 1.00 95.31 322 GLU A N 1
ATOM 2556 C CA . GLU A 1 322 ? -13.686 -9.895 32.147 1.00 95.31 322 GLU A CA 1
ATOM 2557 C C . GLU A 1 322 ? -14.325 -11.044 31.354 1.00 95.31 322 GLU A C 1
ATOM 2559 O O . GLU A 1 322 ? -14.525 -12.129 31.897 1.00 95.31 322 GLU A O 1
ATOM 2564 N N . GLN A 1 323 ? -14.551 -10.865 30.047 1.00 93.62 323 GLN A N 1
ATOM 2565 C CA . GLN A 1 323 ? -15.086 -11.913 29.170 1.00 93.62 323 GLN A CA 1
ATOM 2566 C C . GLN A 1 323 ? -14.164 -13.133 29.090 1.00 93.62 323 GLN A C 1
ATOM 2568 O O . GLN A 1 323 ? -14.628 -14.267 29.220 1.00 93.62 323 GLN A O 1
ATOM 2573 N N . ALA A 1 324 ? -12.856 -12.922 28.936 1.00 91.50 324 ALA A N 1
ATOM 2574 C CA . ALA A 1 324 ? -11.880 -14.007 28.925 1.00 91.50 324 ALA A CA 1
ATOM 2575 C C . ALA A 1 324 ? -11.861 -14.775 30.258 1.00 91.50 324 ALA A C 1
ATOM 2577 O O . ALA A 1 324 ? -11.701 -15.995 30.267 1.00 91.50 324 ALA A O 1
ATOM 2578 N N . THR A 1 325 ? -12.065 -14.083 31.382 1.00 91.69 325 THR A N 1
ATOM 2579 C CA . THR A 1 325 ? -12.152 -14.705 32.710 1.00 91.69 325 THR A CA 1
ATOM 2580 C C . THR A 1 325 ? -13.424 -15.544 32.854 1.00 91.69 325 THR A C 1
ATOM 2582 O O . THR A 1 325 ? -13.361 -16.652 33.385 1.00 91.69 325 THR A O 1
ATOM 2585 N N . LEU A 1 326 ? -14.560 -15.077 32.321 1.00 90.81 326 LEU A N 1
ATOM 2586 C CA . LEU A 1 326 ? -15.821 -15.828 32.331 1.00 90.81 326 LEU A CA 1
ATOM 2587 C C . LEU A 1 326 ? -15.748 -17.112 31.491 1.00 90.81 326 LEU A C 1
ATOM 2589 O O . LEU A 1 326 ? -16.255 -18.148 31.915 1.00 90.81 326 LEU A O 1
ATOM 2593 N N . LEU A 1 327 ? -15.078 -17.074 30.336 1.00 85.38 327 LEU A N 1
ATOM 2594 C CA . LEU A 1 327 ? -14.924 -18.254 29.476 1.00 85.38 327 LEU A CA 1
ATOM 2595 C C . LEU A 1 327 ? -14.001 -19.310 30.100 1.00 85.38 327 LEU A C 1
ATOM 2597 O O . LEU A 1 327 ? -14.299 -20.503 30.026 1.00 85.38 327 LEU A O 1
ATOM 2601 N N . ARG A 1 328 ? -12.945 -18.886 30.804 1.00 74.62 328 ARG A N 1
ATOM 2602 C CA . ARG A 1 328 ? -12.051 -19.796 31.542 1.00 74.62 328 ARG A CA 1
ATOM 2603 C C . ARG A 1 328 ? -12.726 -20.507 32.714 1.00 74.62 328 ARG A C 1
ATOM 2605 O O . ARG A 1 328 ? -12.256 -21.560 33.116 1.00 74.62 328 ARG A O 1
ATOM 2612 N N . GLY A 1 329 ? -13.821 -19.967 33.252 1.00 71.00 329 GLY A N 1
ATOM 2613 C CA . GLY A 1 329 ? -14.607 -20.641 34.291 1.00 71.00 329 GLY A CA 1
ATOM 2614 C C . GLY A 1 329 ? -15.465 -21.805 33.776 1.00 71.00 329 GLY A C 1
ATOM 2615 O O . GLY A 1 329 ? -15.959 -22.589 34.583 1.00 71.00 329 GLY A O 1
ATOM 2616 N N . SER A 1 330 ? -15.661 -21.912 32.455 1.00 65.12 330 SER A N 1
ATOM 2617 C CA . SER A 1 330 ? -16.489 -22.953 31.821 1.00 65.12 330 SER A CA 1
ATOM 2618 C C . SER A 1 330 ? -15.694 -24.139 31.274 1.00 65.12 330 SER A C 1
ATOM 2620 O O . SER A 1 330 ? -16.248 -25.230 31.135 1.00 65.12 330 SER A O 1
ATOM 2622 N N . GLU A 1 331 ? -14.391 -23.965 31.036 1.00 62.91 331 GLU A N 1
ATOM 2623 C CA . GLU A 1 331 ? -13.476 -25.100 31.014 1.00 62.91 331 GLU A CA 1
ATOM 2624 C C . GLU A 1 331 ? -13.419 -25.606 32.450 1.00 62.91 331 GLU A C 1
ATOM 2626 O O . GLU A 1 331 ? -12.759 -25.009 33.302 1.00 62.91 331 GLU A O 1
ATOM 2631 N N . ALA A 1 332 ? -14.201 -26.660 32.731 1.00 61.16 332 ALA A N 1
ATOM 2632 C CA . ALA A 1 332 ? -14.112 -27.404 33.979 1.00 61.16 332 ALA A CA 1
ATOM 2633 C C . ALA A 1 332 ? -12.623 -27.522 34.295 1.00 61.16 332 ALA A C 1
ATOM 2635 O O . ALA A 1 332 ? -11.892 -27.931 33.384 1.00 61.16 332 ALA A O 1
ATOM 2636 N N . PRO A 1 333 ? -12.173 -27.079 35.489 1.00 64.88 333 PRO A N 1
ATOM 2637 C CA . PRO A 1 333 ? -10.761 -27.071 35.821 1.00 64.88 333 PRO A CA 1
ATOM 2638 C C . PRO A 1 333 ? -10.245 -28.420 35.378 1.00 64.88 333 PRO A C 1
ATOM 2640 O O . PRO A 1 333 ? -10.793 -29.433 35.821 1.00 64.88 333 PRO A O 1
ATOM 2643 N N . VAL A 1 334 ? -9.321 -28.421 34.411 1.00 60.97 334 VAL A N 1
ATOM 2644 C CA . VAL A 1 334 ? -8.603 -29.628 34.032 1.00 60.97 334 VAL A CA 1
ATOM 2645 C C . VAL A 1 334 ? -7.989 -30.036 35.349 1.00 60.97 334 VAL A C 1
ATOM 2647 O O . VAL A 1 334 ? -7.011 -29.430 35.790 1.00 60.97 334 VAL A O 1
ATOM 2650 N N . LEU A 1 335 ? -8.679 -30.940 36.053 1.00 57.97 335 LEU A N 1
ATOM 2651 C CA . LEU A 1 335 ? -8.173 -31.593 37.232 1.00 57.97 335 LEU A CA 1
ATOM 2652 C C . LEU A 1 335 ? -6.826 -32.066 36.729 1.00 57.97 335 LEU A C 1
ATOM 2654 O O . LEU A 1 335 ? -6.805 -32.798 35.736 1.00 57.97 335 LEU A O 1
ATOM 2658 N N . PRO A 1 336 ? -5.711 -31.546 37.265 1.00 61.09 336 PRO A N 1
ATOM 2659 C CA . PRO A 1 336 ? -4.437 -32.081 36.864 1.00 61.09 336 PRO A CA 1
ATOM 2660 C C . PRO A 1 336 ? -4.583 -33.587 37.073 1.00 61.09 336 PRO A C 1
ATOM 2662 O O . PRO A 1 336 ? -4.840 -34.011 38.200 1.00 61.09 336 PRO A O 1
ATOM 2665 N N . ASP A 1 337 ? -4.448 -34.386 36.008 1.00 54.59 337 ASP A N 1
ATOM 2666 C CA . ASP A 1 337 ? -4.435 -35.864 36.051 1.00 54.59 337 ASP A CA 1
ATOM 2667 C C . ASP A 1 337 ? -3.314 -36.401 36.985 1.00 54.59 337 ASP A C 1
ATOM 2669 O O . ASP A 1 337 ? -3.036 -37.592 37.084 1.00 54.59 337 ASP A O 1
ATOM 2673 N N . THR A 1 338 ? -2.653 -35.500 37.709 1.00 55.91 338 THR A N 1
ATOM 2674 C CA . THR A 1 338 ? -1.744 -35.656 38.833 1.00 55.91 338 THR A CA 1
ATOM 2675 C C . THR A 1 338 ? -2.438 -35.802 40.196 1.00 55.91 338 THR A C 1
ATOM 2677 O O . THR A 1 338 ? -1.849 -35.453 41.217 1.00 55.91 338 THR A O 1
ATOM 2680 N N . LEU A 1 339 ? -3.652 -36.346 40.269 1.00 52.47 339 LEU A N 1
ATOM 2681 C CA . LEU A 1 339 ? -4.137 -36.971 41.502 1.00 52.47 339 LEU A CA 1
ATOM 2682 C C . LEU A 1 339 ? -4.580 -38.394 41.172 1.00 52.47 339 LEU A C 1
ATOM 2684 O O . LEU A 1 339 ? -5.654 -38.604 40.622 1.00 52.47 339 LEU A O 1
ATOM 2688 N N . LEU A 1 340 ? -3.722 -39.344 41.567 1.00 52.34 340 LEU A N 1
ATOM 2689 C CA . LEU A 1 340 ? -3.779 -40.798 41.356 1.00 52.34 340 LEU A CA 1
ATOM 2690 C C . LEU A 1 340 ? -3.063 -41.326 40.095 1.00 52.34 340 LEU A C 1
ATOM 2692 O O . LEU A 1 340 ? -3.594 -42.169 39.379 1.00 52.34 340 LEU A O 1
ATOM 2696 N N . ARG A 1 341 ? -1.781 -40.976 39.900 1.00 52.38 341 ARG A N 1
ATOM 2697 C CA . ARG A 1 341 ? -0.858 -42.041 39.471 1.00 52.38 341 ARG A CA 1
ATOM 2698 C C . ARG A 1 341 ? -0.659 -42.954 40.673 1.00 52.38 341 ARG A C 1
ATOM 2700 O O . ARG A 1 341 ? -0.138 -42.514 41.698 1.00 52.38 341 ARG A O 1
ATOM 2707 N N . SER A 1 342 ? -1.108 -44.198 40.554 1.00 48.97 342 SER A N 1
ATOM 2708 C CA . SER A 1 342 ? -0.639 -45.308 41.376 1.00 48.97 342 SER A CA 1
ATOM 2709 C C . SER A 1 342 ? 0.878 -45.202 41.509 1.00 48.97 342 SER A C 1
ATOM 2711 O O . SER A 1 342 ? 1.567 -44.905 40.532 1.00 48.97 342 SER A O 1
ATOM 2713 N N . TYR A 1 343 ? 1.387 -45.412 42.715 1.00 52.59 343 TYR A N 1
ATOM 2714 C CA . TYR A 1 343 ? 2.806 -45.605 42.963 1.00 52.59 343 TYR A CA 1
ATOM 2715 C C . TYR A 1 343 ? 3.247 -46.879 42.222 1.00 52.59 343 TYR A C 1
ATOM 2717 O O . TYR A 1 343 ? 3.217 -47.968 42.782 1.00 52.59 343 TYR A O 1
ATOM 2725 N N . GLU A 1 344 ? 3.555 -46.770 40.931 1.00 55.75 344 GLU A N 1
ATOM 2726 C CA . GLU A 1 344 ? 4.335 -47.781 40.231 1.00 55.75 344 GLU A CA 1
ATOM 2727 C C . GLU A 1 344 ? 5.795 -47.475 40.528 1.00 55.75 344 GLU A C 1
ATOM 2729 O O . GLU A 1 344 ? 6.374 -46.479 40.091 1.00 55.75 344 GLU A O 1
ATOM 2734 N N . GLU A 1 345 ? 6.326 -48.324 41.396 1.00 58.06 345 GLU A N 1
ATOM 2735 C CA . GLU A 1 345 ? 7.723 -48.464 41.739 1.00 58.06 345 GLU A CA 1
ATOM 2736 C C . GLU A 1 345 ? 8.579 -48.352 40.470 1.00 58.06 345 GLU A C 1
ATOM 2738 O O . GLU A 1 345 ? 8.449 -49.121 39.518 1.00 58.06 345 GLU A O 1
ATOM 2743 N N . SER A 1 346 ? 9.423 -47.325 40.452 1.00 56.31 346 SER A N 1
ATOM 2744 C CA . SER A 1 346 ? 10.439 -47.092 39.436 1.00 56.31 346 SER A CA 1
ATOM 2745 C C . SER A 1 346 ? 11.371 -48.305 39.366 1.00 56.31 346 SER A C 1
ATOM 2747 O O . SER A 1 346 ? 12.363 -48.370 40.091 1.00 56.31 346 SER A O 1
ATOM 2749 N N . ILE A 1 347 ? 11.081 -49.254 38.475 1.00 60.12 347 ILE A N 1
ATOM 2750 C CA . ILE A 1 347 ? 12.072 -50.231 38.029 1.00 60.12 347 ILE A CA 1
ATOM 2751 C C . ILE A 1 347 ? 13.076 -49.453 37.177 1.00 60.12 347 ILE A C 1
ATOM 2753 O O . ILE A 1 347 ? 12.794 -49.097 36.030 1.00 60.12 347 ILE A O 1
ATOM 2757 N N . GLU A 1 348 ? 14.237 -49.163 37.767 1.00 58.47 348 GLU A N 1
ATOM 2758 C CA . GLU A 1 348 ? 15.430 -48.679 37.073 1.00 58.47 348 GLU A CA 1
ATOM 2759 C C . GLU A 1 348 ? 15.682 -49.552 35.842 1.00 58.47 348 GLU A C 1
ATOM 2761 O O . GLU A 1 348 ? 16.155 -50.684 35.935 1.00 58.47 348 GLU A O 1
ATOM 2766 N N . THR A 1 349 ? 15.345 -49.028 34.667 1.00 62.09 349 THR A N 1
ATOM 2767 C CA . THR A 1 349 ? 15.745 -49.630 33.400 1.00 62.09 349 THR A CA 1
ATOM 2768 C C . THR A 1 349 ? 16.988 -48.882 32.912 1.00 62.09 349 THR A C 1
ATOM 2770 O O . THR A 1 349 ? 16.920 -47.667 32.705 1.00 62.09 349 THR A O 1
ATOM 2773 N N . PRO A 1 350 ? 18.144 -49.559 32.784 1.00 58.91 350 PRO A N 1
ATOM 2774 C CA . PRO A 1 350 ? 19.406 -48.917 32.439 1.00 58.91 350 PRO A CA 1
ATOM 2775 C C . PRO A 1 350 ? 19.380 -48.300 31.024 1.00 58.91 350 PRO A C 1
ATOM 2777 O O . PRO A 1 350 ? 18.686 -48.800 30.135 1.00 58.91 350 PRO A O 1
ATOM 2780 N N . PRO A 1 351 ? 20.159 -47.228 30.784 1.00 61.47 351 PRO A N 1
ATOM 2781 C CA . PRO A 1 351 ? 20.025 -46.311 29.642 1.00 61.47 351 PRO A CA 1
ATOM 2782 C C . PRO A 1 351 ? 20.443 -46.871 28.266 1.00 61.47 351 PRO A C 1
ATOM 2784 O O . PRO A 1 351 ? 20.538 -46.119 27.297 1.00 61.47 351 PRO A O 1
ATOM 2787 N N . GLU A 1 352 ? 20.674 -48.176 28.134 1.00 57.03 352 GLU A N 1
ATOM 2788 C CA . GLU A 1 352 ? 21.241 -48.780 26.919 1.00 57.03 352 GLU A CA 1
ATOM 2789 C C . GLU A 1 352 ? 20.190 -49.275 25.903 1.00 57.03 352 GLU A C 1
ATOM 2791 O O . GLU A 1 352 ? 20.546 -49.736 24.822 1.00 57.03 352 GLU A O 1
ATOM 2796 N N . GLN A 1 353 ? 18.888 -49.135 26.186 1.00 53.81 353 GLN A N 1
ATOM 2797 C CA . GLN A 1 353 ? 17.799 -49.616 25.314 1.00 53.81 353 GLN A CA 1
ATOM 2798 C C . GLN A 1 353 ? 17.001 -48.520 24.582 1.00 53.81 353 GLN A C 1
ATOM 2800 O O . GLN A 1 353 ? 15.868 -48.738 24.159 1.00 53.81 353 GLN A O 1
ATOM 2805 N N . LEU A 1 354 ? 17.614 -47.366 24.303 1.00 52.47 354 LEU A N 1
ATOM 2806 C CA . LEU A 1 354 ? 17.120 -46.416 23.291 1.00 52.47 354 LEU A CA 1
ATOM 2807 C C . LEU A 1 354 ? 17.473 -46.886 21.864 1.00 52.47 354 LEU A C 1
ATOM 2809 O O . LEU A 1 354 ? 18.070 -46.161 21.067 1.00 52.47 354 LEU A O 1
ATOM 2813 N N . LEU A 1 355 ? 17.089 -48.119 21.524 1.00 51.09 355 LEU A N 1
ATOM 2814 C CA . LEU A 1 355 ? 17.115 -48.621 20.153 1.00 51.09 355 LEU A CA 1
ATOM 2815 C C . LEU A 1 355 ? 15.824 -48.193 19.455 1.00 51.09 355 LEU A C 1
ATOM 2817 O O . LEU A 1 355 ? 14.759 -48.778 19.636 1.00 51.09 355 LEU A O 1
ATOM 2821 N N . ARG A 1 356 ? 15.938 -47.137 18.646 1.00 54.62 356 ARG A N 1
ATOM 2822 C CA . ARG A 1 356 ? 14.909 -46.730 17.687 1.00 54.62 356 ARG A CA 1
ATOM 2823 C C . ARG A 1 356 ? 14.605 -47.902 16.742 1.00 54.62 356 ARG A C 1
ATOM 2825 O O . ARG A 1 356 ? 15.528 -48.335 16.049 1.00 54.62 356 ARG A O 1
ATOM 2832 N N . PRO A 1 357 ? 13.349 -48.371 16.631 1.00 54.78 357 PRO A N 1
ATOM 2833 C CA . PRO A 1 357 ? 12.949 -49.180 15.496 1.00 54.78 357 PRO A CA 1
ATOM 2834 C C . PRO A 1 357 ? 13.081 -48.341 14.222 1.00 54.78 357 PRO A C 1
ATOM 2836 O O . PRO A 1 357 ? 12.435 -47.309 14.029 1.00 54.78 357 PRO A O 1
ATOM 2839 N N . THR A 1 358 ? 13.988 -48.796 13.372 1.00 62.69 358 THR A N 1
ATOM 2840 C CA . THR A 1 358 ? 14.033 -48.512 11.948 1.00 62.69 358 THR A CA 1
ATOM 2841 C C . THR A 1 358 ? 12.737 -48.985 11.281 1.00 62.69 358 THR A C 1
ATOM 2843 O O . THR A 1 358 ? 12.163 -50.000 11.667 1.00 62.69 358 THR A O 1
ATOM 2846 N N . ASN A 1 359 ? 12.353 -48.268 10.221 1.00 53.62 359 ASN A N 1
ATOM 2847 C CA . ASN A 1 359 ? 11.387 -48.625 9.170 1.00 53.62 359 ASN A CA 1
ATOM 2848 C C . ASN A 1 359 ? 9.961 -48.069 9.309 1.00 53.62 359 ASN A C 1
ATOM 2850 O O . ASN A 1 359 ? 9.095 -48.616 9.979 1.00 53.62 359 ASN A O 1
ATOM 2854 N N . SER A 1 360 ? 9.641 -47.102 8.450 1.00 52.50 360 SER A N 1
ATOM 2855 C CA . SER A 1 360 ? 9.059 -47.478 7.153 1.00 52.50 360 SER A CA 1
ATOM 2856 C C . SER A 1 360 ? 9.045 -46.286 6.194 1.00 52.50 360 SER A C 1
ATOM 2858 O O . SER A 1 360 ? 8.319 -45.309 6.356 1.00 52.50 360 SER A O 1
ATOM 2860 N N . LEU A 1 361 ? 9.891 -46.392 5.168 1.00 55.59 361 LEU A N 1
ATOM 2861 C CA . LEU A 1 361 ? 9.780 -45.645 3.923 1.00 55.59 361 LEU A CA 1
ATOM 2862 C C . LEU A 1 361 ? 8.425 -45.965 3.277 1.00 55.59 361 LEU A C 1
ATOM 2864 O O . LEU A 1 361 ? 8.268 -46.992 2.621 1.00 55.59 361 LEU A O 1
ATOM 2868 N N . GLY A 1 362 ? 7.454 -45.072 3.451 1.00 51.62 362 GLY A N 1
ATOM 2869 C CA . GLY A 1 362 ? 6.232 -45.035 2.655 1.00 51.62 362 GLY A CA 1
ATOM 2870 C C . GLY A 1 362 ? 6.518 -44.452 1.276 1.00 51.62 362 GLY A C 1
ATOM 2871 O O . GLY A 1 362 ? 6.305 -43.267 1.037 1.00 51.62 362 GLY A O 1
ATOM 2872 N N . LYS A 1 363 ? 7.034 -45.299 0.384 1.00 55.22 363 LYS A N 1
ATOM 2873 C CA . LYS A 1 363 ? 7.076 -45.096 -1.066 1.00 55.22 363 LYS A CA 1
ATOM 2874 C C . LYS A 1 363 ? 5.623 -45.130 -1.582 1.00 55.22 363 LYS A C 1
ATOM 2876 O O . LYS A 1 363 ? 4.942 -46.129 -1.384 1.00 55.22 363 LYS A O 1
ATOM 2881 N N . LYS A 1 364 ? 5.146 -44.056 -2.210 1.00 59.81 364 LYS A N 1
ATOM 2882 C CA . LYS A 1 364 ? 3.973 -44.042 -3.109 1.00 59.81 364 LYS A CA 1
ATOM 2883 C C . LYS A 1 364 ? 4.496 -43.465 -4.422 1.00 59.81 364 LYS A C 1
ATOM 2885 O O . LYS A 1 364 ? 4.835 -42.288 -4.454 1.00 59.81 364 LYS A O 1
ATOM 2890 N N . GLU A 1 365 ? 4.996 -44.294 -5.332 1.00 63.53 365 GLU A N 1
ATOM 2891 C CA . GLU A 1 365 ? 4.236 -45.001 -6.379 1.00 63.53 365 GLU A CA 1
ATOM 2892 C C . GLU A 1 365 ? 3.332 -44.068 -7.191 1.00 63.53 365 GLU A C 1
ATOM 2894 O O . GLU A 1 365 ? 2.275 -43.623 -6.745 1.00 63.53 365 GLU A O 1
ATOM 2899 N N . GLU A 1 366 ? 3.864 -43.775 -8.377 1.00 62.03 366 GLU A N 1
ATOM 2900 C CA . GLU A 1 366 ? 3.218 -43.289 -9.586 1.00 62.03 366 GLU A CA 1
ATOM 2901 C C . GLU A 1 366 ? 2.039 -44.190 -9.977 1.00 62.03 366 GLU A C 1
ATOM 2903 O O . GLU A 1 366 ? 2.139 -45.413 -9.891 1.00 62.03 366 GLU A O 1
ATOM 2908 N N . ALA A 1 367 ? 0.963 -43.587 -10.481 1.00 64.88 367 ALA A N 1
ATOM 2909 C CA . ALA A 1 367 ? 0.059 -44.237 -11.423 1.00 64.88 367 ALA A CA 1
ATOM 2910 C C . ALA A 1 367 ? -0.637 -43.184 -12.304 1.00 64.88 367 ALA A C 1
ATOM 2912 O O . ALA A 1 367 ? -1.342 -42.323 -11.780 1.00 64.88 367 ALA A O 1
ATOM 2913 N N . GLU A 1 368 ? -0.353 -43.326 -13.606 1.00 53.81 368 GLU A N 1
ATOM 2914 C CA . GLU A 1 368 ? -1.097 -42.977 -14.840 1.00 53.81 368 GLU A CA 1
ATOM 2915 C C . GLU A 1 368 ? -1.674 -41.572 -15.065 1.00 53.81 368 GLU A C 1
ATOM 2917 O O . GLU A 1 368 ? -2.653 -41.166 -14.401 1.00 53.81 368 GLU A O 1
#